Protein AF-A0A5C5TBS7-F1 (afdb_monomer_lite)

Secondary structure (DSSP, 8-state):
-----SSTTSSSSS--PPP-PBPTTSPBP-----EEEEE-PPBTSSSSS-HHHHHHHHHHHHHHTT-SEEEE-BHHHHTTT-TTSS--HHHHHT-HHHHHHHHHHHHHHTTTGGGEEE--SSSSEEE----GGG---EEEETTSSEEEEEESSS-EEEEEGGGSSS-BEEEEE-TTT--EEEPTTPSBPSSSEEEEE--SS-TTS---EEEEEESSPPPPPPPPP-SSPEE-TTSSSEE-TTS-EE-EEEE--TTHHHH--HHHHHHHHHHHHHTT--EEEEESS----TT-TTGGG---TTS--SSTTS-TT-GGG--HHHHHHHHHHHHHHHHTT-EEEEESS---GGG-SHHHH--HHHHHHHHHHHHHHHTT-SSEEEEEE-SS--TTTHHHHHHHHHHHHHH-TTS-EEEE-SSEETHHHHTT-TT--SEEEE---SSS--HHHHHHHHHHTS----

pLDDT: mean 88.56, std 17.42, range [27.58, 98.88]

Foldseek 3Di:
DDDDDDDPPPPPPPPDDPPQDADPVRHRPQQFAAEEAEAAAACPDDFDDPPLLRLVLLQQLLLLLLHLGYEYEYPCQQQVQDPPDDDHVVCRLPDQSLLLLLLVCQVCQLDPSNQWDWPPPCQFFVDDQDDWPQGWTWTAGPQQFKIKIKGSAWDKIKGQLLSHPFFKFKWKAQSRPNDIDGDPPPSHGSHDMDIDTQPAAGPVRGGIIMIMIGPDDGHPGDPAAAFDWAQAPSNRAIHGPVRHGDRAYEYESAACLANNDPVNLVVSLVSSVVSVHAAYEYELFFADAPPVQVRRFPGGPVRDTQQPPPLRLDPVRGDPVSVVSSVVSVVVNVVSRHQYEYEHWEQHAPRRHCLVVFALVSLLVSLLVVLVVCLVDRRYAYEFYHQALSVVHVNSSLNSLVSNCVRRVSHAYEYDHHQAKCLVRDSPPPSHNHMHHYHDDHPTDDSNVRSNCSSVSNPDDD

Structure (mmCIF, N/CA/C/O backbone):
data_AF-A0A5C5TBS7-F1
#
_entry.id   AF-A0A5C5TBS7-F1
#
loop_
_atom_site.group_PDB
_atom_site.id
_atom_site.type_symbol
_atom_site.label_atom_id
_atom_site.label_alt_id
_atom_site.label_comp_id
_atom_site.label_asym_id
_atom_site.label_entity_id
_atom_site.label_seq_id
_atom_site.pdbx_PDB_ins_code
_atom_site.Cartn_x
_atom_site.Cartn_y
_atom_site.Cartn_z
_atom_site.occupancy
_atom_site.B_iso_or_equiv
_atom_site.auth_seq_id
_atom_site.auth_comp_id
_atom_site.auth_asym_id
_atom_site.auth_atom_id
_atom_site.pdbx_PDB_model_num
ATOM 1 N N . MET A 1 1 ? -30.636 6.911 -60.355 1.00 38.41 1 MET A N 1
ATOM 2 C CA . MET A 1 1 ? -30.792 5.991 -59.203 1.00 38.41 1 MET A CA 1
ATOM 3 C C . MET A 1 1 ? -29.421 5.536 -58.706 1.00 38.41 1 MET A C 1
ATOM 5 O O . MET A 1 1 ? -28.942 4.497 -59.127 1.00 38.41 1 MET A O 1
ATOM 9 N N . LYS A 1 2 ? -28.748 6.350 -57.887 1.00 37.75 2 LYS A N 1
ATOM 10 C CA . LYS A 1 2 ? -27.525 6.015 -57.129 1.00 37.75 2 LYS A CA 1
ATOM 11 C C . LYS A 1 2 ? -27.284 7.178 -56.164 1.00 37.75 2 LYS A C 1
ATOM 13 O O . LYS A 1 2 ? -26.998 8.271 -56.639 1.00 37.75 2 LYS A O 1
ATOM 18 N N . ARG A 1 3 ? -27.446 6.915 -54.862 1.00 39.00 3 ARG A N 1
ATOM 19 C CA . ARG A 1 3 ? -27.137 7.719 -53.652 1.00 39.00 3 ARG A CA 1
ATOM 20 C C . ARG A 1 3 ? -28.342 7.713 -52.715 1.00 39.00 3 ARG A C 1
ATOM 22 O O . ARG A 1 3 ? -29.348 8.310 -53.064 1.00 39.00 3 ARG A O 1
ATOM 29 N N . LEU A 1 4 ? -28.186 7.034 -51.571 1.00 32.00 4 LEU A N 1
ATOM 30 C CA . LEU A 1 4 ? -28.875 7.195 -50.271 1.00 32.00 4 LEU A CA 1
ATOM 31 C C . LEU A 1 4 ? -28.994 5.827 -49.581 1.00 32.00 4 LEU A C 1
ATOM 33 O O . LEU A 1 4 ? -30.071 5.254 -49.527 1.00 32.00 4 LEU A O 1
ATOM 37 N N . LEU A 1 5 ? -27.880 5.268 -49.095 1.00 33.38 5 LEU A N 1
ATOM 38 C CA . LEU A 1 5 ? -27.908 4.094 -48.205 1.00 33.38 5 LEU A CA 1
ATOM 39 C C . LEU A 1 5 ? -26.556 3.902 -47.502 1.00 33.38 5 LEU A C 1
ATOM 41 O O . LEU A 1 5 ? -25.874 2.909 -47.716 1.00 33.38 5 LEU A O 1
ATOM 45 N N . SER A 1 6 ? -26.107 4.876 -46.697 1.00 35.78 6 SER A N 1
ATOM 46 C CA . SER A 1 6 ? -24.920 4.679 -45.830 1.00 35.78 6 SER A CA 1
ATOM 47 C C . SER A 1 6 ? -24.862 5.567 -44.573 1.00 35.78 6 SER A C 1
ATOM 49 O O . SER A 1 6 ? -23.773 5.826 -44.080 1.00 35.78 6 SER A O 1
ATOM 51 N N . ILE A 1 7 ? -25.990 6.056 -44.033 1.00 31.91 7 ILE A N 1
ATOM 52 C CA . ILE A 1 7 ? -25.968 6.894 -42.806 1.00 31.91 7 ILE A CA 1
ATOM 53 C C . ILE A 1 7 ? -26.797 6.306 -41.645 1.00 31.91 7 ILE A C 1
ATOM 55 O O . ILE A 1 7 ? -26.560 6.639 -40.490 1.00 31.91 7 ILE A O 1
ATOM 59 N N . ALA A 1 8 ? -27.686 5.337 -41.885 1.00 28.89 8 ALA A N 1
ATOM 60 C CA . ALA A 1 8 ? -28.575 4.828 -40.834 1.00 28.89 8 ALA A CA 1
ATOM 61 C C . ALA A 1 8 ? -27.977 3.739 -39.911 1.00 28.89 8 ALA A C 1
ATOM 63 O O . ALA A 1 8 ? -28.620 3.376 -38.934 1.00 28.89 8 ALA A O 1
ATOM 64 N N . LEU A 1 9 ? -26.762 3.228 -40.167 1.00 27.58 9 LEU A N 1
ATOM 65 C CA . LEU A 1 9 ? -26.178 2.128 -39.371 1.00 27.58 9 LEU A CA 1
ATOM 66 C C . LEU A 1 9 ? -25.062 2.557 -38.398 1.00 27.58 9 LEU A C 1
ATOM 68 O O . LEU A 1 9 ? -24.559 1.731 -37.647 1.00 27.58 9 LEU A O 1
ATOM 72 N N . ILE A 1 10 ? -24.692 3.844 -38.363 1.00 30.05 10 ILE A N 1
ATOM 73 C CA . ILE A 1 10 ? -23.662 4.368 -37.438 1.00 30.05 10 ILE A CA 1
ATOM 74 C C . ILE A 1 10 ? -24.290 5.019 -36.186 1.00 30.05 10 ILE A C 1
ATOM 76 O O . ILE A 1 10 ? -23.614 5.231 -35.186 1.00 30.05 10 ILE A O 1
ATOM 80 N N . ALA A 1 11 ? -25.608 5.246 -36.170 1.00 27.81 11 ALA A N 1
ATOM 81 C CA . ALA A 1 11 ? -26.304 5.879 -35.044 1.00 27.81 11 ALA A CA 1
ATOM 82 C C . ALA A 1 11 ? -26.829 4.902 -33.965 1.00 27.81 11 ALA A C 1
ATOM 84 O O . ALA A 1 11 ? -27.348 5.353 -32.949 1.00 27.81 11 ALA A O 1
ATOM 85 N N . ALA A 1 12 ? -26.690 3.582 -34.143 1.00 27.80 12 ALA A N 1
ATOM 86 C CA . ALA A 1 12 ? -27.296 2.577 -33.253 1.00 27.80 12 ALA A CA 1
ATOM 87 C C . ALA A 1 12 ? -26.318 1.867 -32.288 1.00 27.80 12 ALA A C 1
ATOM 89 O O . ALA A 1 12 ? -26.716 0.930 -31.605 1.00 27.80 12 ALA A O 1
ATOM 90 N N . LEU A 1 13 ? -25.053 2.300 -32.199 1.00 28.81 13 LEU A N 1
ATOM 91 C CA . LEU A 1 13 ? -24.040 1.702 -31.303 1.00 28.81 13 LEU A CA 1
ATOM 92 C C . LEU A 1 13 ? -23.462 2.675 -30.256 1.00 28.81 13 LEU A C 1
ATOM 94 O O . LEU A 1 13 ? -22.503 2.337 -29.568 1.00 28.81 13 LEU A O 1
ATOM 98 N N . ALA A 1 14 ? -24.053 3.864 -30.092 1.00 30.45 14 ALA A N 1
ATOM 99 C CA . ALA A 1 14 ? -23.586 4.880 -29.139 1.00 30.45 14 ALA A CA 1
ATOM 100 C C . ALA A 1 14 ? -24.437 5.007 -27.857 1.00 30.45 14 ALA A C 1
ATOM 102 O O . ALA A 1 14 ? -24.147 5.846 -27.010 1.00 30.45 14 ALA A O 1
ATOM 103 N N . SER A 1 15 ? -25.471 4.187 -27.670 1.00 34.41 15 SER A N 1
ATOM 104 C CA . SER A 1 15 ? -26.437 4.353 -26.576 1.00 34.41 15 SER A CA 1
ATOM 105 C C . SER A 1 15 ? -26.577 3.098 -25.716 1.00 34.41 15 SER A C 1
ATOM 107 O O . SER A 1 15 ? -27.594 2.417 -25.743 1.00 34.41 15 SER A O 1
ATOM 109 N N . ALA A 1 16 ? -25.550 2.826 -24.908 1.00 29.42 16 ALA A N 1
ATOM 110 C CA . ALA A 1 16 ? -25.688 2.093 -23.645 1.00 29.42 16 ALA A CA 1
ATOM 111 C C . ALA A 1 16 ? -24.467 2.326 -22.734 1.00 29.42 16 ALA A C 1
ATOM 113 O O . ALA A 1 16 ? -23.845 1.381 -22.254 1.00 29.42 16 ALA A O 1
ATOM 114 N N . MET A 1 17 ? -24.093 3.587 -22.489 1.00 32.22 17 MET A N 1
ATOM 115 C CA . MET A 1 17 ? -23.374 3.882 -21.245 1.00 32.22 17 MET A CA 1
ATOM 116 C C . MET A 1 17 ? -24.414 3.906 -20.121 1.00 32.22 17 MET A C 1
ATOM 118 O O . MET A 1 17 ? -25.432 4.585 -20.279 1.00 32.22 17 MET A O 1
ATOM 122 N N . PRO A 1 18 ? -24.225 3.167 -19.013 1.00 31.48 18 PRO A N 1
ATOM 123 C CA . PRO A 1 18 ? -25.135 3.272 -17.886 1.00 31.48 18 PRO A CA 1
ATOM 124 C C . PRO A 1 18 ? -25.104 4.720 -17.395 1.00 31.48 18 PRO A C 1
ATOM 126 O O . PRO A 1 18 ? -24.029 5.295 -17.221 1.00 31.48 18 PRO A O 1
ATOM 129 N N . ALA A 1 19 ? -26.284 5.315 -17.217 1.00 34.41 19 ALA A N 1
ATOM 130 C CA . ALA A 1 19 ? -26.418 6.629 -16.610 1.00 34.41 19 ALA A CA 1
ATOM 131 C C . ALA A 1 19 ? -25.613 6.655 -15.302 1.00 34.41 19 ALA A C 1
ATOM 133 O O . ALA A 1 19 ? -25.816 5.815 -14.422 1.00 34.41 19 ALA A O 1
ATOM 134 N N . VAL A 1 20 ? -24.668 7.590 -15.197 1.00 42.19 20 VAL A N 1
ATOM 135 C CA . VAL A 1 20 ? -23.940 7.823 -13.951 1.00 42.19 20 VAL A CA 1
ATOM 136 C C . VAL A 1 20 ? -24.979 8.278 -12.935 1.00 42.19 20 VAL A C 1
ATOM 138 O O . VAL A 1 20 ? -25.609 9.316 -13.128 1.00 42.19 20 VAL A O 1
ATOM 141 N N . ALA A 1 21 ? -25.205 7.479 -11.890 1.00 39.06 21 ALA A N 1
ATOM 142 C CA . ALA A 1 21 ? -26.069 7.877 -10.788 1.00 39.06 21 ALA A CA 1
ATOM 143 C C . ALA A 1 21 ? -25.580 9.236 -10.271 1.00 39.06 21 ALA A C 1
ATOM 145 O O . ALA A 1 21 ? -24.386 9.404 -10.035 1.00 39.06 21 ALA A O 1
ATOM 146 N N . GLN A 1 22 ? -26.464 10.221 -10.166 1.00 32.69 22 GLN A N 1
ATOM 147 C CA . GLN A 1 22 ? -26.131 11.512 -9.573 1.00 32.69 22 GLN A CA 1
ATOM 148 C C . GLN A 1 22 ? -26.432 11.462 -8.074 1.00 32.69 22 GLN A C 1
ATOM 150 O O . GLN A 1 22 ? -27.366 10.777 -7.651 1.00 32.69 22 GLN A O 1
ATOM 155 N N . ASP A 1 23 ? -25.633 12.151 -7.258 1.00 46.03 23 ASP A N 1
ATOM 156 C CA . ASP A 1 23 ? -25.995 12.367 -5.857 1.00 46.03 23 ASP A CA 1
ATOM 157 C C . ASP A 1 23 ? -27.220 13.299 -5.754 1.00 46.03 23 ASP A C 1
ATOM 159 O O . ASP A 1 23 ? -27.669 13.889 -6.741 1.00 46.03 23 ASP A O 1
ATOM 163 N N . THR A 1 24 ? -27.783 13.458 -4.553 1.00 40.62 24 THR A N 1
ATOM 164 C CA . THR A 1 24 ? -28.960 14.316 -4.305 1.00 40.62 24 THR A CA 1
ATOM 165 C C . THR A 1 24 ? -28.722 15.806 -4.603 1.00 40.62 24 THR A C 1
ATOM 167 O O . THR A 1 24 ? -29.619 16.620 -4.396 1.00 40.62 24 THR A O 1
ATOM 170 N N . GLN A 1 25 ? -27.525 16.174 -5.072 1.00 42.28 25 GLN A N 1
ATOM 171 C CA . GLN A 1 25 ? -27.099 17.520 -5.447 1.00 42.28 25 GLN A CA 1
ATOM 172 C C . GLN A 1 25 ? -26.758 17.625 -6.948 1.00 42.28 25 GLN A C 1
ATOM 174 O O . GLN A 1 25 ? -26.228 18.646 -7.382 1.00 42.28 25 GLN A O 1
ATOM 179 N N . GLY A 1 26 ? -27.058 16.597 -7.755 1.00 34.38 26 GLY A N 1
ATOM 180 C CA . GLY A 1 26 ? -26.849 16.610 -9.207 1.00 34.38 26 GLY A CA 1
ATOM 181 C C . GLY A 1 26 ? -25.390 16.439 -9.642 1.00 34.38 26 GLY A C 1
ATOM 182 O O . GLY A 1 26 ? -25.085 16.588 -10.828 1.00 34.38 26 GLY A O 1
ATOM 183 N N . ARG A 1 27 ? -24.470 16.114 -8.723 1.00 48.06 27 ARG A N 1
ATOM 184 C CA . ARG A 1 27 ? -23.078 15.806 -9.077 1.00 48.06 27 ARG A CA 1
ATOM 185 C C . ARG A 1 27 ? -22.988 14.355 -9.547 1.00 48.06 27 ARG A C 1
ATOM 187 O O . ARG A 1 27 ? -23.701 13.509 -9.005 1.00 48.06 27 ARG A O 1
ATOM 194 N N . PRO A 1 28 ? -22.118 14.026 -10.520 1.00 48.12 28 PRO A N 1
ATOM 195 C CA . PRO A 1 28 ? -21.841 12.631 -10.847 1.00 48.12 28 PRO A CA 1
ATOM 196 C C . PRO A 1 28 ? -21.429 11.904 -9.562 1.00 48.12 28 PRO A C 1
ATOM 198 O O . PRO A 1 28 ? -20.539 12.390 -8.860 1.00 48.12 28 PRO A O 1
ATOM 201 N N . ALA A 1 29 ? -22.064 10.778 -9.224 1.00 55.59 29 ALA A N 1
ATOM 202 C CA . ALA A 1 29 ? -21.625 9.986 -8.084 1.00 55.59 29 ALA A CA 1
ATOM 203 C C . ALA A 1 29 ? -20.161 9.605 -8.308 1.00 55.59 29 ALA A C 1
ATOM 205 O O . ALA A 1 29 ? -19.811 8.961 -9.300 1.00 55.59 29 ALA A O 1
ATOM 206 N N . VAL A 1 30 ? -19.300 10.039 -7.390 1.00 65.25 30 VAL A N 1
ATOM 207 C CA . VAL A 1 30 ? -17.883 9.697 -7.415 1.00 65.25 30 VAL A CA 1
ATOM 208 C C . VAL A 1 30 ? -17.782 8.180 -7.272 1.00 65.25 30 VAL A C 1
ATOM 210 O O . VAL A 1 30 ? -18.183 7.618 -6.250 1.00 65.25 30 VAL A O 1
ATOM 213 N N . ILE A 1 31 ? -17.306 7.504 -8.322 1.00 80.44 31 ILE A N 1
ATOM 214 C CA . ILE A 1 31 ? -17.138 6.050 -8.313 1.00 80.44 31 ILE A CA 1
ATOM 215 C C . ILE A 1 31 ? -16.108 5.718 -7.238 1.00 80.44 31 ILE A C 1
ATOM 217 O O . ILE A 1 31 ? -14.929 6.030 -7.376 1.00 80.44 31 ILE A O 1
ATOM 221 N N . ALA A 1 32 ? -16.558 5.069 -6.166 1.00 91.19 32 ALA A N 1
ATOM 222 C CA . ALA A 1 32 ? -15.675 4.620 -5.105 1.00 91.19 32 ALA A CA 1
ATOM 223 C C . ALA A 1 32 ? -14.573 3.718 -5.678 1.00 91.19 32 ALA A C 1
ATOM 225 O O . ALA A 1 32 ? -14.855 2.736 -6.369 1.00 91.19 32 ALA A O 1
ATOM 226 N N . LYS A 1 33 ? -13.320 4.042 -5.357 1.00 95.00 33 LYS A N 1
ATOM 227 C CA . LYS A 1 33 ? -12.156 3.204 -5.651 1.00 95.00 33 LYS A CA 1
ATOM 228 C C . LYS A 1 33 ? -11.402 2.911 -4.359 1.00 95.00 33 LYS A C 1
ATOM 230 O O . LYS A 1 33 ? -11.353 3.792 -3.493 1.00 95.00 33 LYS A O 1
ATOM 235 N N . PRO A 1 34 ? -10.812 1.709 -4.212 1.00 97.06 34 PRO A N 1
ATOM 236 C CA . PRO A 1 34 ? -10.001 1.398 -3.048 1.00 97.06 34 PRO A CA 1
ATOM 237 C C . PRO A 1 34 ? -8.857 2.401 -2.926 1.00 97.06 34 PRO A C 1
ATOM 239 O O . PRO A 1 34 ? -8.373 2.916 -3.933 1.00 97.06 34 PRO A O 1
ATOM 242 N N . VAL A 1 35 ? -8.419 2.660 -1.701 1.00 96.19 35 VAL A N 1
ATOM 243 C CA . VAL A 1 35 ? -7.253 3.501 -1.415 1.00 96.19 35 VAL A CA 1
ATOM 244 C C . VAL A 1 35 ? -6.226 2.628 -0.721 1.00 96.19 35 VAL A C 1
ATOM 246 O O . VAL A 1 35 ? -6.568 1.900 0.208 1.00 96.19 35 VAL A O 1
ATOM 249 N N . ILE A 1 36 ? -4.983 2.668 -1.174 1.00 97.06 36 ILE A N 1
ATOM 250 C CA . ILE A 1 36 ? -3.869 1.925 -0.582 1.00 97.06 36 ILE A CA 1
ATOM 251 C C . ILE A 1 36 ? -2.762 2.928 -0.292 1.00 97.06 36 ILE A C 1
ATOM 253 O O . ILE A 1 36 ? -2.440 3.730 -1.163 1.00 97.06 36 ILE A O 1
ATOM 257 N N . LEU A 1 37 ? -2.174 2.892 0.905 1.00 95.56 37 LEU A N 1
ATOM 258 C CA . LEU A 1 37 ? -0.930 3.623 1.156 1.00 95.56 37 LEU A CA 1
ATOM 259 C C . LEU A 1 37 ? 0.197 2.855 0.459 1.00 95.56 37 LEU A C 1
ATOM 261 O O . LEU A 1 37 ? 0.635 1.827 0.966 1.00 95.56 37 LEU A O 1
ATOM 265 N N . GLY A 1 38 ? 0.572 3.292 -0.742 1.00 94.06 38 GLY A N 1
ATOM 266 C CA . GLY A 1 38 ? 1.547 2.616 -1.597 1.00 94.06 38 GLY A CA 1
ATOM 267 C C . GLY A 1 38 ? 2.990 2.921 -1.242 1.00 94.06 38 GLY A C 1
ATOM 268 O O . GLY A 1 38 ? 3.854 2.107 -1.543 1.00 94.06 38 GLY A O 1
ATOM 269 N N . GLU A 1 39 ? 3.237 4.027 -0.550 1.00 91.00 39 GLU A N 1
ATOM 270 C CA . GLU A 1 39 ? 4.561 4.360 -0.049 1.00 91.00 39 GLU A CA 1
ATOM 271 C C . GLU A 1 39 ? 4.436 5.156 1.255 1.00 91.00 39 GLU A C 1
ATOM 273 O O . GLU A 1 39 ? 3.890 6.264 1.301 1.00 91.00 39 GLU A O 1
ATOM 278 N N . SER A 1 40 ? 4.872 4.517 2.339 1.00 87.56 40 SER A N 1
ATOM 279 C CA . SER A 1 40 ? 4.964 5.093 3.675 1.00 87.56 40 SER A CA 1
ATOM 280 C C . SER A 1 40 ? 6.341 5.674 3.928 1.00 87.56 40 SER A C 1
ATOM 282 O O . SER A 1 40 ? 7.259 5.460 3.148 1.00 87.56 40 SER A O 1
ATOM 284 N N . HIS A 1 41 ? 6.528 6.296 5.086 1.00 88.19 41 HIS A N 1
ATOM 285 C CA . HIS A 1 41 ? 7.870 6.627 5.528 1.00 88.19 41 HIS A CA 1
ATOM 286 C C . HIS A 1 41 ? 8.710 5.355 5.694 1.00 88.19 41 HIS A C 1
ATOM 288 O O . HIS A 1 41 ? 8.269 4.421 6.373 1.00 88.19 41 HIS A O 1
ATOM 294 N N . TYR A 1 42 ? 9.893 5.305 5.082 1.00 90.12 42 TYR A N 1
ATOM 295 C CA . TYR A 1 42 ? 10.742 4.121 5.155 1.00 90.12 42 TYR A CA 1
ATOM 296 C C . TYR A 1 42 ? 11.591 4.086 6.418 1.00 90.12 42 TYR A C 1
ATOM 298 O O . TYR A 1 42 ? 12.184 5.072 6.858 1.00 90.12 42 TYR A O 1
ATOM 306 N N . GLU A 1 43 ? 11.690 2.894 6.993 1.00 89.06 43 GLU A N 1
ATOM 307 C CA . GLU A 1 43 ? 12.540 2.644 8.144 1.00 89.06 43 GLU A CA 1
ATOM 308 C C . GLU A 1 43 ? 14.018 2.859 7.794 1.00 89.06 43 GLU A C 1
ATOM 310 O O . GLU A 1 43 ? 14.515 2.385 6.770 1.00 89.06 43 GLU A O 1
ATOM 315 N N . GLY A 1 44 ? 14.733 3.575 8.665 1.00 86.19 44 GLY A N 1
ATOM 316 C CA . GLY A 1 44 ? 16.153 3.882 8.483 1.00 86.19 44 GLY A CA 1
ATOM 317 C C . GLY A 1 44 ? 16.435 5.093 7.590 1.00 86.19 44 GLY A C 1
ATOM 318 O O . GLY A 1 44 ? 17.590 5.515 7.516 1.00 86.19 44 GLY A O 1
ATOM 319 N N . GLU A 1 45 ? 15.426 5.689 6.948 1.00 84.44 45 GLU A N 1
ATOM 320 C CA . GLU A 1 45 ? 15.589 6.940 6.198 1.00 84.44 45 GLU A CA 1
ATOM 321 C C . GLU A 1 45 ? 15.605 8.183 7.101 1.00 84.44 45 GLU A C 1
ATOM 323 O O . GLU A 1 45 ? 15.483 8.113 8.326 1.00 84.44 45 GLU A O 1
ATOM 328 N N . TRP A 1 46 ? 15.845 9.352 6.506 1.00 80.12 46 TRP A N 1
ATOM 329 C CA . TRP A 1 46 ? 15.679 10.631 7.196 1.00 80.12 46 TRP A CA 1
ATOM 330 C C . TRP A 1 46 ? 14.217 10.784 7.620 1.00 80.12 46 TRP A C 1
ATOM 332 O O . TRP A 1 46 ? 13.362 10.379 6.858 1.00 80.12 46 TRP A O 1
ATOM 342 N N . GLY A 1 47 ? 13.915 11.394 8.772 1.00 79.25 47 GLY A N 1
ATOM 343 C CA . GLY A 1 47 ? 12.532 11.665 9.184 1.00 79.25 47 GLY A CA 1
ATOM 344 C C . GLY A 1 47 ? 12.221 11.324 10.645 1.00 79.25 47 GLY A C 1
ATOM 345 O O . GLY A 1 47 ? 13.143 11.224 11.465 1.00 79.25 47 GLY A O 1
ATOM 346 N N . PRO A 1 48 ? 10.925 11.227 11.008 1.00 79.88 48 PRO A N 1
ATOM 347 C CA . PRO A 1 48 ? 10.507 11.075 12.393 1.00 79.88 48 PRO A CA 1
ATOM 348 C C . PRO A 1 48 ? 10.894 9.708 12.966 1.00 79.88 48 PRO A C 1
ATOM 350 O O . PRO A 1 48 ? 10.767 8.667 12.326 1.00 79.88 48 PRO A O 1
ATOM 353 N N . LYS A 1 49 ? 11.332 9.730 14.225 1.00 86.19 49 LYS A N 1
ATOM 354 C CA . LYS A 1 49 ? 11.714 8.556 15.014 1.00 86.19 49 LYS A CA 1
ATOM 355 C C . LYS A 1 49 ? 10.801 8.432 16.239 1.00 86.19 49 LYS A C 1
ATOM 357 O O . LYS A 1 49 ? 10.267 9.449 16.685 1.00 86.19 49 LYS A O 1
ATOM 362 N N . PRO A 1 50 ? 10.660 7.230 16.822 1.00 91.62 50 PRO A N 1
ATOM 363 C CA . PRO A 1 50 ? 11.236 5.951 16.380 1.00 91.62 50 PRO A CA 1
ATOM 364 C C . PRO A 1 50 ? 10.508 5.363 15.153 1.00 91.62 50 PRO A C 1
ATOM 366 O O . PRO A 1 50 ? 9.295 5.508 15.016 1.00 91.62 50 PRO A O 1
ATOM 369 N N . TYR A 1 51 ? 11.253 4.734 14.233 1.00 90.00 51 TYR A N 1
ATOM 370 C CA . TYR A 1 51 ? 10.739 4.316 12.914 1.00 90.00 51 TYR A CA 1
ATOM 371 C C . TYR A 1 51 ? 9.600 3.300 12.986 1.00 90.00 51 TYR A C 1
ATOM 373 O O . TYR A 1 51 ? 8.643 3.363 12.214 1.00 90.00 51 TYR A O 1
ATOM 381 N N . ASP A 1 52 ? 9.681 2.379 13.934 1.00 91.94 52 ASP A N 1
ATOM 382 C CA . ASP A 1 52 ? 8.707 1.315 14.121 1.00 91.94 52 ASP A CA 1
ATOM 383 C C . ASP A 1 52 ? 7.360 1.865 14.604 1.00 91.94 52 ASP A C 1
ATOM 385 O O . ASP A 1 52 ? 6.317 1.504 14.062 1.00 91.94 52 ASP A O 1
ATOM 389 N N . PHE A 1 53 ? 7.367 2.843 15.513 1.00 93.62 53 PHE A N 1
ATOM 390 C CA . PHE A 1 53 ? 6.169 3.599 15.883 1.00 93.62 53 PHE A CA 1
ATOM 391 C C . PHE A 1 53 ? 5.548 4.324 14.686 1.00 93.62 53 PHE A C 1
ATOM 393 O O . PHE A 1 53 ? 4.332 4.263 14.499 1.00 93.62 53 PHE A O 1
ATOM 400 N N . ILE A 1 54 ? 6.358 5.002 13.868 1.00 91.94 54 ILE A N 1
ATOM 401 C CA . ILE A 1 54 ? 5.857 5.729 12.693 1.00 91.94 54 ILE A CA 1
ATOM 402 C C . ILE A 1 54 ? 5.238 4.764 11.680 1.00 91.94 54 ILE A C 1
ATOM 404 O O . ILE A 1 54 ? 4.127 5.016 11.210 1.00 91.94 54 ILE A O 1
ATOM 408 N N . THR A 1 55 ? 5.896 3.632 11.428 1.00 92.69 55 THR A N 1
ATOM 409 C CA . THR A 1 55 ? 5.396 2.575 10.539 1.00 92.69 55 THR A CA 1
ATOM 410 C C . THR A 1 55 ? 4.050 2.044 11.034 1.00 92.69 55 THR A C 1
ATOM 412 O O . THR A 1 55 ? 3.073 2.019 10.281 1.00 92.69 55 THR A O 1
ATOM 415 N N . ARG A 1 56 ? 3.950 1.680 12.323 1.00 95.12 56 ARG A N 1
ATOM 416 C CA . ARG A 1 56 ? 2.685 1.231 12.928 1.00 95.12 56 ARG A CA 1
ATOM 417 C C . ARG A 1 56 ? 1.609 2.302 12.794 1.00 95.12 56 ARG A C 1
ATOM 419 O O . ARG A 1 56 ? 0.524 2.005 12.295 1.00 95.12 56 ARG A O 1
ATOM 426 N N . LYS A 1 57 ? 1.912 3.546 13.174 1.00 94.62 57 LYS A N 1
ATOM 427 C CA . LYS A 1 57 ? 0.970 4.668 13.102 1.00 94.62 57 LYS A CA 1
ATOM 428 C C . LYS A 1 57 ? 0.417 4.849 11.692 1.00 94.62 57 LYS A C 1
ATOM 430 O O . LYS A 1 57 ? -0.799 4.889 11.538 1.00 94.62 57 LYS A O 1
ATOM 435 N N . GLN A 1 58 ? 1.269 4.915 10.669 1.00 93.81 58 GLN A N 1
ATOM 436 C CA . GLN A 1 58 ? 0.822 5.095 9.285 1.00 93.81 58 GLN A CA 1
ATOM 437 C C . GLN A 1 58 ? -0.001 3.900 8.778 1.00 93.81 58 GLN A C 1
ATOM 439 O O . GLN A 1 58 ? -1.012 4.106 8.100 1.00 93.81 58 GLN A O 1
ATOM 444 N N . ALA A 1 59 ? 0.357 2.667 9.149 1.00 95.50 59 ALA A N 1
ATOM 445 C CA . ALA A 1 59 ? -0.426 1.482 8.804 1.00 95.50 59 ALA A CA 1
ATOM 446 C C . ALA A 1 59 ? -1.829 1.517 9.443 1.00 95.50 59 ALA A C 1
ATOM 448 O O . ALA A 1 59 ? -2.832 1.420 8.732 1.00 95.50 59 ALA A O 1
ATOM 449 N N . TYR A 1 60 ? -1.923 1.724 10.762 1.00 97.50 60 TYR A N 1
ATOM 450 C CA . TYR A 1 60 ? -3.211 1.806 11.464 1.00 97.50 60 TYR A CA 1
ATOM 451 C C . TYR A 1 60 ? -4.060 2.978 10.983 1.00 97.50 60 TYR A C 1
ATOM 453 O O . TYR A 1 60 ? -5.252 2.798 10.731 1.00 97.50 60 TYR A O 1
ATOM 461 N N . TRP A 1 61 ? -3.453 4.151 10.800 1.00 95.81 61 TRP A N 1
ATOM 462 C CA . TRP A 1 61 ? -4.148 5.319 10.275 1.00 95.81 61 TRP A CA 1
ATOM 463 C C . TRP A 1 61 ? -4.710 5.072 8.884 1.00 95.81 61 TRP A C 1
ATOM 465 O O . TRP A 1 61 ? -5.847 5.448 8.624 1.00 95.81 61 TRP A O 1
ATOM 475 N N . THR A 1 62 ? -3.968 4.397 8.009 1.00 95.56 62 THR A N 1
ATOM 476 C CA . THR A 1 62 ? -4.467 4.044 6.676 1.00 95.56 62 THR A CA 1
ATOM 477 C C . THR A 1 62 ? -5.704 3.160 6.776 1.00 95.56 62 THR A C 1
ATOM 479 O O . THR A 1 62 ? -6.756 3.486 6.227 1.00 95.56 62 THR A O 1
ATOM 482 N N . ILE A 1 63 ? -5.605 2.052 7.510 1.00 97.31 63 ILE A N 1
ATOM 483 C CA . ILE A 1 63 ? -6.655 1.028 7.540 1.00 97.31 63 ILE A CA 1
ATOM 484 C C . ILE A 1 63 ? -7.917 1.562 8.227 1.00 97.31 63 ILE A C 1
ATOM 486 O O . ILE A 1 63 ? -9.022 1.417 7.705 1.00 97.31 63 ILE A O 1
ATOM 490 N N . LEU A 1 64 ? -7.765 2.235 9.371 1.00 97.75 64 LEU A N 1
ATOM 491 C CA . LEU A 1 64 ? -8.890 2.779 10.141 1.00 97.75 64 LEU A CA 1
ATOM 492 C C . LEU A 1 64 ? -9.499 4.042 9.511 1.00 97.75 64 LEU A C 1
ATOM 494 O O . LEU A 1 64 ? -10.579 4.456 9.919 1.00 97.75 64 LEU A O 1
ATOM 498 N N . SER A 1 65 ? -8.867 4.603 8.476 1.00 95.25 65 SER A N 1
ATOM 499 C CA . SER A 1 65 ? -9.431 5.682 7.643 1.00 95.25 65 SER A CA 1
ATOM 500 C C . SER A 1 65 ? -10.061 5.186 6.345 1.00 95.25 65 SER A C 1
ATOM 502 O O . SER A 1 65 ? -10.477 5.995 5.519 1.00 95.25 65 SER A O 1
ATOM 504 N N . GLY A 1 66 ? -10.172 3.865 6.171 1.00 94.50 66 GLY A N 1
ATOM 505 C CA . GLY A 1 66 ? -10.862 3.245 5.039 1.00 94.50 66 GLY A CA 1
ATOM 506 C C . GLY A 1 66 ? -9.934 2.768 3.922 1.00 94.50 66 GLY A C 1
ATOM 507 O O . GLY A 1 66 ? -10.419 2.370 2.862 1.00 94.50 66 GLY A O 1
ATOM 508 N N . GLY A 1 67 ? -8.619 2.790 4.145 1.00 95.88 67 GLY A N 1
ATOM 509 C CA . GLY A 1 67 ? -7.644 2.191 3.244 1.00 95.88 67 GLY A CA 1
ATOM 510 C C . GLY A 1 67 ? -7.717 0.660 3.242 1.00 95.88 67 GLY A C 1
ATOM 511 O O . GLY A 1 67 ? -7.970 0.020 4.262 1.00 95.88 67 GLY A O 1
ATOM 512 N N . ALA A 1 68 ? -7.460 0.058 2.083 1.00 96.62 68 ALA A N 1
ATOM 513 C CA . ALA A 1 68 ? -7.496 -1.388 1.858 1.00 96.62 68 ALA A CA 1
ATOM 514 C C . ALA A 1 68 ? -6.165 -2.102 2.165 1.00 96.62 68 ALA A C 1
ATOM 516 O O . ALA A 1 68 ? -6.035 -3.311 1.946 1.00 96.62 68 ALA A O 1
ATOM 517 N N . GLY A 1 69 ? -5.177 -1.351 2.647 1.00 96.31 69 GLY A N 1
ATOM 518 C CA . GLY A 1 69 ? -3.873 -1.856 3.035 1.00 96.31 69 GLY A CA 1
ATOM 519 C C . GLY A 1 69 ? -2.769 -0.815 2.886 1.00 96.31 69 GLY A C 1
ATOM 520 O O . GLY A 1 69 ? -3.033 0.368 2.658 1.00 96.31 69 GLY A O 1
ATOM 521 N N . HIS A 1 70 ? -1.536 -1.274 3.050 1.00 95.06 70 HIS A N 1
ATOM 522 C CA . HIS A 1 70 ? -0.354 -0.450 3.250 1.00 95.06 70 HIS A CA 1
ATOM 523 C C . HIS A 1 70 ? 0.897 -1.124 2.680 1.00 95.06 70 HIS A C 1
ATOM 525 O O . HIS A 1 70 ? 0.997 -2.355 2.637 1.00 95.06 70 HIS A O 1
ATOM 531 N N . ALA A 1 71 ? 1.862 -0.302 2.292 1.00 96.69 71 ALA A N 1
ATOM 532 C CA . ALA A 1 71 ? 3.192 -0.701 1.895 1.00 96.69 71 ALA A CA 1
ATOM 533 C C . ALA A 1 71 ? 4.227 -0.159 2.876 1.00 96.69 71 ALA A C 1
ATOM 535 O O . ALA A 1 71 ? 4.351 1.051 3.048 1.00 96.69 71 ALA A O 1
ATOM 536 N N . TYR A 1 72 ? 4.953 -1.084 3.490 1.00 96.25 72 TYR A N 1
ATOM 537 C CA . TYR A 1 72 ? 6.161 -0.812 4.252 1.00 96.25 72 TYR A CA 1
ATOM 538 C C . TYR A 1 72 ? 7.344 -0.645 3.297 1.00 96.25 72 TYR A C 1
ATOM 540 O O . TYR A 1 72 ? 7.344 -1.220 2.210 1.00 96.25 72 TYR A O 1
ATOM 548 N N . GLY A 1 73 ? 8.372 0.067 3.745 1.00 94.00 73 GLY A N 1
ATOM 549 C CA . GLY A 1 73 ? 9.682 0.029 3.117 1.00 94.00 73 GLY A CA 1
ATOM 550 C C . GLY A 1 73 ? 10.791 0.340 4.110 1.00 94.00 73 GLY A C 1
ATOM 551 O O . GLY A 1 73 ? 10.558 0.827 5.220 1.00 94.00 73 GLY A O 1
ATOM 552 N N . ALA A 1 74 ? 12.018 0.027 3.706 1.00 92.19 74 ALA A N 1
ATOM 553 C CA . ALA A 1 74 ? 13.211 0.232 4.513 1.00 92.19 74 ALA A CA 1
ATOM 554 C C . ALA A 1 74 ? 14.400 0.607 3.640 1.00 92.19 74 ALA A C 1
ATOM 556 O O . ALA A 1 74 ? 14.592 0.034 2.563 1.00 92.19 74 ALA A O 1
ATOM 557 N N . LYS A 1 75 ? 15.238 1.515 4.140 1.00 87.19 75 LYS A N 1
ATOM 558 C CA . LYS A 1 75 ? 16.406 2.073 3.448 1.00 87.19 75 LYS A CA 1
ATOM 559 C C . LYS A 1 75 ? 17.327 1.012 2.837 1.00 87.19 75 LYS A C 1
ATOM 561 O O . LYS A 1 75 ? 17.673 1.099 1.664 1.00 87.19 75 LYS A O 1
ATOM 566 N N . GLY A 1 76 ? 17.682 -0.022 3.604 1.00 88.62 76 GLY A N 1
ATOM 567 C CA . GLY A 1 76 ? 18.544 -1.111 3.124 1.00 88.62 76 GLY A CA 1
ATOM 568 C C . GLY A 1 76 ? 17.852 -2.124 2.199 1.00 88.62 76 GLY A C 1
ATOM 569 O O . GLY A 1 76 ? 18.520 -2.990 1.640 1.00 88.62 76 GLY A O 1
ATOM 570 N N . ILE A 1 77 ? 16.530 -2.030 2.012 1.00 93.38 77 ILE A N 1
ATOM 571 C CA . ILE A 1 77 ? 15.737 -2.951 1.184 1.00 93.38 77 ILE A CA 1
ATOM 572 C C . ILE A 1 77 ? 15.385 -2.335 -0.158 1.00 93.38 77 ILE A C 1
ATOM 574 O O . ILE A 1 77 ? 15.597 -2.971 -1.187 1.00 93.38 77 ILE A O 1
ATOM 578 N N . TRP A 1 78 ? 14.871 -1.107 -0.177 1.00 91.62 78 TRP A N 1
ATOM 579 C CA . TRP A 1 78 ? 14.310 -0.557 -1.408 1.00 91.62 78 TRP A CA 1
ATOM 580 C C . TRP A 1 78 ? 15.371 -0.337 -2.501 1.00 91.62 78 TRP A C 1
ATOM 582 O O . TRP A 1 78 ? 15.078 -0.557 -3.677 1.00 91.62 78 TRP A O 1
ATOM 592 N N . ARG A 1 79 ? 16.622 -0.029 -2.110 1.00 87.94 79 ARG A N 1
ATOM 593 C CA . ARG A 1 79 ? 17.817 0.008 -2.988 1.00 87.94 79 ARG A CA 1
ATOM 594 C C . ARG A 1 79 ? 18.714 -1.228 -2.905 1.00 87.94 79 ARG A C 1
ATOM 596 O O . ARG A 1 79 ? 19.793 -1.222 -3.489 1.00 87.94 79 ARG A O 1
ATOM 603 N N . TRP A 1 80 ? 18.316 -2.268 -2.170 1.00 88.06 80 TRP A N 1
ATOM 604 C CA . TRP A 1 80 ? 19.094 -3.510 -2.041 1.00 88.06 80 TRP A CA 1
ATOM 605 C C . TRP A 1 80 ? 20.523 -3.313 -1.503 1.00 88.06 80 TRP A C 1
ATOM 607 O O . TRP A 1 80 ? 21.476 -3.915 -1.991 1.00 88.06 80 TRP A O 1
ATOM 617 N N . GLY A 1 81 ? 20.671 -2.464 -0.481 1.00 76.38 81 GLY A N 1
ATOM 618 C CA . GLY A 1 81 ? 21.953 -2.234 0.194 1.00 76.38 81 GLY A CA 1
ATOM 619 C C . GLY A 1 81 ? 23.022 -1.543 -0.660 1.00 76.38 81 GLY A C 1
ATOM 620 O O . GLY A 1 81 ? 24.205 -1.665 -0.343 1.00 76.38 81 GLY A O 1
ATOM 621 N N . ASP A 1 82 ? 22.640 -0.849 -1.741 1.00 72.12 82 ASP A N 1
ATOM 622 C CA . ASP A 1 82 ? 23.593 -0.094 -2.557 1.00 72.12 82 ASP A CA 1
ATOM 623 C C . ASP A 1 82 ? 24.376 0.923 -1.696 1.00 72.12 82 ASP A C 1
ATOM 625 O O . ASP A 1 82 ? 23.803 1.684 -0.911 1.00 72.12 82 ASP A O 1
ATOM 629 N N . LEU A 1 83 ? 25.706 0.901 -1.844 1.00 50.81 83 LEU A N 1
ATOM 630 C CA . LEU A 1 83 ? 26.756 1.248 -0.864 1.00 50.81 83 LEU A CA 1
ATOM 631 C C . LEU A 1 83 ? 26.860 2.736 -0.491 1.00 50.81 83 LEU A C 1
ATOM 633 O O . LEU A 1 83 ? 27.838 3.167 0.121 1.00 50.81 83 LEU A O 1
ATOM 637 N N . ARG A 1 84 ? 25.889 3.555 -0.888 1.00 55.56 84 ARG A N 1
ATOM 638 C CA . ARG A 1 84 ? 25.931 5.004 -0.665 1.00 55.56 84 ARG A CA 1
ATOM 639 C C . ARG A 1 84 ? 25.394 5.412 0.698 1.00 55.56 84 ARG A C 1
ATOM 641 O O . ARG A 1 84 ? 25.571 6.569 1.073 1.00 55.56 84 ARG A O 1
ATOM 648 N N . TRP A 1 85 ? 24.790 4.484 1.445 1.00 54.56 85 TRP A N 1
ATOM 649 C CA . TRP A 1 85 ? 24.237 4.749 2.766 1.00 54.56 85 TRP A CA 1
ATOM 650 C C . TRP A 1 85 ? 24.576 3.686 3.827 1.00 54.56 85 TRP A C 1
ATOM 652 O O . TRP A 1 85 ? 24.819 2.523 3.541 1.00 54.56 85 TRP A O 1
ATOM 662 N N . ASP A 1 86 ? 24.550 4.134 5.078 1.00 59.50 86 ASP A N 1
ATOM 663 C CA . ASP A 1 86 ? 24.976 3.508 6.337 1.00 59.50 86 ASP A CA 1
ATOM 664 C C . ASP A 1 86 ? 24.140 2.317 6.863 1.00 59.50 86 ASP A C 1
ATOM 666 O O . ASP A 1 86 ? 24.302 1.938 8.022 1.00 59.50 86 ASP A O 1
ATOM 670 N N . GLN A 1 87 ? 23.268 1.697 6.057 1.00 63.84 87 GLN A N 1
ATOM 671 C CA . GLN A 1 87 ? 22.558 0.468 6.449 1.00 63.84 87 GLN A CA 1
ATOM 672 C C . GLN A 1 87 ? 22.745 -0.649 5.426 1.00 63.84 87 GLN A C 1
ATOM 674 O O . GLN A 1 87 ? 22.362 -0.507 4.264 1.00 63.84 87 GLN A O 1
ATOM 679 N N . ASP A 1 88 ? 23.277 -1.782 5.886 1.00 77.88 88 ASP A N 1
ATOM 680 C CA . ASP A 1 88 ? 23.409 -2.985 5.074 1.00 77.88 88 ASP A CA 1
ATOM 681 C C . ASP A 1 88 ? 22.072 -3.745 4.937 1.00 77.88 88 ASP A C 1
ATOM 683 O O . ASP A 1 88 ? 21.128 -3.601 5.723 1.00 77.88 88 ASP A O 1
ATOM 687 N N . PHE A 1 89 ? 21.971 -4.549 3.877 1.00 87.00 89 PHE A N 1
ATOM 688 C CA . PHE A 1 89 ? 20.785 -5.353 3.582 1.00 87.00 89 PHE A CA 1
ATOM 689 C C . PHE A 1 89 ? 20.413 -6.331 4.720 1.00 87.00 89 PHE A C 1
ATOM 691 O O . PHE A 1 89 ? 19.230 -6.393 5.063 1.00 87.00 89 PHE A O 1
ATOM 698 N N . PRO A 1 90 ? 21.354 -7.058 5.367 1.00 88.75 90 PRO A N 1
ATOM 699 C CA . PRO A 1 90 ? 21.032 -7.946 6.487 1.00 88.75 90 PRO A CA 1
ATOM 700 C C . PRO A 1 90 ? 20.371 -7.257 7.688 1.00 88.75 90 PRO A C 1
ATOM 702 O O . PRO A 1 90 ? 19.433 -7.824 8.264 1.00 88.75 90 PRO A O 1
ATOM 705 N N . ALA A 1 91 ? 20.812 -6.054 8.068 1.00 88.62 91 ALA A N 1
ATOM 706 C CA . ALA A 1 91 ? 20.184 -5.297 9.147 1.00 88.62 91 ALA A CA 1
ATOM 707 C C . ALA A 1 91 ? 18.757 -4.880 8.766 1.00 88.62 91 ALA A C 1
ATOM 709 O O . ALA A 1 91 ? 17.811 -5.144 9.513 1.00 88.62 91 ALA A O 1
ATOM 710 N N . ALA A 1 92 ? 18.573 -4.317 7.569 1.00 90.31 92 ALA A N 1
ATOM 711 C CA . ALA A 1 92 ? 17.258 -3.894 7.084 1.00 90.31 92 ALA A CA 1
ATOM 712 C C . ALA A 1 92 ? 16.291 -5.076 6.858 1.00 90.31 92 ALA A C 1
ATOM 714 O O . ALA A 1 92 ? 15.074 -4.953 7.019 1.00 90.31 92 ALA A O 1
ATOM 715 N N . LEU A 1 93 ? 16.818 -6.261 6.542 1.00 91.81 93 LEU A N 1
ATOM 716 C CA . LEU A 1 93 ? 16.045 -7.497 6.416 1.00 91.81 93 LEU A CA 1
ATOM 717 C C . LEU A 1 93 ? 15.459 -7.971 7.759 1.00 91.81 93 LEU A C 1
ATOM 719 O O . LEU A 1 93 ? 14.429 -8.651 7.788 1.00 91.81 93 LEU A O 1
ATOM 723 N N . ASN A 1 94 ? 16.095 -7.605 8.872 1.00 91.50 94 ASN A N 1
ATOM 724 C CA . ASN A 1 94 ? 15.706 -8.008 10.224 1.00 91.50 94 ASN A CA 1
ATOM 725 C C . ASN A 1 94 ? 15.130 -6.867 11.067 1.00 91.50 94 ASN A C 1
ATOM 727 O O . ASN A 1 94 ? 14.895 -7.056 12.260 1.00 91.50 94 ASN A O 1
ATOM 731 N N . ALA A 1 95 ? 14.867 -5.717 10.452 1.00 91.31 95 ALA A N 1
ATOM 732 C CA . ALA A 1 95 ? 14.366 -4.546 11.145 1.00 91.31 95 ALA A CA 1
ATOM 733 C C . ALA A 1 95 ? 13.035 -4.821 11.874 1.00 91.31 95 ALA A C 1
ATOM 735 O O . ALA A 1 95 ? 12.181 -5.592 11.411 1.00 91.31 95 ALA A O 1
ATOM 736 N N . ALA A 1 96 ? 12.872 -4.209 13.051 1.00 90.50 96 ALA A N 1
ATOM 737 C CA . ALA A 1 96 ? 11.760 -4.497 13.954 1.00 90.50 96 ALA A CA 1
ATOM 738 C C . ALA A 1 96 ? 10.405 -4.138 13.330 1.00 90.50 96 ALA A C 1
ATOM 740 O O . ALA A 1 96 ? 9.441 -4.894 13.481 1.00 90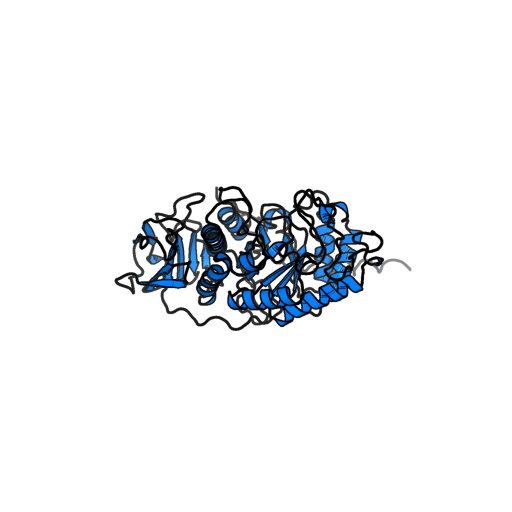.50 96 ALA A O 1
ATOM 741 N N . SER A 1 97 ? 10.336 -3.037 12.576 1.00 92.06 97 SER A N 1
ATOM 742 C CA . SER A 1 97 ? 9.084 -2.570 11.971 1.00 92.06 97 SER A CA 1
ATOM 743 C C . SER A 1 97 ? 8.500 -3.608 11.012 1.00 92.06 97 SER A C 1
ATOM 745 O O . SER A 1 97 ? 7.301 -3.888 11.061 1.00 92.06 97 SER A O 1
ATOM 747 N N . ALA A 1 98 ? 9.346 -4.273 10.216 1.00 93.06 98 ALA A N 1
ATOM 748 C CA . ALA A 1 98 ? 8.921 -5.347 9.323 1.00 93.06 98 ALA A CA 1
ATOM 749 C C . ALA A 1 98 ? 8.269 -6.522 10.070 1.00 93.06 98 ALA A C 1
ATOM 751 O O . ALA A 1 98 ? 7.303 -7.105 9.580 1.00 93.06 98 ALA A O 1
ATOM 752 N N . ALA A 1 99 ? 8.783 -6.888 11.249 1.00 92.75 99 ALA A N 1
ATOM 753 C CA . ALA A 1 99 ? 8.191 -7.947 12.066 1.00 92.75 99 ALA A CA 1
ATOM 754 C C . ALA A 1 99 ? 6.851 -7.507 12.676 1.00 92.75 99 ALA A C 1
ATOM 756 O O . ALA A 1 99 ? 5.883 -8.268 12.664 1.00 92.75 99 ALA A O 1
ATOM 757 N N . GLN A 1 100 ? 6.768 -6.260 13.142 1.00 96.12 100 GLN A N 1
ATOM 758 C CA . GLN A 1 100 ? 5.553 -5.704 13.738 1.00 96.12 100 GLN A CA 1
ATOM 759 C C . GLN A 1 100 ? 4.405 -5.556 12.731 1.00 96.12 100 GLN A C 1
ATOM 761 O O . GLN A 1 100 ? 3.241 -5.705 13.103 1.00 96.12 100 GLN A O 1
ATOM 766 N N . MET A 1 101 ? 4.704 -5.348 11.444 1.00 96.31 101 MET A N 1
ATOM 767 C CA . MET A 1 101 ? 3.685 -5.328 10.387 1.00 96.31 101 MET A CA 1
ATOM 768 C C . MET A 1 101 ? 2.876 -6.625 10.305 1.00 96.31 101 MET A C 1
ATOM 770 O O . MET A 1 101 ? 1.686 -6.589 9.977 1.00 96.31 101 MET A O 1
ATOM 774 N N . LYS A 1 102 ? 3.466 -7.762 10.696 1.00 95.62 102 LYS A N 1
ATOM 775 C CA . LYS A 1 102 ? 2.730 -9.021 10.814 1.00 95.62 102 LYS A CA 1
ATOM 776 C C . LYS A 1 102 ? 1.587 -8.911 11.823 1.00 95.62 102 LYS A C 1
ATOM 778 O O . LYS A 1 102 ? 0.488 -9.375 11.542 1.00 95.62 102 LYS A O 1
ATOM 783 N N . HIS A 1 103 ? 1.821 -8.285 12.976 1.00 97.31 103 HIS A N 1
ATOM 784 C CA . HIS A 1 103 ? 0.810 -8.144 14.027 1.00 97.31 103 HIS A CA 1
ATOM 785 C C . HIS A 1 103 ? -0.366 -7.284 13.567 1.00 97.31 103 HIS A C 1
ATOM 787 O O . HIS A 1 103 ? -1.518 -7.640 13.818 1.00 97.31 103 HIS A O 1
ATOM 793 N N . THR A 1 104 ? -0.088 -6.204 12.833 1.00 95.88 104 THR A N 1
ATOM 794 C CA . THR A 1 104 ? -1.122 -5.383 12.192 1.00 95.88 104 THR A CA 1
ATOM 795 C C . THR A 1 104 ? -1.930 -6.210 11.188 1.00 95.88 104 THR A C 1
ATOM 797 O O . THR A 1 104 ? -3.156 -6.267 11.286 1.00 95.88 104 THR A O 1
ATOM 800 N N . SER A 1 105 ? -1.268 -6.912 10.264 1.00 94.62 105 SER A N 1
ATOM 801 C CA . SER A 1 105 ? -1.943 -7.758 9.268 1.00 94.62 105 SER A CA 1
ATOM 802 C C . SER A 1 105 ? -2.785 -8.863 9.920 1.00 94.62 105 SER A C 1
ATOM 804 O O . SER A 1 105 ? -3.959 -9.030 9.584 1.00 94.62 105 SER A O 1
ATOM 806 N N . ASP A 1 106 ? -2.248 -9.576 10.913 1.00 95.12 106 ASP A N 1
ATOM 807 C CA . ASP A 1 106 ? -2.957 -10.631 11.646 1.00 95.12 106 ASP A CA 1
ATOM 808 C C . ASP A 1 106 ? -4.201 -10.081 12.367 1.00 95.12 106 ASP A C 1
ATOM 810 O O . ASP A 1 106 ? -5.267 -10.707 12.335 1.00 95.12 106 ASP A O 1
ATOM 814 N N . LEU A 1 107 ? -4.105 -8.896 12.987 1.00 96.00 107 LEU A N 1
ATOM 815 C CA . LEU A 1 107 ? -5.233 -8.247 13.659 1.00 96.00 107 LEU A CA 1
ATOM 816 C C . LEU A 1 107 ? -6.404 -8.037 12.690 1.00 96.00 107 LEU A C 1
ATOM 818 O O . LEU A 1 107 ? -7.538 -8.406 13.007 1.00 96.00 107 LEU A O 1
ATOM 822 N N . PHE A 1 108 ? -6.149 -7.478 11.509 1.00 96.06 108 PHE A N 1
ATOM 823 C CA . PHE A 1 108 ? -7.209 -7.175 10.547 1.00 96.06 108 PHE A CA 1
ATOM 824 C C . PHE A 1 108 ? -7.683 -8.411 9.777 1.00 96.06 108 PHE A C 1
ATOM 826 O O . PHE A 1 108 ? -8.886 -8.594 9.596 1.00 96.06 108 PHE A O 1
ATOM 833 N N . THR A 1 109 ? -6.784 -9.300 9.359 1.00 94.31 109 THR A N 1
ATOM 834 C CA . THR A 1 109 ? -7.125 -10.463 8.512 1.00 94.31 109 THR A CA 1
ATOM 835 C C . THR A 1 109 ? -7.843 -11.591 9.257 1.00 94.31 109 THR A C 1
ATOM 837 O O . THR A 1 109 ? -8.534 -12.396 8.629 1.00 94.31 109 THR A O 1
ATOM 840 N N . THR A 1 110 ? -7.766 -11.622 10.591 1.00 93.56 110 THR A N 1
ATOM 841 C CA . THR A 1 110 ? -8.594 -12.495 11.453 1.00 93.56 110 THR A CA 1
ATOM 842 C C . THR A 1 110 ? -9.999 -11.931 11.711 1.00 93.56 110 THR A C 1
ATOM 844 O O . THR A 1 110 ? -10.806 -12.524 12.434 1.00 93.56 110 THR A O 1
ATOM 847 N N . ARG A 1 111 ? -10.328 -10.786 11.101 1.00 93.69 111 ARG A N 1
ATOM 848 C CA . ARG A 1 111 ? -11.601 -10.072 11.244 1.00 93.69 111 ARG A CA 1
ATOM 849 C C . ARG A 1 111 ? -12.190 -9.724 9.883 1.00 93.69 111 ARG A C 1
ATOM 851 O O . ARG A 1 111 ? -11.528 -9.753 8.846 1.00 93.69 111 ARG A O 1
ATOM 858 N N . ALA A 1 112 ? -13.466 -9.354 9.876 1.00 93.06 112 ALA A N 1
ATOM 859 C CA . ALA A 1 112 ? -14.128 -8.823 8.690 1.00 93.06 112 ALA A CA 1
ATOM 860 C C . ALA A 1 112 ? -13.733 -7.351 8.441 1.00 93.06 112 ALA A C 1
ATOM 862 O O . ALA A 1 112 ? -14.599 -6.488 8.343 1.00 93.06 112 ALA A O 1
ATOM 863 N N . TRP A 1 113 ? -12.429 -7.058 8.339 1.00 95.12 113 TRP A N 1
ATOM 864 C CA . TRP A 1 113 ? -11.888 -5.694 8.210 1.00 95.12 113 TRP A CA 1
ATOM 865 C C . TRP A 1 113 ? -12.507 -4.903 7.048 1.00 95.12 113 TRP A C 1
ATOM 867 O O . TRP A 1 113 ? -12.718 -3.706 7.156 1.00 95.12 113 TRP A O 1
ATOM 877 N N . HIS A 1 114 ? -12.882 -5.584 5.965 1.00 95.06 114 HIS A N 1
ATOM 878 C CA . HIS A 1 114 ? -13.549 -5.014 4.792 1.00 95.06 114 HIS A CA 1
ATOM 879 C C . HIS A 1 114 ? -14.938 -4.408 5.075 1.00 95.06 114 HIS A C 1
ATOM 881 O O . HIS A 1 114 ? -15.505 -3.757 4.196 1.00 95.06 114 HIS A O 1
ATOM 887 N N . LYS A 1 11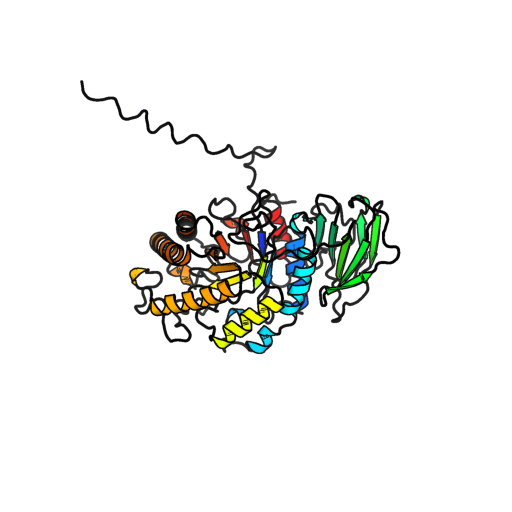5 ? -15.506 -4.646 6.266 1.00 95.56 115 LYS A N 1
ATOM 888 C CA . LYS A 1 115 ? -16.738 -4.011 6.755 1.00 95.56 115 LYS A CA 1
ATOM 889 C C . LYS A 1 115 ? -16.479 -2.746 7.573 1.00 95.56 115 LYS A C 1
ATOM 891 O O . LYS A 1 115 ? -17.449 -2.068 7.906 1.00 95.56 115 LYS A O 1
ATOM 896 N N . LEU A 1 116 ? -15.230 -2.467 7.954 1.00 97.44 116 LEU A N 1
ATOM 897 C CA . LEU A 1 116 ? -14.883 -1.290 8.745 1.00 97.44 116 LEU A CA 1
ATOM 898 C C . LEU A 1 116 ? -15.217 -0.021 7.960 1.00 97.44 116 LEU A C 1
ATOM 900 O O . LEU A 1 116 ? -14.812 0.151 6.812 1.00 97.44 116 LEU A O 1
ATOM 904 N N . VAL A 1 117 ? -15.960 0.858 8.617 1.00 96.81 117 VAL A N 1
ATOM 905 C CA . VAL A 1 117 ? -16.287 2.208 8.184 1.00 96.81 117 VAL A CA 1
ATOM 906 C C . VAL A 1 117 ? -15.595 3.161 9.162 1.00 96.81 117 VAL A C 1
ATOM 908 O O . VAL A 1 117 ? -15.773 2.993 10.374 1.00 96.81 117 VAL A O 1
ATOM 911 N N . PRO A 1 118 ? -14.792 4.123 8.681 1.00 97.38 118 PRO A N 1
ATOM 912 C CA . PRO A 1 118 ? -14.131 5.096 9.548 1.00 97.38 118 PRO A CA 1
ATOM 913 C C . PRO A 1 118 ? -15.141 5.927 10.346 1.00 97.38 118 PRO A C 1
ATOM 915 O O . PRO A 1 118 ? -16.196 6.294 9.826 1.00 97.38 118 PRO A O 1
ATOM 918 N N . ASP A 1 119 ? -14.804 6.252 11.590 1.00 96.94 119 ASP A N 1
ATOM 919 C CA . ASP A 1 119 ? -15.584 7.137 12.461 1.00 96.94 119 ASP A CA 1
ATOM 920 C C . ASP A 1 119 ? -15.339 8.605 12.084 1.00 96.94 119 ASP A C 1
ATOM 922 O O . ASP A 1 119 ? -14.558 9.323 12.706 1.00 96.94 119 ASP A O 1
ATOM 926 N N . LEU A 1 120 ? -15.939 9.034 10.974 1.00 89.75 120 LEU A N 1
ATOM 927 C CA . LEU A 1 120 ? -15.646 10.339 10.376 1.00 89.75 120 LEU A CA 1
ATOM 928 C C . LEU A 1 120 ? -16.306 11.513 11.107 1.00 89.75 120 LEU A C 1
ATOM 930 O O . LEU A 1 120 ? -15.808 12.637 10.995 1.00 89.75 120 LEU A O 1
ATOM 934 N N . ASP A 1 121 ? -17.406 11.252 11.808 1.00 90.69 121 ASP A N 1
ATOM 935 C CA . ASP A 1 121 ? -18.248 12.228 12.504 1.00 90.69 121 ASP A CA 1
ATOM 936 C C . ASP A 1 121 ? -18.071 12.202 14.033 1.00 90.69 121 ASP A C 1
ATOM 938 O O . ASP A 1 121 ? -18.724 12.973 14.734 1.00 90.69 121 ASP A O 1
ATOM 942 N N . GLY A 1 122 ? -17.177 11.349 14.552 1.00 94.25 122 GLY A N 1
ATOM 943 C CA . GLY A 1 122 ? -16.897 11.230 15.986 1.00 94.25 122 GLY A CA 1
ATOM 944 C C . GLY A 1 122 ? -18.066 10.652 16.784 1.00 94.25 122 GLY A C 1
ATOM 945 O O . GLY A 1 122 ? -18.200 10.917 17.981 1.00 94.25 122 GLY A O 1
ATOM 946 N N . THR A 1 123 ? -18.951 9.896 16.133 1.00 96.31 123 THR A N 1
ATOM 947 C CA . THR A 1 123 ? -20.117 9.301 16.794 1.00 96.31 123 THR A CA 1
ATOM 948 C C . THR A 1 123 ? -19.798 7.988 17.499 1.00 96.31 123 THR A C 1
ATOM 950 O O . THR A 1 123 ? -20.576 7.565 18.358 1.00 96.31 123 THR A O 1
ATOM 953 N N . VAL A 1 124 ? -18.673 7.342 17.174 1.00 98.31 124 VAL A N 1
ATOM 954 C CA . VAL A 1 124 ? -18.187 6.144 17.875 1.00 98.31 124 VAL A CA 1
ATOM 955 C C . VAL A 1 124 ? -17.241 6.534 19.009 1.00 98.31 124 VAL A C 1
ATOM 957 O O . VAL A 1 124 ? -17.523 6.216 20.166 1.00 98.31 124 VAL A O 1
ATOM 960 N N . MET A 1 125 ? -16.144 7.232 18.712 1.00 98.56 125 MET A N 1
ATOM 961 C CA . MET A 1 125 ? -15.246 7.817 19.707 1.00 98.56 125 MET A CA 1
ATOM 962 C C . MET A 1 125 ? -15.697 9.242 20.028 1.00 98.56 125 MET A C 1
ATOM 964 O O . MET A 1 125 ? -15.363 10.199 19.338 1.00 98.56 125 MET A O 1
ATOM 968 N N . THR A 1 126 ? -16.429 9.381 21.128 1.00 98.44 126 THR A N 1
ATOM 969 C CA . THR A 1 126 ? -17.076 10.645 21.514 1.00 98.44 126 THR A CA 1
ATOM 970 C C . THR A 1 126 ? -16.166 11.588 22.304 1.00 98.44 126 THR A C 1
ATOM 972 O O . THR A 1 126 ? -16.509 12.755 22.488 1.00 98.44 126 THR A O 1
ATOM 975 N N . ALA A 1 127 ? -15.012 11.112 22.787 1.00 98.44 127 ALA A N 1
ATOM 976 C CA . ALA A 1 127 ? -13.957 11.952 23.359 1.00 98.44 127 ALA A CA 1
ATOM 977 C C . ALA A 1 127 ? -12.592 11.247 23.377 1.00 98.44 127 ALA A C 1
ATOM 979 O O . ALA A 1 127 ? -12.507 10.020 23.319 1.00 98.44 127 ALA A O 1
ATOM 980 N N . GLY A 1 128 ? -11.524 12.037 23.523 1.00 97.62 128 GLY A N 1
ATOM 981 C CA . GLY A 1 128 ? -10.145 11.546 23.648 1.00 97.62 128 GLY A CA 1
ATOM 982 C C . GLY A 1 128 ? -9.429 11.298 22.317 1.00 97.62 128 GLY A C 1
ATOM 983 O O . GLY A 1 128 ? -8.295 10.821 22.317 1.00 97.62 128 GLY A O 1
ATOM 984 N N . ALA A 1 129 ? -10.047 11.651 21.184 1.00 96.06 129 ALA A N 1
ATOM 985 C CA . ALA A 1 129 ? -9.456 11.445 19.863 1.00 96.06 129 ALA A CA 1
ATOM 986 C C . ALA A 1 129 ? -8.136 12.210 19.665 1.00 96.06 129 ALA A C 1
ATOM 988 O O . ALA A 1 129 ? -7.267 11.738 18.944 1.00 96.06 129 ALA A O 1
ATOM 989 N N . GLY A 1 130 ? -7.936 13.342 20.345 1.00 94.06 130 GLY A N 1
ATOM 990 C CA . GLY A 1 130 ? -6.796 14.226 20.083 1.00 94.06 130 GLY A CA 1
ATOM 991 C C . GLY A 1 130 ? -6.895 14.866 18.696 1.00 94.06 130 GLY A C 1
ATOM 992 O O . GLY A 1 130 ? -7.973 14.909 18.105 1.00 94.06 130 GLY A O 1
ATOM 993 N N . GLU A 1 131 ? -5.775 15.361 18.175 1.00 90.69 131 GLU A N 1
ATOM 994 C CA . GLU A 1 131 ? -5.721 16.082 16.899 1.00 90.69 131 GLU A CA 1
ATOM 995 C C . GLU A 1 131 ? -4.364 15.928 16.197 1.00 90.69 131 GLU A C 1
ATOM 997 O O . GLU A 1 131 ? -3.382 15.463 16.780 1.00 90.69 131 GLU A O 1
ATOM 1002 N N . GLY A 1 132 ? -4.308 16.303 14.915 1.00 87.69 132 GLY A N 1
ATOM 1003 C CA . GLY A 1 132 ? -3.074 16.328 14.129 1.00 87.69 132 GLY A CA 1
ATOM 1004 C C . GLY A 1 132 ? -2.289 15.012 14.173 1.00 87.69 132 GLY A C 1
ATOM 1005 O O . GLY A 1 132 ? -2.825 13.935 13.917 1.00 87.69 132 GLY A O 1
ATOM 1006 N N . VAL A 1 133 ? -0.998 15.097 14.515 1.00 85.75 133 VAL A N 1
ATOM 1007 C CA . VAL A 1 133 ? -0.069 13.949 14.598 1.00 85.75 133 VAL A CA 1
ATOM 1008 C C . VAL A 1 133 ? -0.375 12.953 15.721 1.00 85.75 133 VAL A C 1
ATOM 1010 O O . VAL A 1 133 ? 0.216 11.865 15.731 1.00 85.75 133 VAL A O 1
ATOM 1013 N N . ASP A 1 134 ? -1.277 13.333 16.625 1.00 89.94 134 ASP A N 1
ATOM 1014 C CA . ASP A 1 134 ? -1.677 12.635 17.846 1.00 89.94 134 ASP A CA 1
ATOM 1015 C C . ASP A 1 134 ? -3.124 12.092 17.768 1.00 89.94 134 ASP A C 1
ATOM 1017 O O . ASP A 1 134 ? -3.681 11.599 18.751 1.00 89.94 134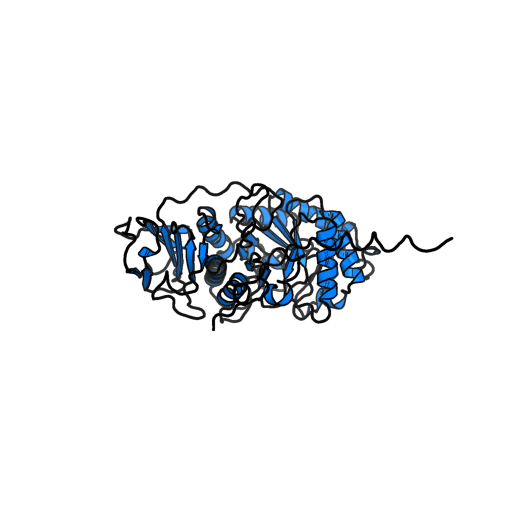 ASP A O 1
ATOM 1021 N N . TYR A 1 135 ? -3.748 12.159 16.587 1.00 93.94 135 TYR A N 1
ATOM 1022 C CA . TYR A 1 135 ? -5.121 11.708 16.377 1.00 93.94 135 TYR A CA 1
ATOM 1023 C C . TYR A 1 135 ? -5.284 10.181 16.521 1.00 93.94 135 TYR A C 1
ATOM 1025 O O . TYR A 1 135 ? -4.558 9.387 15.908 1.00 93.94 135 TYR A O 1
ATOM 1033 N N . ALA A 1 136 ? -6.278 9.766 17.306 1.00 97.12 136 ALA A N 1
ATOM 1034 C CA . ALA A 1 136 ? -6.664 8.380 17.515 1.00 97.12 136 ALA A CA 1
ATOM 1035 C C . ALA A 1 136 ? -7.724 7.956 16.488 1.00 97.12 136 ALA A C 1
ATOM 1037 O O . ALA A 1 136 ? -8.918 8.224 16.627 1.00 97.12 136 ALA A O 1
ATOM 1038 N N . THR A 1 137 ? -7.280 7.285 15.427 1.00 97.00 137 THR A N 1
ATOM 1039 C CA . THR A 1 137 ? -8.168 6.820 14.356 1.00 97.00 137 THR A CA 1
ATOM 1040 C C . THR A 1 137 ? -9.055 5.685 14.835 1.00 97.00 137 THR A C 1
ATOM 1042 O O . THR A 1 137 ? -8.553 4.711 15.399 1.00 97.00 137 THR A O 1
ATOM 1045 N N . THR A 1 138 ? -10.348 5.779 14.538 1.00 98.56 138 THR A N 1
ATOM 1046 C CA . THR A 1 138 ? -11.356 4.794 14.934 1.00 98.56 138 THR A CA 1
ATOM 1047 C C . THR A 1 138 ? -12.164 4.351 13.725 1.00 98.56 138 THR A C 1
ATOM 1049 O O . THR A 1 138 ? -12.507 5.161 12.867 1.00 98.56 138 THR A O 1
ATOM 1052 N N . ALA A 1 139 ? -12.487 3.061 13.661 1.00 98.62 139 ALA A N 1
ATOM 1053 C CA . ALA A 1 139 ? -13.410 2.516 12.679 1.00 98.62 139 ALA A CA 1
ATOM 1054 C C . ALA A 1 139 ? -14.345 1.489 13.314 1.00 98.62 139 ALA A C 1
ATOM 1056 O O . ALA A 1 139 ? -13.986 0.770 14.252 1.00 98.62 139 ALA A O 1
ATOM 1057 N N . ARG A 1 140 ? -15.544 1.391 12.750 1.00 98.25 140 ARG A N 1
ATOM 1058 C CA . ARG A 1 140 ? -16.604 0.486 13.183 1.00 98.25 140 ARG A CA 1
ATOM 1059 C C . ARG A 1 140 ? -17.068 -0.368 12.015 1.00 98.25 140 ARG A C 1
ATOM 1061 O O . ARG A 1 140 ? -17.321 0.150 10.933 1.00 98.25 140 ARG A O 1
ATOM 1068 N N . ALA A 1 141 ? -17.234 -1.670 12.220 1.00 97.31 141 ALA A N 1
ATOM 1069 C CA . ALA A 1 141 ? -17.852 -2.525 11.215 1.00 97.31 141 ALA A CA 1
ATOM 1070 C C . ALA A 1 141 ? -19.310 -2.106 10.980 1.00 97.31 141 ALA A C 1
ATOM 1072 O O . ALA A 1 141 ? -20.044 -1.845 11.933 1.00 97.31 141 ALA A O 1
ATOM 1073 N N . SER A 1 142 ? -19.751 -2.068 9.723 1.00 95.69 142 SER A N 1
ATOM 1074 C CA . SER A 1 142 ? -21.104 -1.622 9.355 1.00 95.69 142 SER A CA 1
ATOM 1075 C C . SER A 1 142 ? -22.241 -2.413 10.021 1.00 95.69 142 SER A C 1
ATOM 1077 O O . SER A 1 142 ? -23.329 -1.875 10.205 1.00 95.69 142 SER A O 1
ATOM 1079 N N . ASP A 1 143 ? -21.982 -3.655 10.435 1.00 95.50 143 ASP A N 1
ATOM 1080 C CA . ASP A 1 143 ? -22.912 -4.512 11.181 1.00 95.50 143 ASP A CA 1
ATOM 1081 C C . ASP A 1 143 ? -22.814 -4.365 12.714 1.00 95.50 143 ASP A C 1
ATOM 1083 O O . ASP A 1 143 ? -23.493 -5.078 13.446 1.00 95.50 143 ASP A O 1
ATOM 1087 N N . GLY A 1 144 ? -21.969 -3.460 13.219 1.00 96.69 144 GLY A N 1
ATOM 1088 C CA . GLY A 1 144 ? -21.772 -3.213 14.649 1.00 96.69 144 GLY A CA 1
ATOM 1089 C C . GLY A 1 144 ? -21.025 -4.318 15.400 1.00 96.69 144 GLY A C 1
ATOM 1090 O O . GLY A 1 144 ? -20.975 -4.271 16.629 1.00 96.69 144 GLY A O 1
ATOM 1091 N N . SER A 1 145 ? -20.443 -5.296 14.700 1.00 96.56 145 SER A N 1
ATOM 1092 C CA . SER A 1 145 ? -19.749 -6.432 15.329 1.00 96.56 145 SER A CA 1
ATOM 1093 C C . SER A 1 145 ? -18.364 -6.104 15.895 1.00 96.56 145 SER A C 1
ATOM 1095 O O . SER A 1 145 ? -17.832 -6.855 16.716 1.00 96.56 145 SER A O 1
ATOM 1097 N N . LEU A 1 146 ? -17.770 -4.998 15.442 1.00 97.81 146 LEU A N 1
ATOM 1098 C CA . LEU A 1 146 ? -16.385 -4.637 15.711 1.00 97.81 146 LEU A CA 1
ATOM 1099 C C . LEU A 1 146 ? -16.227 -3.116 15.778 1.00 97.81 146 LEU A C 1
ATOM 1101 O O . LEU A 1 146 ? -16.690 -2.406 14.885 1.00 97.81 146 LEU A O 1
ATOM 1105 N N . VAL A 1 147 ? -15.502 -2.638 16.784 1.00 98.56 147 VAL A N 1
ATOM 1106 C CA . VAL A 1 147 ? -14.868 -1.315 16.796 1.00 98.56 147 VAL A CA 1
ATOM 1107 C C . VAL A 1 147 ? -13.375 -1.514 17.046 1.00 98.56 147 VAL A C 1
ATOM 1109 O O . VAL A 1 147 ? -12.987 -2.263 17.946 1.00 98.56 147 VAL A O 1
ATOM 1112 N N . ILE A 1 148 ? -12.544 -0.855 16.240 1.00 98.75 148 ILE A N 1
ATOM 1113 C CA . ILE A 1 148 ? -11.095 -0.784 16.441 1.00 98.75 148 ILE A CA 1
ATOM 1114 C C . ILE A 1 148 ? -10.694 0.684 16.486 1.00 98.75 148 ILE A C 1
ATOM 1116 O O . ILE A 1 148 ? -11.052 1.447 15.588 1.00 98.75 148 ILE A O 1
ATOM 1120 N N . ALA A 1 149 ? -9.923 1.056 17.502 1.00 98.81 149 ALA A N 1
ATOM 1121 C CA . ALA A 1 149 ? -9.287 2.363 17.590 1.00 98.81 149 ALA A CA 1
ATOM 1122 C C . ALA A 1 149 ? -7.781 2.198 17.807 1.00 98.81 149 ALA A C 1
ATOM 1124 O O . ALA A 1 149 ? -7.371 1.394 18.642 1.00 98.81 149 ALA A O 1
ATOM 1125 N N . TYR A 1 150 ? -6.962 2.957 17.083 1.00 98.62 150 TYR A N 1
ATOM 1126 C CA . TYR A 1 150 ? -5.523 3.065 17.333 1.00 98.62 150 TYR A CA 1
ATOM 1127 C C . TYR A 1 150 ? -5.246 4.353 18.099 1.00 98.62 150 TYR A C 1
ATOM 1129 O O . TYR A 1 150 ? -5.609 5.433 17.642 1.00 98.62 150 TYR A O 1
ATOM 1137 N N . ILE A 1 151 ? -4.619 4.229 19.265 1.00 98.56 151 ILE A N 1
ATOM 1138 C CA . ILE A 1 151 ? -4.352 5.318 20.197 1.00 98.56 151 ILE A CA 1
ATOM 1139 C C . ILE A 1 151 ? -2.833 5.544 20.180 1.00 98.56 151 ILE A C 1
ATOM 1141 O O . ILE A 1 151 ? -2.108 4.697 20.704 1.00 98.56 151 ILE A O 1
ATOM 1145 N N . PRO A 1 152 ? -2.328 6.633 19.569 1.00 96.06 152 PRO A N 1
ATOM 1146 C CA . PRO A 1 152 ? -0.891 6.817 19.360 1.00 96.06 152 PRO A CA 1
ATOM 1147 C C . PRO A 1 152 ? -0.128 7.217 20.629 1.00 96.06 152 PRO A C 1
ATOM 1149 O O . PRO A 1 152 ? 1.074 6.972 20.702 1.00 96.06 152 PRO A O 1
ATOM 1152 N N . THR A 1 153 ? -0.790 7.829 21.617 1.00 96.06 153 THR A N 1
ATOM 1153 C CA . THR A 1 153 ? -0.165 8.235 22.886 1.00 96.06 153 THR A CA 1
ATOM 1154 C C . THR A 1 153 ? -1.072 7.952 24.088 1.00 96.06 153 THR A C 1
ATOM 1156 O O . THR A 1 153 ? -2.300 7.960 23.931 1.00 96.06 153 THR A O 1
ATOM 1159 N N . PRO A 1 154 ? -0.502 7.708 25.289 1.00 97.56 154 PRO A N 1
ATOM 1160 C CA . PRO A 1 154 ? -1.266 7.290 26.459 1.00 97.56 154 PRO A CA 1
ATOM 1161 C C . PRO A 1 154 ? -2.348 8.300 26.840 1.00 97.56 154 PRO A C 1
ATOM 1163 O O . PRO A 1 154 ? -2.064 9.478 27.046 1.00 97.56 154 PRO A O 1
ATOM 1166 N N . ARG A 1 155 ? -3.595 7.834 26.940 1.00 97.94 155 ARG A N 1
ATOM 1167 C CA . ARG A 1 155 ? -4.761 8.663 27.274 1.00 97.94 155 ARG A CA 1
ATOM 1168 C C . ARG A 1 155 ? -5.966 7.811 27.660 1.00 97.94 155 ARG A C 1
ATOM 1170 O O . ARG A 1 155 ? -5.942 6.582 27.569 1.00 97.94 155 ARG A O 1
ATOM 1177 N N . THR A 1 156 ? -7.050 8.493 28.007 1.00 98.62 156 THR A N 1
ATOM 1178 C CA . THR A 1 156 ? -8.389 7.908 28.085 1.00 98.62 156 THR A CA 1
ATOM 1179 C C . THR A 1 156 ? -9.201 8.312 26.860 1.00 98.62 156 THR A C 1
ATOM 1181 O O . THR A 1 156 ? -9.231 9.487 26.499 1.00 98.62 156 THR A O 1
ATOM 1184 N N . VAL A 1 157 ? -9.870 7.343 26.235 1.00 98.69 157 VAL A N 1
ATOM 1185 C CA . VAL A 1 157 ? -10.839 7.576 25.154 1.00 98.69 157 VAL A CA 1
ATOM 1186 C C . VAL A 1 157 ? -12.235 7.155 25.592 1.00 98.69 157 VAL A C 1
ATOM 1188 O O . VAL A 1 157 ? -12.381 6.182 26.334 1.00 98.69 157 VAL A O 1
ATOM 1191 N N . SER A 1 158 ? -13.259 7.860 25.121 1.00 98.81 158 SER A N 1
ATOM 1192 C CA . SER A 1 158 ? -14.657 7.529 25.397 1.00 98.81 158 SER A CA 1
ATOM 1193 C C . SER A 1 158 ? -15.334 6.958 24.160 1.00 98.81 158 SER A C 1
ATOM 1195 O O . SER A 1 158 ? -15.351 7.607 23.114 1.00 98.81 158 SER A O 1
ATOM 1197 N N . ILE A 1 159 ? -15.946 5.783 24.288 1.00 98.81 159 ILE A N 1
ATOM 1198 C CA . ILE A 1 159 ? -16.675 5.114 23.204 1.00 98.81 159 ILE A CA 1
ATOM 1199 C C . ILE A 1 159 ? -18.173 5.090 23.517 1.00 98.81 159 ILE A C 1
ATOM 1201 O O . ILE A 1 159 ? -18.573 4.767 24.639 1.00 98.81 159 ILE A O 1
ATOM 1205 N N . ASP A 1 160 ? -19.000 5.415 22.523 1.00 98.56 160 ASP A N 1
ATOM 1206 C CA . ASP A 1 160 ? -20.438 5.136 22.546 1.00 98.56 160 ASP A CA 1
ATOM 1207 C C . ASP A 1 160 ? -20.666 3.636 22.300 1.00 98.56 160 ASP A C 1
ATOM 1209 O O . ASP A 1 160 ? -20.616 3.136 21.171 1.00 98.56 160 ASP A O 1
ATOM 1213 N N . MET A 1 161 ? -20.901 2.893 23.382 1.00 98.44 161 MET A N 1
ATOM 1214 C CA . MET A 1 161 ? -21.093 1.443 23.342 1.00 98.44 161 MET A CA 1
ATOM 1215 C C . MET A 1 161 ? -22.397 1.057 22.636 1.00 98.44 161 MET A C 1
ATOM 1217 O O . MET A 1 161 ? -22.484 -0.061 22.127 1.00 98.44 161 MET A O 1
ATOM 1221 N N . GLY A 1 162 ? -23.358 1.989 22.531 1.00 97.88 162 GLY A N 1
ATOM 1222 C CA . GLY A 1 162 ? -24.601 1.839 21.765 1.00 97.88 162 GLY A CA 1
ATOM 1223 C C . GLY A 1 162 ? -24.373 1.629 20.269 1.00 97.88 162 GLY A C 1
ATOM 1224 O O . GLY A 1 162 ? -25.266 1.182 19.550 1.00 97.88 162 GLY A O 1
ATOM 1225 N N . ARG A 1 163 ? -23.155 1.896 19.786 1.00 97.19 163 ARG A N 1
ATOM 1226 C CA . ARG A 1 163 ? -22.756 1.600 18.411 1.00 97.19 163 ARG A CA 1
ATOM 1227 C C . ARG A 1 163 ? -22.474 0.111 18.191 1.00 97.19 163 ARG A C 1
ATOM 1229 O O . ARG A 1 163 ? -22.492 -0.323 17.040 1.00 97.19 163 ARG A O 1
ATOM 1236 N N . LEU A 1 164 ? -22.234 -0.701 19.219 1.00 97.94 164 LEU A N 1
ATOM 1237 C CA . LEU A 1 164 ? -22.028 -2.145 19.045 1.00 97.94 164 LEU A CA 1
ATOM 1238 C C . LEU A 1 164 ? -23.352 -2.922 19.089 1.00 97.94 164 LEU A C 1
ATOM 1240 O O . LEU A 1 164 ? -24.276 -2.577 19.822 1.00 97.94 164 LEU A O 1
ATOM 1244 N N . ALA A 1 165 ? -23.441 -3.995 18.302 1.00 97.00 165 ALA A N 1
ATOM 1245 C CA . ALA A 1 165 ? -24.685 -4.749 18.101 1.00 97.00 165 ALA A CA 1
ATOM 1246 C C . ALA A 1 165 ? -25.056 -5.701 19.259 1.00 97.00 165 ALA A C 1
ATOM 1248 O O . ALA A 1 165 ? -26.137 -6.284 19.255 1.00 97.00 165 ALA A O 1
ATOM 1249 N N . GLY A 1 166 ? -24.171 -5.889 20.238 1.00 96.31 166 GLY A N 1
ATOM 1250 C CA . GLY A 1 166 ? -24.390 -6.783 21.373 1.00 96.31 166 GLY A CA 1
ATOM 1251 C C . GLY A 1 166 ? -23.240 -6.730 22.380 1.00 96.31 166 GLY A C 1
ATOM 1252 O O . GLY A 1 166 ? -22.313 -5.942 22.183 1.00 96.31 166 GLY A O 1
ATOM 1253 N N . PRO A 1 167 ? -23.276 -7.554 23.446 1.00 96.81 167 PRO A N 1
ATOM 1254 C CA . PRO A 1 167 ? -22.275 -7.545 24.511 1.00 96.81 167 PRO A CA 1
ATOM 1255 C C . PRO A 1 167 ? -20.839 -7.633 23.992 1.00 96.81 167 PRO A C 1
ATOM 1257 O O . PRO A 1 167 ? -20.542 -8.395 23.073 1.00 96.81 167 PRO A O 1
ATOM 1260 N N . VAL A 1 168 ? -19.941 -6.860 24.599 1.00 97.62 168 VAL A N 1
ATOM 1261 C CA . VAL A 1 168 ? -18.640 -6.528 24.014 1.00 97.62 168 VAL A CA 1
ATOM 1262 C C . VAL A 1 168 ? -17.495 -7.164 24.788 1.00 97.62 168 VAL A C 1
ATOM 1264 O O . VAL A 1 168 ? -17.238 -6.827 25.942 1.00 97.62 168 VAL A O 1
ATOM 1267 N N . MET A 1 169 ? -16.732 -8.028 24.130 1.00 97.19 169 MET A N 1
ATOM 1268 C CA . MET A 1 169 ? -15.400 -8.413 24.579 1.00 97.19 169 MET A CA 1
ATOM 1269 C C . MET A 1 169 ? -14.433 -7.258 24.306 1.00 97.19 169 MET A C 1
ATOM 1271 O O . MET A 1 169 ? -14.127 -6.969 23.148 1.00 97.19 169 MET A O 1
ATOM 1275 N N . ALA A 1 170 ? -13.950 -6.606 25.364 1.00 97.56 170 ALA A N 1
ATOM 1276 C CA . ALA A 1 170 ? -13.067 -5.451 25.259 1.00 97.56 170 ALA A CA 1
ATOM 1277 C C . ALA A 1 170 ? -11.629 -5.818 25.642 1.00 97.56 170 ALA A C 1
ATOM 1279 O O . ALA A 1 170 ? -11.372 -6.431 26.685 1.00 97.56 170 ALA A O 1
ATOM 1280 N N . ARG A 1 171 ? -10.673 -5.470 24.778 1.00 98.00 171 ARG A N 1
ATOM 1281 C CA . ARG A 1 171 ? -9.253 -5.790 24.964 1.00 98.00 171 ARG A CA 1
ATOM 1282 C C . ARG A 1 171 ? -8.371 -4.670 24.434 1.00 98.00 171 ARG A C 1
ATOM 1284 O O . ARG A 1 171 ? -8.673 -4.068 23.408 1.00 98.00 171 ARG A O 1
ATOM 1291 N N . TRP A 1 172 ? -7.246 -4.466 25.099 1.00 98.69 172 TRP A N 1
ATOM 1292 C CA . TRP A 1 172 ? -6.120 -3.726 24.547 1.00 98.69 172 TRP A CA 1
ATOM 1293 C C . TRP A 1 172 ? -5.222 -4.685 23.776 1.00 98.69 172 TRP A C 1
ATOM 1295 O O . TRP A 1 172 ? -4.939 -5.778 24.260 1.00 98.69 172 TRP A O 1
ATOM 1305 N N . PHE A 1 173 ? -4.783 -4.297 22.590 1.00 98.75 173 PHE A N 1
ATOM 1306 C CA . PHE A 1 173 ? -3.833 -5.034 21.770 1.00 98.75 173 PHE A CA 1
ATOM 1307 C C . PHE A 1 173 ? -2.536 -4.238 21.680 1.00 98.75 173 PHE A C 1
ATOM 1309 O O . PHE A 1 173 ? -2.553 -3.055 21.336 1.00 98.75 173 PHE A O 1
ATOM 1316 N N . ASP A 1 174 ? -1.435 -4.895 22.026 1.00 98.62 174 ASP A N 1
ATOM 1317 C CA . ASP A 1 174 ? -0.086 -4.361 21.919 1.00 98.62 174 ASP A CA 1
ATOM 1318 C C . ASP A 1 174 ? 0.397 -4.548 20.469 1.00 98.62 174 ASP A C 1
ATOM 1320 O O . ASP A 1 174 ? 0.665 -5.681 20.045 1.00 98.62 174 ASP A O 1
ATOM 1324 N N . PRO A 1 175 ? 0.515 -3.463 19.682 1.00 98.12 175 PRO A N 1
ATOM 1325 C CA . PRO A 1 175 ? 0.838 -3.568 18.266 1.00 98.12 175 PRO A CA 1
ATOM 1326 C C . PRO A 1 175 ? 2.312 -3.935 18.019 1.00 98.12 175 PRO A C 1
ATOM 1328 O O . PRO A 1 175 ? 2.702 -4.164 16.876 1.00 98.12 175 PRO A O 1
ATOM 1331 N N . THR A 1 176 ? 3.131 -4.021 19.071 1.00 97.94 176 THR A N 1
ATOM 1332 C CA . THR A 1 176 ? 4.573 -4.298 18.988 1.00 97.94 176 THR A CA 1
ATOM 1333 C C . THR A 1 176 ? 4.904 -5.784 19.107 1.00 97.94 176 THR A C 1
ATOM 1335 O O . THR A 1 176 ? 5.965 -6.211 18.661 1.00 97.94 176 THR A O 1
ATOM 1338 N N . ASN A 1 177 ? 3.991 -6.584 19.670 1.00 97.38 177 ASN A N 1
ATOM 1339 C CA . ASN A 1 177 ? 4.180 -8.027 19.871 1.00 97.38 177 ASN A CA 1
ATOM 1340 C C . ASN A 1 177 ? 2.930 -8.882 19.582 1.00 97.38 177 ASN A C 1
ATOM 1342 O O . ASN A 1 177 ? 2.979 -10.109 19.703 1.00 97.38 177 ASN A O 1
ATOM 1346 N N . GLY A 1 178 ? 1.793 -8.259 19.262 1.00 96.94 178 GLY A N 1
ATOM 1347 C CA . GLY A 1 178 ? 0.553 -8.953 18.929 1.00 96.94 178 GLY A CA 1
ATOM 1348 C C . GLY A 1 178 ? -0.224 -9.540 20.115 1.00 96.94 178 GLY A C 1
ATOM 1349 O O . GLY A 1 178 ? -1.156 -10.321 19.904 1.00 96.94 178 GLY A O 1
ATOM 1350 N N . LYS A 1 179 ? 0.139 -9.217 21.361 1.00 97.88 179 LYS A N 1
ATOM 1351 C CA . LYS A 1 179 ? -0.524 -9.736 22.569 1.00 97.88 179 LYS A CA 1
ATOM 1352 C C . LYS A 1 179 ? -1.707 -8.866 22.979 1.00 97.88 179 LYS A C 1
ATOM 1354 O O . LYS A 1 179 ? -1.728 -7.657 22.773 1.00 97.88 179 LYS A O 1
ATOM 1359 N N . TYR A 1 180 ? -2.685 -9.498 23.625 1.00 97.75 180 TYR A N 1
ATOM 1360 C CA . TYR A 1 180 ? -3.844 -8.811 24.188 1.00 97.75 180 TYR A CA 1
ATOM 1361 C C . TYR A 1 180 ? -3.735 -8.683 25.708 1.00 97.75 180 TYR A C 1
ATOM 1363 O O . TYR A 1 180 ? -3.356 -9.633 26.393 1.00 97.75 180 TYR A O 1
ATOM 1371 N N . ARG A 1 181 ? -4.184 -7.547 26.238 1.00 97.50 181 ARG A N 1
ATOM 1372 C CA . ARG A 1 181 ? -4.506 -7.338 27.649 1.00 97.50 181 ARG A CA 1
ATOM 1373 C C . ARG A 1 181 ? -6.023 -7.225 27.795 1.00 97.50 181 ARG A C 1
ATOM 1375 O O . ARG A 1 181 ? -6.657 -6.360 27.193 1.00 97.50 181 ARG A O 1
ATOM 1382 N N . ALA A 1 182 ? -6.608 -8.132 28.574 1.00 96.12 182 ALA A N 1
ATOM 1383 C CA . ALA A 1 182 ? -8.046 -8.148 28.815 1.00 96.12 182 ALA A CA 1
ATOM 1384 C C . ALA A 1 182 ? -8.496 -6.909 29.602 1.00 96.12 182 ALA A C 1
ATOM 1386 O O . ALA A 1 182 ? -7.793 -6.456 30.508 1.00 96.12 182 ALA A O 1
ATOM 1387 N N . ILE A 1 183 ? -9.680 -6.389 29.274 1.00 97.12 183 ILE A N 1
ATOM 1388 C CA . ILE A 1 183 ? -10.338 -5.340 30.055 1.00 97.12 183 ILE A CA 1
ATOM 1389 C C . ILE A 1 183 ? -11.341 -6.010 30.991 1.00 97.12 183 ILE A C 1
ATOM 1391 O O . ILE A 1 183 ? -12.226 -6.755 30.551 1.00 97.12 183 ILE A O 1
ATOM 1395 N N . ALA A 1 184 ? -11.164 -5.765 32.290 1.00 94.25 184 ALA A N 1
ATOM 1396 C CA . ALA A 1 184 ? -11.958 -6.378 33.346 1.00 94.25 184 ALA A CA 1
ATOM 1397 C C . ALA A 1 184 ? -13.458 -6.088 33.176 1.00 94.25 184 ALA A C 1
ATOM 1399 O O . ALA A 1 184 ? -13.861 -5.009 32.736 1.00 94.25 184 ALA A O 1
ATOM 1400 N N . GLY A 1 185 ? -14.278 -7.076 33.536 1.00 91.75 185 GLY A N 1
ATOM 1401 C CA . GLY A 1 185 ? -15.733 -7.011 33.404 1.00 91.75 185 GLY A CA 1
ATOM 1402 C C . GLY A 1 185 ? -16.272 -7.368 32.017 1.00 91.75 185 GLY A C 1
ATOM 1403 O O . GLY A 1 185 ? -17.481 -7.309 31.832 1.00 91.75 185 GLY A O 1
ATOM 1404 N N . SER A 1 186 ? -15.423 -7.742 31.049 1.00 90.25 186 SER A N 1
ATOM 1405 C CA . SER A 1 186 ? -15.893 -8.270 29.758 1.00 90.25 186 SER A CA 1
ATOM 1406 C C . SER A 1 186 ? -16.687 -9.582 29.945 1.00 90.25 186 SER A C 1
ATOM 1408 O O . SER A 1 186 ? -16.277 -10.431 30.731 1.00 90.25 186 SER A O 1
ATOM 1410 N N . ALA A 1 187 ? -17.782 -9.830 29.219 1.00 94.56 187 ALA A N 1
ATOM 1411 C CA . ALA A 1 187 ? -18.361 -8.978 28.179 1.00 94.56 187 ALA A CA 1
ATOM 1412 C C . ALA A 1 187 ? -19.109 -7.758 28.756 1.00 94.56 187 ALA A C 1
ATOM 1414 O O . ALA A 1 187 ? -19.952 -7.887 29.637 1.00 94.56 187 ALA A O 1
ATOM 1415 N N . LEU A 1 188 ? -18.799 -6.573 28.232 1.00 96.94 188 LEU A N 1
ATOM 1416 C CA . LEU A 1 188 ? -19.386 -5.297 28.633 1.00 96.94 188 LEU A CA 1
ATOM 1417 C C . LEU A 1 188 ? -20.767 -5.109 27.993 1.00 96.94 188 LEU A C 1
ATOM 1419 O O . LEU A 1 188 ? -20.992 -5.559 26.870 1.00 96.94 188 LEU A O 1
ATOM 1423 N N . ALA A 1 189 ? -21.666 -4.383 28.659 1.00 97.06 189 ALA A N 1
ATOM 1424 C CA . ALA A 1 189 ? -22.916 -3.941 28.040 1.00 97.06 189 ALA A CA 1
ATOM 1425 C C . ALA A 1 189 ? -22.640 -3.030 26.828 1.00 97.06 189 ALA A C 1
ATOM 1427 O O . ALA A 1 189 ? -21.719 -2.209 26.851 1.00 97.06 189 ALA A O 1
ATOM 1428 N N . ASN A 1 190 ? -23.454 -3.150 25.781 1.00 96.88 190 ASN A N 1
ATOM 1429 C CA . ASN A 1 190 ? -23.380 -2.341 24.560 1.00 96.88 190 ASN A CA 1
ATOM 1430 C C . ASN A 1 190 ? -24.275 -1.099 24.632 1.00 96.88 190 ASN A C 1
ATOM 1432 O O . ASN A 1 190 ? -24.999 -0.778 23.698 1.00 96.88 190 ASN A O 1
ATOM 1436 N N . SER A 1 191 ? -24.279 -0.420 25.773 1.00 97.25 191 SER A N 1
ATOM 1437 C CA . SER A 1 191 ? -25.142 0.733 26.010 1.00 97.25 191 SER A CA 1
ATOM 1438 C C . SER A 1 191 ? -24.395 1.821 26.758 1.00 97.25 191 SER A C 1
ATOM 1440 O O . SER A 1 191 ? -23.600 1.528 27.654 1.00 97.25 191 SER A O 1
ATOM 1442 N N . GLY A 1 192 ? -24.717 3.071 26.434 1.00 96.81 192 GLY A N 1
ATOM 1443 C CA . GLY A 1 192 ? -24.134 4.240 27.074 1.00 96.81 192 GLY A CA 1
ATOM 1444 C C . GLY A 1 192 ? -22.688 4.498 26.660 1.00 96.81 192 GLY A C 1
ATOM 1445 O O . GLY A 1 192 ? -22.111 3.828 25.804 1.00 96.81 192 GLY A O 1
ATOM 1446 N N . ARG A 1 193 ? -22.104 5.511 27.291 1.00 97.94 193 ARG A N 1
ATOM 1447 C CA . ARG A 1 193 ? -20.716 5.910 27.079 1.00 97.94 193 ARG A CA 1
ATOM 1448 C C . ARG A 1 193 ? -19.806 5.166 28.048 1.00 97.94 193 ARG A C 1
ATOM 1450 O O . ARG A 1 193 ? -20.139 5.034 29.226 1.00 97.94 193 ARG A O 1
ATOM 1457 N N . ARG A 1 194 ? -18.644 4.722 27.569 1.00 98.38 194 ARG A N 1
ATOM 1458 C CA . ARG A 1 194 ? -17.623 4.095 28.412 1.00 98.38 194 ARG A CA 1
ATOM 1459 C C . ARG A 1 194 ? -16.230 4.619 28.115 1.00 98.38 194 ARG A C 1
ATOM 1461 O O . ARG A 1 194 ? -15.845 4.746 26.957 1.00 98.38 194 ARG A O 1
ATOM 1468 N N . ASP A 1 195 ? -15.478 4.838 29.185 1.00 98.56 195 ASP A N 1
ATOM 1469 C CA . ASP A 1 195 ? -14.096 5.287 29.129 1.00 98.56 195 ASP A CA 1
ATOM 1470 C C . ASP A 1 195 ? -13.121 4.108 29.157 1.00 98.56 195 ASP A C 1
ATOM 1472 O O . ASP A 1 195 ? -13.286 3.140 29.908 1.00 98.56 195 ASP A O 1
ATOM 1476 N N . PHE A 1 196 ? -12.081 4.211 28.336 1.00 98.62 196 PHE A N 1
ATOM 1477 C CA . PHE A 1 196 ? -11.013 3.233 28.202 1.00 98.62 196 PHE A CA 1
ATOM 1478 C C . PHE A 1 196 ? -9.665 3.946 28.326 1.00 98.62 196 PHE A C 1
ATOM 1480 O O . PHE A 1 196 ? -9.247 4.663 27.418 1.00 98.62 196 PHE A O 1
ATOM 1487 N N . ALA A 1 197 ? -8.982 3.740 29.452 1.00 98.44 197 ALA A N 1
ATOM 1488 C CA . ALA A 1 197 ? -7.626 4.234 29.677 1.00 98.44 197 ALA A CA 1
ATOM 1489 C C . ALA A 1 197 ? -6.587 3.251 29.118 1.00 98.44 197 ALA A C 1
ATOM 1491 O O . ALA A 1 197 ? -6.678 2.041 29.364 1.00 98.44 197 ALA A O 1
ATOM 1492 N N . THR A 1 198 ? -5.600 3.761 28.378 1.00 98.19 198 THR A N 1
ATOM 1493 C CA . THR A 1 198 ? -4.482 2.953 27.872 1.00 98.19 198 THR A CA 1
ATOM 1494 C C . THR A 1 198 ? -3.697 2.314 29.026 1.00 98.19 198 THR A C 1
ATOM 1496 O O . THR A 1 198 ? -3.469 2.970 30.044 1.00 98.19 198 THR A O 1
ATOM 1499 N N . PRO A 1 199 ? -3.225 1.066 28.887 1.00 97.06 199 PRO A N 1
ATOM 1500 C CA . PRO A 1 199 ? -2.697 0.271 29.998 1.00 97.06 199 PRO A CA 1
ATOM 1501 C C . PRO A 1 199 ? -1.237 0.575 30.415 1.00 97.06 199 PRO A C 1
ATOM 1503 O O . PRO A 1 199 ? -0.603 -0.283 31.036 1.00 97.06 199 PRO A O 1
ATOM 1506 N N . GLY A 1 200 ? -0.712 1.767 30.109 1.00 96.00 200 GLY A N 1
ATOM 1507 C CA . GLY A 1 200 ? 0.691 2.160 30.302 1.00 96.00 200 GLY A CA 1
ATOM 1508 C C . GLY A 1 200 ? 1.525 1.992 29.029 1.00 96.00 200 GLY A C 1
ATOM 1509 O O . GLY A 1 200 ? 0.981 2.051 27.929 1.00 96.00 200 GLY A O 1
ATOM 1510 N N . ASN A 1 201 ? 2.832 1.769 29.166 1.00 97.69 201 ASN A N 1
ATOM 1511 C CA . ASN A 1 201 ? 3.701 1.508 28.017 1.00 97.69 201 ASN A CA 1
ATOM 1512 C C . ASN A 1 201 ? 3.523 0.068 27.503 1.00 97.69 201 ASN A C 1
ATOM 1514 O O . ASN A 1 201 ? 3.271 -0.857 28.279 1.00 97.69 201 ASN A O 1
ATOM 1518 N N . ASN A 1 202 ? 3.654 -0.117 26.193 1.00 97.38 202 ASN A N 1
ATOM 1519 C CA . ASN A 1 202 ? 3.675 -1.420 25.534 1.00 97.38 202 ASN A CA 1
ATOM 1520 C C . ASN A 1 202 ? 5.028 -2.133 25.709 1.00 97.38 202 ASN A C 1
ATOM 1522 O O . ASN A 1 202 ? 5.929 -1.628 26.383 1.00 97.38 202 ASN A O 1
ATOM 1526 N N . ALA A 1 203 ? 5.175 -3.337 25.149 1.00 97.56 203 ALA A N 1
ATOM 1527 C CA . ALA A 1 203 ? 6.297 -4.226 25.469 1.00 97.56 203 ALA A CA 1
ATOM 1528 C C . ALA A 1 203 ? 7.693 -3.719 25.082 1.00 97.56 203 ALA A C 1
ATOM 1530 O O . ALA A 1 203 ? 8.678 -4.252 25.590 1.00 97.56 203 ALA A O 1
ATOM 1531 N N . ILE A 1 204 ? 7.786 -2.711 24.217 1.00 96.44 204 ILE A N 1
ATOM 1532 C CA . ILE A 1 204 ? 9.055 -2.062 23.853 1.00 96.44 204 ILE A CA 1
ATOM 1533 C C . ILE A 1 204 ? 9.191 -0.658 24.459 1.00 96.44 204 ILE A C 1
ATOM 1535 O O . ILE A 1 204 ? 10.102 0.083 24.108 1.00 96.44 204 ILE A O 1
ATOM 1539 N N . GLY A 1 205 ? 8.287 -0.276 25.366 1.00 96.31 205 GLY A N 1
ATOM 1540 C CA . GLY A 1 205 ? 8.331 1.001 26.075 1.00 96.31 205 GLY A CA 1
ATOM 1541 C C . GLY A 1 205 ? 7.610 2.158 25.379 1.00 96.31 205 GLY A C 1
ATOM 1542 O O . GLY A 1 205 ? 7.658 3.274 25.890 1.00 96.31 205 GLY A O 1
ATOM 1543 N N . HIS A 1 206 ? 6.931 1.928 24.251 1.00 95.62 206 HIS A N 1
ATOM 1544 C CA . HIS A 1 206 ? 6.164 2.970 23.560 1.00 95.62 206 HIS A CA 1
ATOM 1545 C C . HIS A 1 206 ? 4.760 3.124 24.162 1.00 95.62 206 HIS A C 1
ATOM 1547 O O . HIS A 1 206 ? 4.279 2.262 24.894 1.00 95.62 206 HIS A O 1
ATOM 1553 N N . GLY A 1 207 ? 4.092 4.236 23.855 1.00 96.44 207 GLY A N 1
ATOM 1554 C CA . GLY A 1 207 ? 2.774 4.563 24.405 1.00 96.44 207 GLY A CA 1
ATOM 1555 C C . GLY A 1 207 ? 1.575 4.142 23.550 1.00 96.44 207 GLY A C 1
ATOM 1556 O O . GLY A 1 207 ? 0.442 4.392 23.960 1.00 96.44 207 GLY A O 1
ATOM 1557 N N . ASP A 1 208 ? 1.794 3.549 22.372 1.00 97.75 208 ASP A N 1
ATOM 1558 C CA . ASP A 1 208 ? 0.720 3.216 21.437 1.00 97.75 208 ASP A CA 1
ATOM 1559 C C . ASP A 1 208 ? 0.024 1.892 21.743 1.00 97.75 208 ASP A C 1
ATOM 1561 O O . ASP A 1 208 ? 0.661 0.877 22.043 1.00 97.75 208 ASP A O 1
ATOM 1565 N N . TRP A 1 209 ? -1.302 1.912 21.605 1.00 98.75 209 TRP A N 1
ATOM 1566 C CA . TRP A 1 209 ? -2.186 0.776 21.847 1.00 98.75 209 TRP A CA 1
ATOM 1567 C C . TRP A 1 209 ? -3.328 0.735 20.843 1.00 98.75 209 TRP A C 1
ATOM 1569 O O . TRP A 1 209 ? -3.777 1.763 20.340 1.00 98.75 209 TRP A O 1
ATOM 1579 N N . VAL A 1 210 ? -3.860 -0.460 20.607 1.00 98.88 210 VAL A N 1
ATOM 1580 C CA . VAL A 1 210 ? -5.088 -0.640 19.831 1.00 98.88 210 VAL A CA 1
ATOM 1581 C C . VAL A 1 210 ? -6.205 -1.101 20.762 1.00 98.88 210 VAL A C 1
ATOM 1583 O O . VAL A 1 210 ? -6.090 -2.143 21.407 1.00 98.88 210 VAL A O 1
ATOM 1586 N N . LEU A 1 211 ? -7.297 -0.344 20.839 1.00 98.88 211 LEU A N 1
ATOM 1587 C CA . LEU A 1 211 ? -8.524 -0.787 21.496 1.00 98.88 211 LEU A CA 1
ATOM 1588 C C . LEU A 1 211 ? -9.309 -1.673 20.530 1.00 98.88 211 LEU A C 1
ATOM 1590 O O . LEU A 1 211 ? -9.613 -1.255 19.413 1.00 98.88 211 LEU A O 1
ATOM 1594 N N . VAL A 1 212 ? -9.661 -2.879 20.970 1.00 98.56 212 VAL A N 1
ATOM 1595 C CA . VAL A 1 212 ? -10.448 -3.842 20.193 1.00 98.56 212 VAL A CA 1
ATOM 1596 C C . VAL A 1 212 ? -11.709 -4.195 20.971 1.00 98.56 212 VAL A C 1
ATOM 1598 O O . VAL A 1 212 ? -11.638 -4.761 22.067 1.00 98.56 212 VAL A O 1
ATOM 1601 N N . LEU A 1 213 ? -12.860 -3.862 20.392 1.00 98.38 213 LEU A N 1
ATOM 1602 C CA . LEU A 1 213 ? -14.189 -4.103 20.948 1.00 98.38 213 LEU A CA 1
ATOM 1603 C C . LEU A 1 213 ? -14.965 -5.014 19.997 1.00 98.38 213 LEU A C 1
ATOM 1605 O O . LEU A 1 213 ? -15.229 -4.634 18.858 1.00 98.38 213 LEU A O 1
ATOM 1609 N N . GLU A 1 214 ? -15.318 -6.215 20.448 1.00 96.44 214 GLU A N 1
ATOM 1610 C CA . GLU A 1 214 ? -15.914 -7.246 19.590 1.00 96.44 214 GLU A CA 1
ATOM 1611 C C . GLU A 1 214 ? -17.153 -7.873 20.219 1.00 96.44 214 GLU A C 1
ATOM 1613 O O . GLU A 1 214 ? -17.138 -8.231 21.394 1.00 96.44 214 GLU A O 1
ATOM 1618 N N . THR A 1 215 ? -18.202 -8.089 19.425 1.00 93.81 215 THR A N 1
ATOM 1619 C CA . THR A 1 215 ? -19.424 -8.783 19.876 1.00 93.81 215 THR A CA 1
ATOM 1620 C C . THR A 1 215 ? -19.355 -10.307 19.698 1.00 93.81 215 THR A C 1
ATOM 1622 O O . THR A 1 215 ? -20.321 -11.018 19.961 1.00 93.81 215 THR A O 1
ATOM 1625 N N . GLY A 1 216 ? -18.221 -10.831 19.219 1.00 81.81 216 GLY A N 1
ATOM 1626 C CA . GLY A 1 216 ? -18.000 -12.245 18.915 1.00 81.81 216 GLY A CA 1
ATOM 1627 C C . GLY A 1 216 ? -16.516 -12.621 18.936 1.00 81.81 216 GLY A C 1
ATOM 1628 O O . GLY A 1 216 ? -15.654 -11.802 19.249 1.00 81.81 216 GLY A O 1
ATOM 1629 N N . ARG A 1 217 ? -16.197 -13.884 18.628 1.00 73.56 217 ARG A N 1
ATOM 1630 C CA . ARG A 1 217 ? -14.799 -14.344 18.551 1.00 73.56 217 ARG A CA 1
ATOM 1631 C C . ARG A 1 217 ? -14.193 -14.038 17.171 1.00 73.56 217 ARG A C 1
ATOM 1633 O O . ARG A 1 217 ? -14.897 -14.203 16.173 1.00 73.56 217 ARG A O 1
ATOM 1640 N N . PRO A 1 218 ? -12.898 -13.667 17.093 1.00 72.38 218 PRO A N 1
ATOM 1641 C CA . PRO A 1 218 ? -12.182 -13.554 15.824 1.00 72.38 218 PRO A CA 1
ATOM 1642 C C . PRO A 1 218 ? -12.239 -14.860 15.027 1.00 72.38 218 PRO A C 1
ATOM 1644 O O . PRO A 1 218 ? -12.274 -15.951 15.604 1.00 72.38 218 PRO A O 1
ATOM 1647 N N . ARG A 1 219 ? -12.224 -14.754 13.697 1.00 74.94 219 ARG A N 1
ATOM 1648 C CA . ARG A 1 219 ? -12.193 -15.919 12.809 1.00 74.94 219 ARG A CA 1
ATOM 1649 C C . ARG A 1 219 ? -10.746 -16.339 12.552 1.00 74.94 219 ARG A C 1
ATOM 1651 O O . ARG A 1 219 ? -9.826 -15.530 12.640 1.00 74.94 219 ARG A O 1
ATOM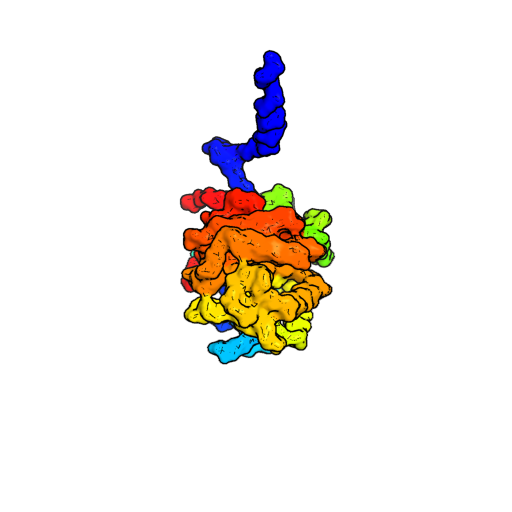 1658 N N . ALA A 1 220 ? -10.552 -17.600 12.172 1.00 74.00 220 ALA A N 1
ATOM 1659 C CA . ALA A 1 220 ? -9.294 -18.036 11.581 1.00 74.00 220 ALA A CA 1
ATOM 1660 C C . ALA A 1 220 ? -8.917 -17.159 10.370 1.00 74.00 220 ALA A C 1
ATOM 1662 O O . ALA A 1 220 ? -9.795 -16.670 9.643 1.00 74.00 220 ALA A O 1
ATOM 1663 N N . ALA A 1 221 ? -7.609 -16.984 10.167 1.00 70.56 221 ALA A N 1
ATOM 1664 C CA . ALA A 1 221 ? -7.061 -16.262 9.026 1.00 70.56 221 ALA A CA 1
ATOM 1665 C C . ALA A 1 221 ? -7.563 -16.866 7.704 1.00 70.56 221 ALA A C 1
ATOM 1667 O O . ALA A 1 221 ? -7.791 -18.074 7.591 1.00 70.56 221 ALA A O 1
ATOM 1668 N N . ALA A 1 222 ? -7.765 -16.012 6.700 1.00 72.81 222 ALA A N 1
ATOM 1669 C CA . ALA A 1 222 ? -8.193 -16.465 5.385 1.00 72.81 222 ALA A CA 1
ATOM 1670 C C . ALA A 1 222 ? -7.112 -17.350 4.725 1.00 72.81 222 ALA A C 1
ATOM 1672 O O . ALA A 1 222 ? -5.922 -17.138 4.964 1.00 72.81 222 ALA A O 1
ATOM 1673 N N . PRO A 1 223 ? -7.497 -18.317 3.868 1.00 82.06 223 PRO A N 1
ATOM 1674 C CA . PRO A 1 223 ? -6.527 -19.063 3.072 1.00 82.06 223 PRO A CA 1
ATOM 1675 C C . PRO A 1 223 ? -5.776 -18.127 2.120 1.00 82.06 223 PRO A C 1
ATOM 1677 O O . PRO A 1 223 ? -6.220 -17.005 1.868 1.00 82.06 223 PRO A O 1
ATOM 1680 N N . ALA A 1 224 ? -4.699 -18.630 1.512 1.00 86.94 224 ALA A N 1
ATOM 1681 C CA . ALA A 1 224 ? -3.967 -17.900 0.484 1.00 86.94 224 ALA A CA 1
ATOM 1682 C C . ALA A 1 224 ? -4.909 -17.339 -0.613 1.00 86.94 224 ALA A C 1
ATOM 1684 O O . ALA A 1 224 ? -5.898 -17.995 -0.988 1.00 86.94 224 ALA A O 1
ATOM 1685 N N . PRO A 1 225 ? -4.630 -16.123 -1.113 1.00 92.50 225 PRO A N 1
ATOM 1686 C CA . PRO A 1 225 ? -5.458 -15.465 -2.116 1.00 92.50 225 PRO A CA 1
ATOM 1687 C C . PRO A 1 225 ? -5.433 -16.232 -3.438 1.00 92.50 225 PRO A C 1
ATOM 1689 O O . PRO A 1 225 ? -4.412 -16.792 -3.833 1.00 92.50 225 PRO A O 1
ATOM 1692 N N . ALA A 1 226 ? -6.567 -16.239 -4.135 1.00 95.88 226 ALA A N 1
ATOM 1693 C CA . ALA A 1 226 ? -6.691 -16.871 -5.439 1.00 95.88 226 ALA A CA 1
ATOM 1694 C C . ALA A 1 226 ? -6.800 -15.805 -6.536 1.00 95.88 226 ALA A C 1
ATOM 1696 O O . ALA A 1 226 ? -7.810 -15.120 -6.667 1.00 95.88 226 ALA A O 1
ATOM 1697 N N . PHE A 1 227 ? -5.751 -15.665 -7.333 1.00 97.62 227 PHE A N 1
ATOM 1698 C CA . PHE A 1 227 ? -5.652 -14.638 -8.368 1.00 97.62 227 PHE A CA 1
ATOM 1699 C C . PHE A 1 227 ? -6.479 -14.964 -9.631 1.00 97.62 227 PHE A C 1
ATOM 1701 O O . PHE A 1 227 ? -6.720 -16.150 -9.898 1.00 97.62 227 PHE A O 1
ATOM 1708 N N . PRO A 1 228 ? -6.902 -13.951 -10.420 1.00 98.31 228 PRO A N 1
ATOM 1709 C CA . PRO A 1 228 ? -6.558 -12.524 -10.309 1.00 98.31 228 PRO A CA 1
ATOM 1710 C C . PRO A 1 228 ? -7.355 -11.768 -9.241 1.00 98.31 228 PRO A C 1
ATOM 1712 O O . PRO A 1 228 ? -8.426 -12.211 -8.821 1.00 98.31 228 PRO A O 1
ATOM 1715 N N . LEU A 1 229 ? -6.816 -10.625 -8.802 1.00 98.62 229 LEU A N 1
ATOM 1716 C CA . LEU A 1 229 ? -7.540 -9.688 -7.940 1.00 98.62 229 LEU A CA 1
ATOM 1717 C C . LEU A 1 229 ? -8.485 -8.806 -8.762 1.00 98.62 229 LEU A C 1
ATOM 1719 O O . LEU A 1 229 ? -8.264 -8.562 -9.946 1.00 98.62 229 LEU A O 1
ATOM 1723 N N . LYS A 1 230 ? -9.535 -8.305 -8.114 1.00 98.12 230 LYS A N 1
ATOM 1724 C CA . LYS A 1 230 ? -10.509 -7.362 -8.673 1.00 98.12 230 LYS A CA 1
ATOM 1725 C C . LYS A 1 230 ? -10.890 -6.322 -7.629 1.00 98.12 230 LYS A C 1
ATOM 1727 O O . LYS A 1 230 ? -10.793 -6.573 -6.429 1.00 98.12 230 LYS A O 1
ATOM 1732 N N . VAL A 1 231 ? -11.376 -5.172 -8.080 1.00 98.19 231 VAL A N 1
ATOM 1733 C CA . VAL A 1 231 ? -12.028 -4.200 -7.195 1.00 98.19 231 VAL A CA 1
ATOM 1734 C C . VAL A 1 231 ? -13.324 -4.812 -6.656 1.00 98.19 231 VAL A C 1
ATOM 1736 O O . VAL A 1 231 ? -14.082 -5.440 -7.398 1.00 98.19 231 VAL A O 1
ATOM 1739 N N . SER A 1 232 ? -13.569 -4.675 -5.353 1.00 97.25 232 SER A N 1
ATOM 1740 C CA . SER A 1 232 ? -14.794 -5.171 -4.728 1.00 97.25 232 SER A CA 1
ATOM 1741 C C . SER A 1 232 ? -16.023 -4.420 -5.239 1.00 97.25 232 SER A C 1
ATOM 1743 O O . SER A 1 232 ? -15.937 -3.282 -5.695 1.00 97.25 232 SER A O 1
ATOM 1745 N N . ARG A 1 233 ? -17.211 -5.019 -5.100 1.00 94.44 233 ARG A N 1
ATOM 1746 C CA . ARG A 1 233 ? -18.474 -4.388 -5.525 1.00 94.44 233 ARG A CA 1
ATOM 1747 C C . ARG A 1 233 ? -18.728 -3.027 -4.863 1.00 94.44 233 ARG A C 1
ATOM 1749 O O . ARG A 1 233 ? -19.411 -2.192 -5.439 1.00 94.44 233 ARG A O 1
ATOM 1756 N N . THR A 1 234 ? -18.212 -2.811 -3.652 1.00 92.06 234 THR A N 1
ATOM 1757 C CA . THR A 1 234 ? -18.354 -1.533 -2.938 1.00 92.06 234 THR A CA 1
ATOM 1758 C C . THR A 1 234 ? -17.316 -0.496 -3.359 1.00 92.06 234 THR A C 1
ATOM 1760 O O . THR A 1 234 ? -17.408 0.648 -2.923 1.00 92.06 234 THR A O 1
ATOM 1763 N N . GLY A 1 235 ? -16.305 -0.884 -4.142 1.00 94.81 235 GLY A N 1
ATOM 1764 C CA . GLY A 1 235 ? -15.206 -0.001 -4.516 1.00 94.81 235 GLY A CA 1
ATOM 1765 C C . GLY A 1 235 ? -14.304 0.384 -3.342 1.00 94.81 235 GLY A C 1
ATOM 1766 O O . GLY A 1 235 ? -13.639 1.406 -3.409 1.00 94.81 235 GLY A O 1
ATOM 1767 N N . ARG A 1 236 ? -14.298 -0.374 -2.234 1.00 94.44 236 ARG A N 1
ATOM 1768 C CA . ARG A 1 236 ? -13.537 -0.015 -1.012 1.00 94.44 236 ARG A CA 1
ATOM 1769 C C . ARG A 1 236 ? -12.309 -0.874 -0.746 1.00 94.44 236 ARG A C 1
ATOM 1771 O O . ARG A 1 236 ? -11.463 -0.492 0.047 1.00 94.44 236 ARG A O 1
ATOM 1778 N N . HIS A 1 237 ? -12.209 -2.032 -1.381 1.00 97.19 237 HIS A N 1
ATOM 1779 C CA . HIS A 1 237 ? -11.100 -2.962 -1.188 1.00 97.19 237 HIS A CA 1
ATOM 1780 C C . HIS A 1 237 ? -10.905 -3.833 -2.426 1.00 97.19 237 HIS A C 1
ATOM 1782 O O . HIS A 1 237 ? -11.711 -3.798 -3.358 1.00 97.19 237 HIS A O 1
ATOM 1788 N N . LEU A 1 238 ? -9.838 -4.627 -2.422 1.00 98.31 238 LEU A N 1
ATOM 1789 C CA . LEU A 1 238 ? -9.610 -5.659 -3.423 1.00 98.31 238 LEU A CA 1
ATOM 1790 C C . LEU A 1 238 ? -10.196 -6.988 -2.950 1.00 98.31 238 LEU A C 1
ATOM 1792 O O . LEU A 1 238 ? -10.227 -7.282 -1.755 1.00 98.31 238 LEU A O 1
ATOM 1796 N N . VAL A 1 239 ? -10.652 -7.799 -3.894 1.00 98.31 239 VAL A N 1
ATOM 1797 C CA . VAL A 1 239 ? -11.080 -9.179 -3.670 1.00 98.31 239 VAL A CA 1
ATOM 1798 C C . VAL A 1 239 ? -10.348 -10.111 -4.616 1.00 98.31 239 VAL A C 1
ATOM 1800 O O . VAL A 1 239 ? -9.944 -9.720 -5.708 1.00 98.31 239 VAL A O 1
ATOM 1803 N N . ASP A 1 240 ? -10.186 -11.354 -4.199 1.00 97.81 240 ASP A N 1
ATOM 1804 C CA . ASP A 1 240 ? -9.660 -12.413 -5.047 1.00 97.81 240 ASP A CA 1
ATOM 1805 C C . ASP A 1 240 ? -10.732 -12.949 -6.023 1.00 97.81 240 ASP A C 1
ATOM 1807 O O . ASP A 1 240 ? -11.889 -12.512 -6.010 1.00 97.81 240 ASP A O 1
ATOM 1811 N N . ARG A 1 241 ? -10.385 -13.926 -6.872 1.00 96.88 241 ARG A N 1
ATOM 1812 C CA . ARG A 1 241 ? -11.317 -14.489 -7.870 1.00 96.88 241 ARG A CA 1
ATOM 1813 C C . ARG A 1 241 ? -12.557 -15.162 -7.269 1.00 96.88 241 ARG A C 1
ATOM 1815 O O . ARG A 1 241 ? -13.521 -15.390 -7.993 1.00 96.88 241 ARG A O 1
ATOM 1822 N N . HIS A 1 242 ? -12.523 -15.505 -5.982 1.00 96.31 242 HIS A N 1
ATOM 1823 C CA . HIS A 1 242 ? -13.635 -16.097 -5.237 1.00 96.31 242 HIS A CA 1
ATOM 1824 C C . HIS A 1 242 ? -14.417 -15.047 -4.430 1.00 96.31 242 HIS A C 1
ATOM 1826 O O . HIS A 1 242 ? -15.296 -15.405 -3.649 1.00 96.31 242 HIS A O 1
ATOM 1832 N N . GLY A 1 243 ? -14.110 -13.757 -4.597 1.00 95.69 243 GLY A N 1
ATOM 1833 C CA . GLY A 1 243 ? -14.765 -12.666 -3.878 1.00 95.69 243 GLY A CA 1
ATOM 1834 C C . GLY A 1 243 ? -14.283 -12.499 -2.436 1.00 95.69 243 GLY A C 1
ATOM 1835 O O . GLY A 1 243 ? -14.919 -11.779 -1.665 1.00 95.69 243 GLY A O 1
ATOM 1836 N N . ARG A 1 244 ? -13.178 -13.146 -2.041 1.00 95.88 244 ARG A N 1
ATOM 1837 C CA . ARG A 1 244 ? -12.629 -13.023 -0.684 1.00 95.88 244 ARG A CA 1
ATOM 1838 C C . ARG A 1 244 ? -11.824 -11.725 -0.570 1.00 95.88 244 ARG A C 1
ATOM 1840 O O . ARG A 1 244 ? -10.990 -11.482 -1.441 1.00 95.88 244 ARG A O 1
ATOM 1847 N N . PRO A 1 245 ? -12.019 -10.912 0.484 1.00 96.69 245 PRO A N 1
ATOM 1848 C CA . PRO A 1 245 ? -11.256 -9.683 0.684 1.00 96.69 245 PRO A CA 1
ATOM 1849 C C . PRO A 1 245 ? -9.749 -9.934 0.726 1.00 96.69 245 PRO A C 1
ATOM 1851 O O . PRO A 1 245 ? -9.279 -10.813 1.450 1.00 96.69 245 PRO A O 1
ATOM 1854 N N . PHE A 1 246 ? -9.003 -9.128 -0.020 1.00 97.75 246 PHE A N 1
ATOM 1855 C CA . PHE A 1 246 ? -7.549 -9.130 -0.063 1.00 97.75 246 PHE A CA 1
ATOM 1856 C C . PHE A 1 246 ? -7.020 -7.918 0.701 1.00 97.75 246 PHE A C 1
ATOM 1858 O O . PHE A 1 246 ? -7.251 -6.777 0.303 1.00 97.75 246 PHE A O 1
ATOM 1865 N N . PHE A 1 247 ? -6.345 -8.174 1.820 1.00 97.38 247 PHE A N 1
ATOM 1866 C CA . PHE A 1 247 ? -5.690 -7.141 2.616 1.00 97.38 247 PHE A CA 1
ATOM 1867 C C . PHE A 1 247 ? -4.300 -6.883 2.034 1.00 97.38 247 PHE A C 1
ATOM 1869 O O . PHE A 1 247 ? -3.467 -7.790 2.031 1.00 97.38 247 PHE A O 1
ATOM 1876 N N . TYR A 1 248 ? -4.057 -5.685 1.508 1.00 98.25 248 TYR A N 1
ATOM 1877 C CA . TYR A 1 248 ? -2.803 -5.361 0.829 1.00 98.25 248 TYR A CA 1
ATOM 1878 C C . TYR A 1 248 ? -1.698 -5.092 1.865 1.00 98.25 248 TYR A C 1
ATOM 1880 O O . TYR A 1 248 ? -1.687 -4.042 2.498 1.00 98.25 248 TYR A O 1
ATOM 1888 N N . GLN A 1 249 ? -0.786 -6.047 2.063 1.00 97.75 249 GLN A N 1
ATOM 1889 C CA . GLN A 1 249 ? 0.363 -5.920 2.969 1.00 97.75 249 GLN A CA 1
ATOM 1890 C C . GLN A 1 249 ? 1.638 -6.021 2.134 1.00 97.75 249 GLN A C 1
ATOM 1892 O O . GLN A 1 249 ? 2.137 -7.125 1.874 1.00 97.75 249 GLN A O 1
ATOM 1897 N N . ALA A 1 250 ? 2.121 -4.869 1.673 1.00 98.44 250 ALA A N 1
ATOM 1898 C CA . ALA A 1 250 ? 3.260 -4.792 0.772 1.00 98.44 250 ALA A CA 1
ATOM 1899 C C . ALA A 1 250 ? 4.568 -4.428 1.467 1.00 98.44 250 ALA A C 1
ATOM 1901 O O . ALA A 1 250 ? 4.573 -3.766 2.503 1.00 98.44 250 ALA A O 1
ATOM 1902 N N . ASP A 1 251 ? 5.658 -4.862 0.847 1.00 98.31 251 ASP A N 1
ATOM 1903 C CA . ASP A 1 251 ? 6.999 -4.308 1.017 1.00 98.31 251 ASP A CA 1
ATOM 1904 C C . ASP A 1 251 ? 7.451 -3.691 -0.325 1.00 98.31 251 ASP A C 1
ATOM 1906 O O . ASP A 1 251 ? 6.904 -4.048 -1.382 1.00 98.31 251 ASP A O 1
ATOM 1910 N N . THR A 1 252 ? 8.423 -2.781 -0.306 1.00 97.06 252 THR A N 1
ATOM 1911 C CA . THR A 1 252 ? 8.858 -1.995 -1.479 1.00 97.06 252 THR A CA 1
ATOM 1912 C C . THR A 1 252 ? 10.325 -2.243 -1.865 1.00 97.06 252 THR A C 1
ATOM 1914 O O . THR A 1 252 ? 11.170 -1.350 -1.788 1.00 97.06 252 THR A O 1
ATOM 1917 N N . PRO A 1 253 ? 10.689 -3.455 -2.325 1.00 96.88 253 PRO A N 1
ATOM 1918 C CA . PRO A 1 253 ? 12.038 -3.754 -2.802 1.00 96.88 253 PRO A CA 1
ATOM 1919 C C . PRO A 1 253 ? 12.256 -3.203 -4.224 1.00 96.88 253 PRO A C 1
ATOM 1921 O O . PRO A 1 253 ? 12.560 -3.968 -5.141 1.00 96.88 253 PRO A O 1
ATOM 1924 N N . TRP A 1 254 ? 12.081 -1.892 -4.421 1.00 95.88 254 TRP A N 1
ATOM 1925 C CA . TRP A 1 254 ? 11.996 -1.244 -5.734 1.00 95.88 254 TRP A CA 1
ATOM 1926 C C . TRP A 1 254 ? 13.068 -1.708 -6.726 1.00 95.88 254 TRP A C 1
ATOM 1928 O O . TRP A 1 254 ? 12.732 -2.031 -7.864 1.00 95.88 254 TRP A O 1
ATOM 1938 N N . TRP A 1 255 ? 14.328 -1.801 -6.290 1.00 94.31 255 TRP A N 1
ATOM 1939 C CA . TRP A 1 255 ? 15.483 -2.103 -7.147 1.00 94.31 255 TRP A CA 1
ATOM 1940 C C . TRP A 1 255 ? 15.783 -3.599 -7.340 1.00 94.31 255 TRP A C 1
ATOM 1942 O O . TRP A 1 255 ? 16.843 -3.969 -7.852 1.00 94.31 255 TRP A O 1
ATOM 1952 N N . MET A 1 256 ? 14.857 -4.483 -6.950 1.00 96.56 256 MET A N 1
ATOM 1953 C CA . MET A 1 256 ? 15.093 -5.934 -6.907 1.00 96.56 256 MET A CA 1
ATOM 1954 C C . MET A 1 256 ? 15.557 -6.521 -8.235 1.00 96.56 256 MET A C 1
ATOM 1956 O O . MET A 1 256 ? 16.392 -7.420 -8.229 1.00 96.56 256 MET A O 1
ATOM 1960 N N . ILE A 1 257 ? 15.044 -6.017 -9.360 1.00 97.62 257 ILE A N 1
ATOM 1961 C CA . ILE A 1 257 ? 15.325 -6.589 -10.681 1.00 97.62 257 ILE A CA 1
ATOM 1962 C C . ILE A 1 257 ? 16.779 -6.394 -11.119 1.00 97.62 257 ILE A C 1
ATOM 1964 O O . ILE A 1 257 ? 17.302 -7.273 -11.787 1.00 97.62 257 ILE A O 1
ATOM 1968 N N . TRP A 1 258 ? 17.445 -5.287 -10.775 1.00 95.25 258 TRP A N 1
ATOM 1969 C CA . TRP A 1 258 ? 18.812 -5.031 -11.261 1.00 95.25 258 TRP A CA 1
ATOM 1970 C C . TRP A 1 258 ? 19.878 -5.050 -10.167 1.00 95.25 258 TRP A C 1
ATOM 1972 O O . TRP A 1 258 ? 21.050 -5.235 -10.483 1.00 95.25 258 TRP A O 1
ATOM 1982 N N . LYS A 1 259 ? 19.501 -4.905 -8.891 1.00 93.75 259 LYS A N 1
ATOM 1983 C CA . LYS A 1 259 ? 20.444 -4.948 -7.758 1.00 93.75 259 LYS A CA 1
ATOM 1984 C C . LYS A 1 259 ? 20.377 -6.239 -6.954 1.00 93.75 259 LYS A C 1
ATOM 1986 O O . LYS A 1 259 ? 21.335 -6.572 -6.258 1.00 93.75 259 LYS A O 1
ATOM 1991 N N . GLY A 1 260 ? 19.261 -6.963 -7.025 1.00 93.62 260 GLY A N 1
ATOM 1992 C CA . GLY A 1 260 ? 19.068 -8.174 -6.243 1.00 93.62 260 GLY A CA 1
ATOM 1993 C C . GLY A 1 260 ? 19.983 -9.304 -6.703 1.00 93.62 260 GLY A C 1
ATOM 1994 O O . GLY A 1 260 ? 19.863 -9.811 -7.815 1.00 93.62 260 GLY A O 1
ATOM 1995 N N . LYS A 1 261 ? 20.884 -9.751 -5.824 1.00 91.25 261 LYS A N 1
ATOM 1996 C CA . LYS A 1 261 ? 21.655 -10.978 -6.060 1.00 91.25 261 LYS A CA 1
ATOM 1997 C C . LYS A 1 261 ? 20.742 -12.194 -5.859 1.00 91.25 261 LYS A C 1
ATOM 1999 O O . LYS A 1 261 ? 19.926 -12.175 -4.937 1.00 91.25 261 LYS A O 1
ATOM 2004 N N . PRO A 1 262 ? 20.899 -13.289 -6.626 1.00 88.88 262 PRO A N 1
ATOM 2005 C CA . PRO A 1 262 ? 19.995 -14.442 -6.537 1.00 88.88 262 PRO A CA 1
ATOM 2006 C C . PRO A 1 262 ? 19.804 -15.013 -5.119 1.00 88.88 262 PRO A C 1
ATOM 2008 O O . PRO A 1 262 ? 18.677 -15.301 -4.716 1.00 88.88 262 PRO A O 1
ATOM 2011 N N . ALA A 1 263 ? 20.882 -15.134 -4.334 1.00 88.25 263 ALA A N 1
ATOM 2012 C CA . ALA A 1 263 ? 20.808 -15.628 -2.956 1.00 88.25 263 ALA A CA 1
ATOM 2013 C C . ALA A 1 263 ? 20.052 -14.662 -2.022 1.00 88.25 263 ALA A C 1
ATOM 2015 O O . ALA A 1 263 ? 19.223 -15.097 -1.219 1.00 88.25 263 ALA A O 1
ATOM 2016 N N . ASP A 1 264 ? 20.288 -13.357 -2.175 1.00 93.06 264 ASP A N 1
ATOM 2017 C CA . ASP A 1 264 ? 19.638 -12.315 -1.379 1.00 93.06 264 ASP A CA 1
ATOM 2018 C C . ASP A 1 264 ? 18.145 -12.219 -1.712 1.00 93.06 264 ASP A C 1
ATOM 2020 O O . ASP A 1 264 ? 17.326 -12.068 -0.807 1.00 93.06 264 ASP A O 1
ATOM 2024 N N . ILE A 1 265 ? 17.768 -12.392 -2.986 1.00 96.06 265 ILE A N 1
ATOM 2025 C CA . ILE A 1 265 ? 16.362 -12.446 -3.414 1.00 96.06 265 ILE A CA 1
ATOM 2026 C C . ILE A 1 265 ? 15.640 -13.606 -2.736 1.00 96.06 265 ILE A C 1
ATOM 2028 O O . ILE A 1 265 ? 14.563 -13.414 -2.169 1.00 96.06 265 ILE A O 1
ATOM 2032 N N . HIS A 1 266 ? 16.225 -14.804 -2.735 1.00 95.50 266 HIS A N 1
ATOM 2033 C CA . HIS A 1 266 ? 15.601 -15.943 -2.068 1.00 95.50 266 HIS A CA 1
ATOM 2034 C C . HIS A 1 266 ? 15.422 -15.693 -0.561 1.00 95.50 266 HIS A C 1
ATOM 2036 O O . HIS A 1 266 ? 14.315 -15.855 -0.036 1.00 95.50 266 HIS A O 1
ATOM 2042 N N . ALA A 1 267 ? 16.479 -15.239 0.122 1.00 95.44 267 ALA A N 1
ATOM 2043 C CA . ALA A 1 267 ? 16.432 -14.918 1.549 1.00 95.44 267 ALA A CA 1
ATOM 2044 C C . ALA A 1 267 ? 15.388 -13.832 1.863 1.00 95.44 267 ALA A C 1
ATOM 2046 O O . ALA A 1 267 ? 14.629 -13.954 2.830 1.00 95.44 267 ALA A O 1
ATOM 2047 N N . TYR A 1 268 ? 15.298 -12.808 1.012 1.00 97.94 268 TYR A N 1
ATOM 2048 C CA . TYR A 1 268 ? 14.293 -11.756 1.088 1.00 97.94 268 TYR A CA 1
ATOM 2049 C C . TYR A 1 268 ? 12.869 -12.313 0.995 1.00 97.94 268 TYR A C 1
ATOM 2051 O O . TYR A 1 268 ? 12.060 -12.088 1.897 1.00 97.94 268 TYR A O 1
ATOM 2059 N N . LEU A 1 269 ? 12.558 -13.086 -0.049 1.00 98.44 269 LEU A N 1
ATOM 2060 C CA . LEU A 1 269 ? 11.211 -13.620 -0.273 1.00 98.44 269 LEU A CA 1
ATOM 2061 C C . LEU A 1 269 ? 10.749 -14.508 0.894 1.00 98.44 269 LEU A C 1
ATOM 2063 O O . LEU A 1 269 ? 9.615 -14.369 1.363 1.00 98.44 269 LEU A O 1
ATOM 2067 N N . VAL A 1 270 ? 11.634 -15.372 1.406 1.00 97.56 270 VAL A N 1
ATOM 2068 C CA . VAL A 1 270 ? 11.368 -16.212 2.588 1.00 97.56 270 VAL A CA 1
ATOM 2069 C C . VAL A 1 270 ? 11.095 -15.349 3.823 1.00 97.56 270 VAL A C 1
ATOM 2071 O O . VAL A 1 270 ? 10.100 -15.556 4.524 1.00 97.56 270 VAL A O 1
ATOM 2074 N N . ASN A 1 271 ? 11.937 -14.343 4.070 1.00 97.69 271 ASN A N 1
ATOM 2075 C CA . ASN A 1 271 ? 11.801 -13.439 5.208 1.00 97.69 271 ASN A CA 1
ATOM 2076 C C . ASN A 1 271 ? 10.465 -12.677 5.187 1.00 97.69 271 ASN A C 1
ATOM 2078 O O . ASN A 1 271 ? 9.763 -12.634 6.205 1.00 97.69 271 ASN A O 1
ATOM 2082 N N . ARG A 1 272 ? 10.087 -12.116 4.032 1.00 98.00 272 ARG A N 1
ATOM 2083 C CA . ARG A 1 272 ? 8.851 -11.337 3.887 1.00 98.00 272 ARG A CA 1
ATOM 2084 C C . ARG A 1 272 ? 7.606 -12.205 4.019 1.00 98.00 272 ARG A C 1
ATOM 2086 O O . ARG A 1 272 ? 6.657 -11.794 4.689 1.00 98.00 272 ARG A O 1
ATOM 2093 N N . LYS A 1 273 ? 7.631 -13.443 3.518 1.00 96.31 273 LYS A N 1
ATOM 2094 C CA . LYS A 1 273 ? 6.546 -14.409 3.763 1.00 96.31 273 LYS A CA 1
ATOM 2095 C C . LYS A 1 273 ? 6.365 -14.712 5.247 1.00 96.31 273 LYS A C 1
ATOM 2097 O O . LYS A 1 273 ? 5.237 -14.665 5.736 1.00 96.31 273 LYS A O 1
ATOM 2102 N N . ALA A 1 274 ? 7.454 -14.953 5.978 1.00 95.94 274 ALA A N 1
ATOM 2103 C CA . ALA A 1 274 ? 7.398 -15.217 7.419 1.00 95.94 274 ALA A CA 1
ATOM 2104 C C . ALA A 1 274 ? 6.821 -14.034 8.225 1.00 95.94 274 ALA A C 1
ATOM 2106 O O . ALA A 1 274 ? 6.185 -14.234 9.260 1.00 95.94 274 ALA A O 1
ATOM 2107 N N . ARG A 1 275 ? 6.989 -12.804 7.724 1.00 95.94 275 ARG A N 1
ATOM 2108 C CA . ARG A 1 275 ? 6.471 -11.560 8.323 1.00 95.94 275 ARG A CA 1
ATOM 2109 C C . ARG A 1 275 ? 5.092 -11.141 7.799 1.00 95.94 275 ARG A C 1
ATOM 2111 O O . ARG A 1 275 ? 4.623 -10.050 8.096 1.00 95.94 275 ARG A O 1
ATOM 2118 N N . GLY A 1 276 ? 4.407 -12.016 7.062 1.00 94.81 276 GLY A N 1
ATOM 2119 C CA . GLY A 1 276 ? 3.021 -11.798 6.639 1.00 94.81 276 GLY A CA 1
ATOM 2120 C C . GLY A 1 276 ? 2.848 -10.846 5.455 1.00 94.81 276 GLY A C 1
ATOM 2121 O O . GLY A 1 276 ? 1.712 -10.497 5.130 1.00 94.81 276 GLY A O 1
ATOM 2122 N N . PHE A 1 277 ? 3.934 -10.453 4.783 1.00 98.06 277 PHE A N 1
ATOM 2123 C CA . PHE A 1 277 ? 3.843 -9.717 3.527 1.00 98.06 277 PHE A CA 1
ATOM 2124 C C . PHE A 1 277 ? 3.286 -10.623 2.430 1.00 98.06 277 PHE A C 1
ATOM 2126 O O . PHE A 1 277 ? 3.676 -11.787 2.277 1.00 98.06 277 PHE A O 1
ATOM 2133 N N . ASN A 1 278 ? 2.364 -10.075 1.648 1.00 98.00 278 ASN A N 1
ATOM 2134 C CA . ASN A 1 278 ? 1.703 -10.788 0.559 1.00 98.00 278 ASN A CA 1
ATOM 2135 C C . ASN A 1 278 ? 1.843 -10.083 -0.790 1.00 98.00 278 ASN A C 1
ATOM 2137 O O . ASN A 1 278 ? 1.497 -10.678 -1.810 1.00 98.00 278 ASN A O 1
ATOM 2141 N N . THR A 1 279 ? 2.380 -8.864 -0.796 1.00 98.81 279 THR A N 1
ATOM 2142 C CA . THR A 1 279 ? 2.536 -8.035 -1.985 1.00 98.81 279 THR A CA 1
ATOM 2143 C C . THR A 1 279 ? 3.945 -7.450 -2.053 1.00 98.81 279 THR A C 1
ATOM 2145 O O . THR A 1 279 ? 4.532 -7.172 -1.012 1.00 98.81 279 THR A O 1
ATOM 2148 N N . LEU A 1 280 ? 4.489 -7.266 -3.255 1.00 98.88 280 LEU A N 1
ATOM 2149 C CA . LEU A 1 280 ? 5.765 -6.581 -3.485 1.00 98.88 280 LEU A CA 1
ATOM 2150 C C . LEU A 1 280 ? 5.586 -5.509 -4.555 1.00 98.88 280 LEU A C 1
ATOM 2152 O O . LEU A 1 280 ? 4.988 -5.787 -5.599 1.00 98.88 280 LEU A O 1
ATOM 2156 N N . GLN A 1 281 ? 6.126 -4.318 -4.309 1.00 98.75 281 GLN A N 1
ATOM 2157 C CA . GLN A 1 281 ? 6.200 -3.257 -5.313 1.00 98.75 281 GLN A CA 1
ATOM 2158 C C . GLN A 1 281 ? 7.620 -3.164 -5.876 1.00 98.75 281 GLN A C 1
ATOM 2160 O O . GLN A 1 281 ? 8.585 -3.081 -5.118 1.00 98.75 281 GLN A O 1
ATOM 2165 N N . ILE A 1 282 ? 7.754 -3.277 -7.199 1.00 98.38 282 ILE A N 1
ATOM 2166 C CA . ILE A 1 282 ? 9.046 -3.503 -7.866 1.00 98.38 282 ILE A CA 1
ATOM 2167 C C . ILE A 1 282 ? 9.122 -2.641 -9.123 1.00 98.38 282 ILE A C 1
ATOM 2169 O O . ILE A 1 282 ? 8.162 -2.586 -9.891 1.00 98.38 282 ILE A O 1
ATOM 2173 N N . MET A 1 283 ? 10.262 -2.004 -9.372 1.00 97.94 283 MET A N 1
ATOM 2174 C CA . MET A 1 283 ? 10.519 -1.303 -10.628 1.00 97.94 283 MET A CA 1
ATOM 2175 C C . MET A 1 283 ? 11.078 -2.277 -11.670 1.00 97.94 283 MET A C 1
ATOM 2177 O O . MET A 1 283 ? 11.991 -3.048 -11.385 1.00 97.94 283 MET A O 1
ATOM 2181 N N . VAL A 1 284 ? 10.517 -2.246 -12.880 1.00 98.44 284 VAL A N 1
ATOM 2182 C CA . VAL A 1 284 ? 10.958 -3.070 -14.020 1.00 98.44 284 VAL A CA 1
ATOM 2183 C C . VAL A 1 284 ? 12.245 -2.530 -14.623 1.00 98.44 284 VAL A C 1
ATOM 2185 O O . VAL A 1 284 ? 13.098 -3.314 -15.023 1.00 98.44 284 VAL A O 1
ATOM 2188 N N . LEU A 1 285 ? 12.358 -1.205 -14.715 1.00 96.94 285 LEU A N 1
ATOM 2189 C CA . LEU A 1 285 ? 13.533 -0.522 -15.236 1.00 96.94 285 LEU A CA 1
ATOM 2190 C C . LEU A 1 285 ? 14.300 0.169 -14.102 1.00 96.94 285 LEU A C 1
ATOM 2192 O O . LEU A 1 285 ? 13.665 0.621 -13.144 1.00 96.94 285 LEU A O 1
ATOM 2196 N N . PRO A 1 286 ? 15.631 0.307 -14.227 1.00 93.81 286 PRO A N 1
ATOM 2197 C CA . PRO A 1 286 ? 16.442 1.041 -13.269 1.00 93.81 286 PRO A CA 1
ATOM 2198 C C . PRO A 1 286 ? 16.011 2.504 -13.203 1.00 93.81 286 PRO A C 1
ATOM 2200 O O . PRO A 1 286 ? 15.728 3.091 -14.238 1.00 93.81 286 PRO A O 1
ATOM 2203 N N . ALA A 1 287 ? 15.962 3.095 -12.016 1.00 88.38 287 ALA A N 1
ATOM 2204 C CA . ALA A 1 287 ? 15.665 4.513 -11.794 1.00 88.38 287 ALA A CA 1
ATOM 2205 C C . ALA A 1 287 ? 16.239 4.935 -10.437 1.00 88.38 287 ALA A C 1
ATOM 2207 O O . ALA A 1 287 ? 16.473 4.067 -9.591 1.00 88.38 287 ALA A O 1
ATOM 2208 N N . GLY A 1 288 ? 16.447 6.230 -10.191 1.00 73.94 288 GLY A N 1
ATOM 2209 C CA . GLY A 1 288 ? 16.962 6.669 -8.897 1.00 73.94 288 GLY A CA 1
ATOM 2210 C C . GLY A 1 288 ? 16.722 8.136 -8.582 1.00 73.94 288 GLY A C 1
ATOM 2211 O O . GLY A 1 288 ? 16.890 9.018 -9.414 1.00 73.94 288 GLY A O 1
ATOM 2212 N N . ALA A 1 289 ? 16.346 8.390 -7.326 1.00 59.84 289 ALA A N 1
ATOM 2213 C CA . ALA A 1 289 ? 16.000 9.722 -6.853 1.00 59.84 289 ALA A CA 1
ATOM 2214 C C . ALA A 1 289 ? 17.134 10.736 -7.102 1.00 59.84 289 ALA A C 1
ATOM 2216 O O . ALA A 1 289 ? 18.313 10.457 -6.865 1.00 59.84 289 ALA A O 1
ATOM 2217 N N . ALA A 1 290 ? 16.756 11.929 -7.570 1.00 49.91 290 ALA A N 1
ATOM 2218 C CA . ALA A 1 290 ? 17.659 13.031 -7.885 1.00 49.91 290 ALA A CA 1
ATOM 2219 C C . ALA A 1 290 ? 18.716 13.286 -6.778 1.00 49.91 290 ALA A C 1
ATOM 2221 O O . ALA A 1 290 ? 18.391 13.213 -5.591 1.00 49.91 290 ALA A O 1
ATOM 2222 N N . PRO A 1 291 ? 19.968 13.636 -7.147 1.00 50.50 291 PRO A N 1
ATOM 2223 C CA . PRO A 1 291 ? 20.402 14.054 -8.484 1.00 50.50 291 PRO A CA 1
ATOM 2224 C C . PRO A 1 291 ? 20.796 12.893 -9.418 1.00 50.50 291 PRO A C 1
ATOM 2226 O O . PRO A 1 291 ? 21.371 13.126 -10.479 1.00 50.50 291 PRO A O 1
ATOM 2229 N N . GLU A 1 292 ? 20.484 11.643 -9.071 1.00 55.22 292 GLU A N 1
ATOM 2230 C CA . GLU A 1 292 ? 20.930 10.451 -9.804 1.00 55.22 292 GLU A CA 1
ATOM 2231 C C . GLU A 1 292 ? 20.084 10.102 -11.051 1.00 55.22 292 GLU A C 1
ATOM 2233 O O . GLU A 1 292 ? 20.091 8.959 -11.494 1.00 55.22 292 GLU A O 1
ATOM 2238 N N . ALA A 1 293 ? 19.439 11.083 -11.699 1.00 53.50 293 ALA A N 1
ATOM 2239 C CA . ALA A 1 293 ? 18.577 10.908 -12.887 1.00 53.50 293 ALA A CA 1
ATOM 2240 C C . ALA A 1 293 ? 19.270 10.271 -14.127 1.00 53.50 293 ALA A C 1
ATOM 2242 O O . ALA A 1 293 ? 18.658 10.053 -15.170 1.00 53.50 293 ALA A O 1
ATOM 2243 N N . HIS A 1 294 ? 20.566 9.952 -14.032 1.00 62.38 294 HIS A N 1
ATOM 2244 C CA . HIS A 1 294 ? 21.335 9.200 -15.027 1.00 62.38 294 HIS A CA 1
ATOM 2245 C C . HIS A 1 294 ? 21.271 7.671 -14.827 1.00 62.38 294 HIS A C 1
ATOM 2247 O O . HIS A 1 294 ? 21.846 6.928 -15.627 1.00 62.38 294 HIS A O 1
ATOM 2253 N N . LEU A 1 295 ? 20.584 7.181 -13.788 1.00 79.38 295 LEU A N 1
ATOM 2254 C CA . LEU A 1 295 ? 20.500 5.753 -13.458 1.00 79.38 295 LEU A CA 1
ATOM 2255 C C . LEU A 1 295 ? 19.514 4.959 -14.325 1.00 79.38 295 LEU A C 1
ATOM 2257 O O . LEU A 1 295 ? 19.531 3.735 -14.260 1.00 79.38 295 LEU A O 1
ATOM 2261 N N . VAL A 1 296 ? 18.737 5.608 -15.201 1.00 88.25 296 VAL A N 1
ATOM 2262 C CA . VAL A 1 296 ? 17.663 4.989 -16.014 1.00 88.25 296 VAL A CA 1
ATOM 2263 C C . VAL A 1 296 ? 18.087 3.840 -16.949 1.00 88.25 296 VAL A C 1
ATOM 2265 O O . VAL A 1 296 ? 17.260 3.206 -17.602 1.00 88.25 296 VAL A O 1
ATOM 2268 N N . ASN A 1 297 ? 19.389 3.574 -17.056 1.00 92.56 297 ASN A N 1
ATOM 2269 C CA . ASN A 1 297 ? 19.955 2.531 -17.908 1.00 92.56 297 ASN A CA 1
ATOM 2270 C C . ASN A 1 297 ? 21.081 1.741 -17.222 1.00 92.56 297 ASN A C 1
ATOM 2272 O O . ASN A 1 297 ? 21.951 1.190 -17.904 1.00 92.56 297 ASN A O 1
ATOM 2276 N N . GLU A 1 298 ? 21.134 1.747 -15.889 1.00 92.31 298 GLU A N 1
ATOM 2277 C CA . GLU A 1 298 ? 22.102 0.967 -15.113 1.00 92.31 298 GLU A CA 1
ATOM 2278 C C . GLU A 1 298 ? 22.023 -0.536 -15.462 1.00 92.31 298 GLU A C 1
ATOM 2280 O O . GLU A 1 298 ? 20.929 -1.042 -15.719 1.00 92.31 298 GLU A O 1
ATOM 2285 N N . PRO A 1 299 ? 23.153 -1.265 -15.542 1.00 94.50 299 PRO A N 1
ATOM 2286 C CA . PRO A 1 299 ? 23.094 -2.700 -15.778 1.00 94.50 299 PRO A CA 1
ATOM 2287 C C . PRO A 1 299 ? 22.519 -3.470 -14.581 1.00 94.50 299 PRO A C 1
ATOM 2289 O O . PRO A 1 299 ? 22.635 -3.040 -13.434 1.00 94.50 299 PRO A O 1
ATOM 2292 N N . ASP A 1 300 ? 21.953 -4.645 -14.861 1.00 95.94 300 ASP A N 1
ATOM 2293 C CA . ASP A 1 300 ? 21.681 -5.654 -13.836 1.00 95.94 300 ASP A CA 1
ATOM 2294 C C . ASP A 1 300 ? 22.972 -6.242 -13.235 1.00 95.94 300 ASP A C 1
ATOM 2296 O O . ASP A 1 300 ? 24.088 -5.975 -13.692 1.00 95.94 300 ASP A O 1
ATOM 2300 N N . VAL A 1 301 ? 22.820 -7.100 -12.222 1.00 94.88 301 VAL A N 1
ATOM 2301 C CA . VAL A 1 301 ? 23.932 -7.819 -11.574 1.00 94.88 301 VAL A CA 1
ATOM 2302 C C . VAL A 1 301 ? 24.760 -8.691 -12.531 1.00 94.88 301 VAL A C 1
ATOM 2304 O O . VAL A 1 301 ? 25.855 -9.115 -12.166 1.00 94.88 301 VAL A O 1
ATOM 2307 N N . ASN A 1 302 ? 24.271 -8.948 -13.748 1.00 96.44 302 ASN A N 1
ATOM 2308 C CA . ASN A 1 302 ? 24.955 -9.712 -14.791 1.00 96.44 302 ASN A CA 1
ATOM 2309 C C . ASN A 1 302 ? 25.611 -8.809 -15.856 1.00 96.44 302 ASN A C 1
ATOM 2311 O O . ASN A 1 302 ? 26.167 -9.316 -16.830 1.00 96.44 302 ASN A O 1
ATOM 2315 N N . GLY A 1 303 ? 25.552 -7.483 -15.700 1.00 96.44 303 GLY A N 1
ATOM 2316 C CA . GLY A 1 303 ? 26.126 -6.517 -16.636 1.00 96.44 303 GLY A CA 1
ATOM 2317 C C . GLY A 1 303 ? 25.216 -6.139 -17.811 1.00 96.44 303 GLY A C 1
ATOM 2318 O O . GLY A 1 303 ? 25.646 -5.383 -18.687 1.00 96.44 303 GLY A O 1
ATOM 2319 N N . ASN A 1 304 ? 23.966 -6.611 -17.860 1.00 97.75 304 ASN A N 1
ATOM 2320 C CA . ASN A 1 304 ? 23.053 -6.301 -18.961 1.00 97.75 304 ASN A CA 1
ATOM 2321 C C . ASN A 1 304 ? 22.383 -4.947 -18.736 1.00 97.75 304 ASN A C 1
ATOM 2323 O O . ASN A 1 304 ? 21.653 -4.771 -17.766 1.00 97.75 304 ASN A O 1
ATOM 2327 N N . ARG A 1 305 ? 22.554 -4.004 -19.665 1.00 97.19 305 ARG A N 1
ATOM 2328 C CA . ARG A 1 305 ? 21.775 -2.755 -19.670 1.00 97.19 305 ARG A CA 1
ATOM 2329 C C . ARG A 1 305 ? 20.400 -2.966 -20.312 1.00 97.19 305 ARG A C 1
ATOM 2331 O O . ARG A 1 305 ? 20.342 -3.677 -21.319 1.00 97.19 305 ARG A O 1
ATOM 2338 N N . PRO A 1 306 ? 19.331 -2.309 -19.823 1.00 97.56 306 PRO A N 1
ATOM 2339 C CA . PRO A 1 306 ? 18.019 -2.348 -20.470 1.00 97.56 306 PRO A CA 1
ATOM 2340 C C . PRO A 1 306 ? 18.045 -1.838 -21.917 1.00 97.56 306 PRO A C 1
ATOM 2342 O O . PRO A 1 306 ? 17.413 -2.437 -22.783 1.00 97.56 306 PRO A O 1
ATOM 2345 N N . PHE A 1 307 ? 18.814 -0.779 -22.196 1.00 96.94 307 PHE A N 1
ATOM 2346 C CA . PHE A 1 307 ? 18.951 -0.153 -23.518 1.00 96.94 307 PHE A CA 1
ATOM 2347 C C . PHE A 1 307 ? 20.443 -0.020 -23.892 1.00 96.94 307 PHE A C 1
ATOM 2349 O O . PHE A 1 307 ? 21.049 1.039 -23.693 1.00 96.94 307 PHE A O 1
ATOM 2356 N N . PRO A 1 308 ? 21.089 -1.077 -24.417 1.00 95.50 308 PRO A N 1
ATOM 2357 C CA . PRO A 1 308 ? 22.541 -1.121 -24.634 1.00 95.50 308 PRO A CA 1
ATOM 2358 C C . PRO A 1 308 ? 23.053 -0.108 -25.668 1.00 95.50 308 PRO A C 1
ATOM 2360 O O . PRO A 1 308 ? 24.218 0.273 -25.622 1.00 95.50 308 PRO A O 1
ATOM 2363 N N . ASN A 1 309 ? 22.191 0.364 -26.571 1.00 93.00 309 ASN A N 1
ATOM 2364 C CA . ASN A 1 309 ? 22.514 1.394 -27.563 1.00 93.00 309 ASN A CA 1
ATOM 2365 C C . ASN A 1 309 ? 22.131 2.823 -27.115 1.00 93.00 309 ASN A C 1
ATOM 2367 O O . ASN A 1 309 ? 22.201 3.751 -27.917 1.00 93.00 309 ASN A O 1
ATOM 2371 N N . GLY A 1 310 ? 21.678 2.998 -25.867 1.00 89.75 310 GLY A N 1
ATOM 2372 C CA . GLY A 1 310 ? 21.291 4.294 -25.302 1.00 89.75 310 GLY A CA 1
ATOM 2373 C C . GLY A 1 310 ? 19.939 4.846 -25.770 1.00 89.75 310 GLY A C 1
ATOM 2374 O O . GLY A 1 310 ? 19.556 5.931 -25.338 1.00 89.75 310 GLY A O 1
ATOM 2375 N N . ARG A 1 311 ? 19.182 4.129 -26.614 1.00 92.19 311 ARG A N 1
ATOM 2376 C CA . ARG A 1 311 ? 17.836 4.540 -27.055 1.00 92.19 311 ARG A CA 1
ATOM 2377 C C . ARG A 1 311 ? 16.799 4.192 -25.983 1.00 92.19 311 ARG A C 1
ATOM 2379 O O . ARG A 1 311 ? 16.115 3.175 -26.060 1.00 92.19 311 ARG A O 1
ATOM 2386 N N . ILE A 1 312 ? 16.731 5.033 -24.954 1.00 93.12 312 ILE A N 1
ATOM 2387 C CA . ILE A 1 312 ? 15.866 4.854 -23.778 1.00 93.12 312 ILE A CA 1
ATOM 2388 C C . ILE A 1 312 ? 14.379 4.792 -24.174 1.00 93.12 312 ILE A C 1
ATOM 2390 O O . ILE A 1 312 ? 13.911 5.602 -24.972 1.00 93.12 312 ILE A O 1
ATOM 2394 N N . LEU A 1 313 ? 13.640 3.830 -23.601 1.00 93.44 313 LEU A N 1
ATOM 2395 C CA . LEU A 1 313 ? 12.219 3.531 -23.872 1.00 93.44 313 LEU A CA 1
ATOM 2396 C C . LEU A 1 313 ? 11.876 3.177 -25.331 1.00 93.44 313 LEU A C 1
ATOM 2398 O O . LEU A 1 313 ? 10.700 3.109 -25.697 1.00 93.44 313 LEU A O 1
ATOM 2402 N N . ASP A 1 314 ? 12.874 2.894 -26.165 1.00 95.75 314 ASP A N 1
ATOM 2403 C CA . ASP A 1 314 ? 12.649 2.326 -27.488 1.00 95.75 314 ASP A CA 1
ATOM 2404 C C . ASP A 1 314 ? 12.574 0.796 -27.398 1.00 95.75 314 ASP A C 1
ATOM 2406 O O . ASP A 1 314 ? 13.578 0.119 -27.173 1.00 95.75 314 ASP A O 1
ATOM 2410 N N . VAL A 1 315 ? 11.376 0.242 -27.608 1.00 97.00 315 VAL A N 1
ATOM 2411 C CA . VAL A 1 315 ? 11.124 -1.210 -27.578 1.00 97.00 315 VAL A CA 1
ATOM 2412 C C . VAL A 1 315 ? 12.012 -1.965 -28.569 1.00 97.00 315 VAL A C 1
ATOM 2414 O O . VAL A 1 315 ? 12.448 -3.068 -28.260 1.00 97.00 315 VAL A O 1
ATOM 2417 N N . ALA A 1 316 ? 12.331 -1.389 -29.732 1.00 96.56 316 ALA A N 1
ATOM 2418 C CA . ALA A 1 316 ? 13.199 -2.050 -30.711 1.00 96.56 316 ALA A CA 1
ATOM 2419 C C . ALA A 1 316 ? 14.658 -2.165 -30.233 1.00 96.56 316 ALA A C 1
ATOM 2421 O O . ALA A 1 316 ? 15.443 -2.916 -30.807 1.00 96.56 316 ALA A O 1
ATOM 2422 N N . SER A 1 317 ? 15.018 -1.415 -29.190 1.00 95.81 317 SER A N 1
ATOM 2423 C CA . SER A 1 317 ? 16.359 -1.353 -28.615 1.00 95.81 317 SER A CA 1
ATOM 2424 C C . SER A 1 317 ? 16.476 -2.056 -27.260 1.00 95.81 317 SER A C 1
ATOM 2426 O O . SER A 1 317 ? 17.553 -2.028 -26.664 1.00 95.81 317 SER A O 1
ATOM 2428 N N . VAL A 1 318 ? 15.396 -2.664 -26.753 1.00 97.4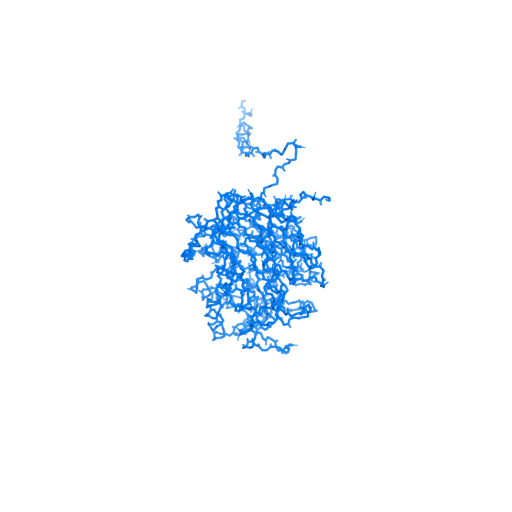4 318 VAL A N 1
ATOM 2429 C CA . VAL A 1 318 ? 15.398 -3.316 -25.438 1.00 97.44 318 VAL A CA 1
ATOM 2430 C C . VAL A 1 318 ? 16.287 -4.564 -25.440 1.00 97.44 318 VAL A C 1
ATOM 2432 O O . VAL A 1 318 ? 16.254 -5.387 -26.356 1.00 97.44 318 VAL A O 1
ATOM 2435 N N . SER A 1 319 ? 17.094 -4.724 -24.395 1.00 98.44 319 SER A N 1
ATOM 2436 C CA . SER A 1 319 ? 17.931 -5.904 -24.198 1.00 98.44 319 SER A CA 1
ATOM 2437 C C . SER A 1 319 ? 17.100 -7.090 -23.726 1.00 98.44 319 SER A C 1
ATOM 2439 O O . SER A 1 319 ? 16.652 -7.141 -22.581 1.00 98.44 319 SER A O 1
ATOM 2441 N N . GLU A 1 320 ? 16.966 -8.112 -24.571 1.00 98.38 320 GLU A N 1
ATOM 2442 C CA . GLU A 1 320 ? 16.350 -9.373 -24.147 1.00 98.38 320 GLU A CA 1
ATOM 2443 C C . GLU A 1 320 ? 17.168 -10.113 -23.080 1.00 98.38 320 GLU A C 1
ATOM 2445 O O . GLU A 1 320 ? 16.613 -10.926 -22.348 1.00 98.38 320 GLU A O 1
ATOM 2450 N N . ALA A 1 321 ? 18.471 -9.845 -22.944 1.00 98.62 321 ALA A N 1
ATOM 2451 C CA . ALA A 1 321 ? 19.257 -10.411 -21.847 1.00 98.62 321 ALA A CA 1
ATOM 2452 C C . ALA A 1 321 ? 18.826 -9.827 -20.492 1.00 98.62 321 ALA A C 1
ATOM 2454 O O . ALA A 1 321 ? 18.545 -10.591 -19.570 1.00 98.62 321 ALA A O 1
ATOM 2455 N N . TYR A 1 322 ? 18.670 -8.501 -20.415 1.00 98.69 322 TYR A N 1
ATOM 2456 C CA . TYR A 1 322 ? 18.130 -7.825 -19.232 1.00 98.69 322 TYR A CA 1
ATOM 2457 C C . TYR A 1 322 ? 16.696 -8.284 -18.936 1.00 98.69 322 TYR A C 1
ATOM 2459 O O . TYR A 1 322 ? 16.365 -8.653 -17.812 1.00 98.69 322 TYR A O 1
ATOM 2467 N N . MET A 1 323 ? 15.841 -8.337 -19.963 1.00 98.75 323 MET A N 1
ATOM 2468 C CA . MET A 1 323 ? 14.439 -8.716 -19.774 1.00 98.75 323 MET A CA 1
ATOM 2469 C C . MET A 1 323 ? 14.265 -10.185 -19.366 1.00 98.75 323 MET A C 1
ATOM 2471 O O . MET A 1 323 ? 13.368 -10.480 -18.583 1.00 98.75 323 MET A O 1
ATOM 2475 N N . ARG A 1 324 ? 15.140 -11.105 -19.801 1.00 98.62 324 ARG A N 1
ATOM 2476 C CA . ARG A 1 324 ? 15.159 -12.484 -19.275 1.00 98.62 324 ARG A CA 1
ATOM 2477 C C . ARG A 1 324 ? 15.539 -12.543 -17.796 1.00 98.62 324 ARG A C 1
ATOM 2479 O O . ARG A 1 324 ? 14.986 -13.366 -17.071 1.00 98.62 324 ARG A O 1
ATOM 2486 N N . HIS A 1 325 ? 16.451 -11.686 -17.342 1.00 98.56 325 HIS A N 1
ATOM 2487 C CA . HIS A 1 325 ? 16.761 -11.586 -15.918 1.00 98.56 325 HIS A CA 1
ATOM 2488 C C . HIS A 1 325 ? 15.562 -11.040 -15.124 1.00 98.56 325 HIS A C 1
ATOM 2490 O O . HIS A 1 325 ? 15.175 -11.630 -14.114 1.00 98.56 325 HIS A O 1
ATOM 2496 N N . ALA A 1 326 ? 14.893 -9.998 -15.630 1.00 98.69 326 ALA A N 1
ATOM 2497 C CA . ALA A 1 326 ? 13.650 -9.493 -15.044 1.00 98.69 326 ALA A CA 1
ATOM 2498 C C . ALA A 1 326 ? 12.554 -10.575 -14.969 1.00 98.69 326 ALA A C 1
ATOM 2500 O O . ALA A 1 326 ? 11.917 -10.728 -13.923 1.00 98.69 326 ALA A O 1
ATOM 2501 N N . ASP A 1 327 ? 12.373 -11.376 -16.029 1.00 98.75 327 ASP A N 1
ATOM 2502 C CA . ASP A 1 327 ? 11.433 -12.506 -16.036 1.00 98.75 327 ASP A CA 1
ATOM 2503 C C . ASP A 1 327 ? 11.741 -13.508 -14.925 1.00 98.75 327 ASP A C 1
ATOM 2505 O O . ASP A 1 327 ? 10.827 -14.019 -14.277 1.00 98.75 327 ASP A O 1
ATOM 2509 N N . GLU A 1 328 ? 13.020 -13.813 -14.710 1.00 98.44 328 GLU A N 1
ATOM 2510 C CA . GLU A 1 328 ? 13.447 -14.750 -13.682 1.00 98.44 328 GLU A CA 1
ATOM 2511 C C . GLU A 1 328 ? 13.095 -14.240 -12.282 1.00 98.44 328 GLU A C 1
ATOM 2513 O O . GLU A 1 328 ? 12.481 -14.978 -11.506 1.00 98.44 328 GLU A O 1
ATOM 2518 N N . VAL A 1 329 ? 13.415 -12.982 -11.980 1.00 98.50 329 VAL A N 1
ATOM 2519 C CA . VAL A 1 329 ? 13.104 -12.348 -10.691 1.00 98.50 329 VAL A CA 1
ATOM 2520 C C . VAL A 1 329 ? 11.588 -12.302 -10.453 1.00 98.50 329 VAL A C 1
ATOM 2522 O O . VAL A 1 329 ? 11.108 -12.719 -9.394 1.00 98.50 329 VAL A O 1
ATOM 2525 N N . ILE A 1 330 ? 10.811 -11.876 -11.455 1.00 98.75 330 ILE A N 1
ATOM 2526 C CA . ILE A 1 330 ? 9.339 -11.835 -11.400 1.00 98.75 330 ILE A CA 1
ATOM 2527 C C . ILE A 1 330 ? 8.766 -13.240 -11.196 1.00 98.75 330 ILE A C 1
ATOM 2529 O O . ILE A 1 330 ? 7.878 -13.434 -10.361 1.00 98.75 330 ILE A O 1
ATOM 2533 N N . ARG A 1 331 ? 9.288 -14.245 -11.905 1.00 98.56 331 ARG A N 1
ATOM 2534 C CA . ARG A 1 331 ? 8.864 -15.642 -11.762 1.00 98.56 331 ARG A CA 1
ATOM 2535 C C . ARG A 1 331 ? 9.151 -16.173 -10.361 1.00 98.56 331 ARG A C 1
ATOM 2537 O O . ARG A 1 331 ? 8.285 -16.839 -9.800 1.00 98.56 331 ARG A O 1
ATOM 2544 N N . GLN A 1 332 ? 10.318 -15.884 -9.783 1.00 98.25 332 GLN A N 1
ATOM 2545 C CA . GLN A 1 332 ? 10.661 -16.300 -8.417 1.00 98.25 332 GLN A CA 1
ATOM 2546 C C . GLN A 1 332 ? 9.712 -15.678 -7.382 1.00 98.25 332 GLN A C 1
ATOM 2548 O O . GLN A 1 332 ? 9.136 -16.396 -6.562 1.00 98.25 332 GLN A O 1
ATOM 2553 N N . ALA A 1 333 ? 9.480 -14.365 -7.456 1.00 98.50 333 ALA A N 1
ATOM 2554 C CA . ALA A 1 333 ? 8.580 -13.667 -6.540 1.00 98.50 333 ALA A CA 1
ATOM 2555 C C . ALA A 1 333 ? 7.116 -14.126 -6.702 1.00 98.50 333 ALA A C 1
ATOM 2557 O O . ALA A 1 333 ? 6.401 -14.334 -5.717 1.00 98.50 333 ALA A O 1
ATOM 2558 N N . SER A 1 334 ? 6.683 -14.366 -7.941 1.00 98.31 334 SER A N 1
ATOM 2559 C CA . SER A 1 334 ? 5.362 -14.917 -8.250 1.00 98.31 334 SER A CA 1
ATOM 2560 C C . SER A 1 334 ? 5.194 -16.346 -7.717 1.00 98.31 334 SER A C 1
ATOM 2562 O O . SER A 1 334 ? 4.193 -16.639 -7.063 1.00 98.31 334 SER A O 1
ATOM 2564 N N . ALA A 1 335 ? 6.192 -17.217 -7.904 1.00 97.62 335 ALA A N 1
ATOM 2565 C CA . ALA A 1 335 ? 6.188 -18.594 -7.402 1.00 97.62 335 ALA A CA 1
ATOM 2566 C C . ALA A 1 335 ? 6.220 -18.670 -5.866 1.00 97.62 335 ALA A C 1
ATOM 2568 O O . ALA A 1 335 ? 5.619 -19.570 -5.284 1.00 97.62 335 ALA A O 1
ATOM 2569 N N . ALA A 1 336 ? 6.832 -17.687 -5.197 1.00 97.62 336 ALA A N 1
ATOM 2570 C CA . ALA A 1 336 ? 6.727 -17.508 -3.747 1.00 97.62 336 ALA A CA 1
ATOM 2571 C C . ALA A 1 336 ? 5.319 -17.048 -3.293 1.00 97.62 336 ALA A C 1
ATOM 2573 O O . ALA A 1 336 ? 5.049 -16.902 -2.097 1.00 97.62 336 ALA A O 1
ATOM 2574 N N . GLY A 1 337 ? 4.390 -16.829 -4.229 1.00 97.19 337 GLY A N 1
ATOM 2575 C CA . GLY A 1 337 ? 2.987 -16.514 -3.978 1.00 97.19 337 GLY A CA 1
ATOM 2576 C C . GLY A 1 337 ? 2.740 -15.054 -3.612 1.00 97.19 337 GLY A C 1
ATOM 2577 O O . GLY A 1 337 ? 1.800 -14.773 -2.865 1.00 97.19 337 GLY A O 1
ATOM 2578 N N . PHE A 1 338 ? 3.612 -14.128 -4.013 1.00 98.69 338 PHE A N 1
ATOM 2579 C CA . PHE A 1 338 ? 3.358 -12.694 -3.854 1.00 98.69 338 PHE A CA 1
ATOM 2580 C C . PHE A 1 338 ? 2.428 -12.176 -4.954 1.00 98.69 338 PHE A C 1
ATOM 2582 O O . PHE A 1 338 ? 2.471 -12.641 -6.092 1.00 98.69 338 PHE A O 1
ATOM 2589 N N . TYR A 1 339 ? 1.598 -11.194 -4.617 1.00 98.81 339 TYR A N 1
ATOM 2590 C CA . TYR A 1 339 ? 1.040 -10.279 -5.603 1.00 98.81 339 TYR A CA 1
ATOM 2591 C C . TYR A 1 339 ? 2.125 -9.270 -5.982 1.00 98.81 339 TYR A C 1
ATOM 2593 O O . TYR A 1 339 ? 2.762 -8.695 -5.102 1.00 98.81 339 TYR A O 1
ATOM 2601 N N . LEU A 1 340 ? 2.387 -9.080 -7.266 1.00 98.88 340 LEU A N 1
ATOM 2602 C CA . LEU A 1 340 ? 3.441 -8.186 -7.733 1.00 98.88 340 LEU A CA 1
ATOM 2603 C C . LEU A 1 340 ? 2.804 -6.938 -8.320 1.00 98.88 340 LEU A C 1
ATOM 2605 O O . LEU A 1 340 ? 1.907 -7.031 -9.155 1.00 98.88 340 LEU A O 1
ATOM 2609 N N . VAL A 1 341 ? 3.268 -5.772 -7.896 1.00 98.88 341 VAL A N 1
ATOM 2610 C CA . VAL A 1 341 ? 2.816 -4.494 -8.435 1.00 98.88 341 VAL A CA 1
ATOM 2611 C C . VAL A 1 341 ? 4.019 -3.813 -9.068 1.00 98.88 341 VAL A C 1
ATOM 2613 O O . VAL A 1 341 ? 4.937 -3.369 -8.383 1.00 98.88 341 VAL A O 1
ATOM 2616 N N . LEU A 1 342 ? 4.051 -3.828 -10.396 1.00 98.88 342 LEU A N 1
ATOM 2617 C CA . LEU A 1 342 ? 5.229 -3.495 -11.179 1.00 98.88 342 LEU A CA 1
ATOM 2618 C C . LEU A 1 342 ? 5.147 -2.056 -11.686 1.00 98.88 342 LEU A C 1
ATOM 2620 O O . LEU A 1 342 ? 4.185 -1.683 -12.360 1.00 98.88 342 LEU A O 1
ATOM 2624 N N . ALA A 1 343 ? 6.173 -1.263 -11.401 1.00 98.44 343 ALA A N 1
ATOM 2625 C CA . ALA A 1 343 ? 6.368 0.042 -12.010 1.00 98.44 343 ALA A CA 1
ATOM 2626 C C . ALA A 1 343 ? 7.179 -0.116 -13.311 1.00 98.44 343 ALA A C 1
ATOM 2628 O O . ALA A 1 343 ? 8.348 -0.501 -13.260 1.00 98.44 343 ALA A O 1
ATOM 2629 N N . PRO A 1 344 ? 6.594 0.143 -14.492 1.00 97.62 344 PRO A N 1
ATOM 2630 C CA . PRO A 1 344 ? 7.201 -0.180 -15.778 1.00 97.62 344 PRO A CA 1
ATOM 2631 C C . PRO A 1 344 ? 8.334 0.777 -16.168 1.00 97.62 344 PRO A C 1
ATOM 2633 O O . PRO A 1 344 ? 9.214 0.381 -16.925 1.00 97.62 344 PRO A O 1
ATOM 2636 N N . ALA A 1 345 ? 8.277 2.027 -15.706 1.00 95.44 345 ALA A N 1
ATOM 2637 C CA . ALA A 1 345 ? 9.257 3.087 -15.923 1.00 95.44 345 ALA A CA 1
ATOM 2638 C C . ALA A 1 345 ? 8.967 4.204 -14.904 1.00 95.44 345 ALA A C 1
ATOM 2640 O O . ALA A 1 345 ? 7.948 4.879 -15.033 1.00 95.44 345 ALA A O 1
ATOM 2641 N N . TRP A 1 346 ? 9.803 4.354 -13.873 1.00 94.12 346 TRP A N 1
ATOM 2642 C CA . TRP A 1 346 ? 9.568 5.308 -12.780 1.00 94.12 346 TRP A CA 1
ATOM 2643 C C . TRP A 1 346 ? 9.892 6.746 -13.204 1.00 94.12 346 TRP A C 1
ATOM 2645 O O . TRP A 1 346 ? 10.935 6.994 -13.804 1.00 94.12 346 TRP A O 1
ATOM 2655 N N . PHE A 1 347 ? 9.006 7.701 -12.926 1.00 92.19 347 PHE A N 1
ATOM 2656 C CA . PHE A 1 347 ? 9.180 9.088 -13.389 1.00 92.19 347 PHE A CA 1
ATOM 2657 C C . PHE A 1 347 ? 10.157 9.884 -12.512 1.00 92.19 347 PHE A C 1
ATOM 2659 O O . PHE A 1 347 ? 10.858 10.762 -13.019 1.00 92.19 347 PHE A O 1
ATOM 2666 N N . GLY A 1 348 ? 10.254 9.507 -11.236 1.00 87.69 348 GLY A N 1
ATOM 2667 C CA . GLY A 1 348 ? 11.165 10.081 -10.255 1.00 87.69 348 GLY A CA 1
ATOM 2668 C C . GLY A 1 348 ? 10.666 11.412 -9.696 1.00 87.69 348 GLY A C 1
ATOM 2669 O O . GLY A 1 348 ? 9.971 12.170 -10.377 1.00 87.69 348 GLY A O 1
ATOM 2670 N N . ALA A 1 349 ? 11.066 11.722 -8.458 1.00 79.81 349 ALA A N 1
ATOM 2671 C CA . ALA A 1 349 ? 10.794 13.011 -7.828 1.00 79.81 349 ALA A CA 1
ATOM 2672 C C . ALA A 1 349 ? 11.113 14.169 -8.783 1.00 79.81 349 ALA A C 1
ATOM 2674 O O . ALA A 1 349 ? 12.230 14.270 -9.301 1.00 79.81 349 ALA A O 1
ATOM 2675 N N . LYS A 1 350 ? 10.154 15.086 -8.956 1.00 75.25 350 LYS A N 1
ATOM 2676 C CA . LYS A 1 350 ? 10.280 16.284 -9.812 1.00 75.25 350 LYS A CA 1
ATOM 2677 C C . LYS A 1 350 ? 10.476 15.981 -11.310 1.00 75.25 350 LYS A C 1
ATOM 2679 O O . LYS A 1 350 ? 10.920 16.863 -12.040 1.00 75.25 350 LYS A O 1
ATOM 2684 N N . GLY A 1 351 ? 10.162 14.765 -11.759 1.00 75.56 351 GLY A N 1
ATOM 2685 C CA . GLY A 1 351 ? 10.166 14.381 -13.171 1.00 75.56 351 GLY A CA 1
ATOM 2686 C C . GLY A 1 351 ? 11.545 14.242 -13.807 1.00 75.56 351 GLY A C 1
ATOM 2687 O O . GLY A 1 351 ? 11.737 14.611 -14.965 1.00 75.56 351 GLY A O 1
ATOM 2688 N N . GLY A 1 352 ? 12.518 13.737 -13.045 1.00 81.38 352 GLY A N 1
ATOM 2689 C CA . GLY A 1 352 ? 13.902 13.584 -13.501 1.00 81.38 352 GLY A CA 1
ATOM 2690 C C . GLY A 1 352 ? 14.205 12.303 -14.287 1.00 81.38 352 GLY A C 1
ATOM 2691 O O . GLY A 1 352 ? 14.983 12.365 -15.232 1.00 81.38 352 GLY A O 1
ATOM 2692 N N . ASP A 1 353 ? 13.629 11.157 -13.908 1.00 88.88 353 ASP A N 1
ATOM 2693 C CA . ASP A 1 353 ? 13.986 9.839 -14.457 1.00 88.88 353 ASP A CA 1
ATOM 2694 C C . ASP A 1 353 ? 13.319 9.610 -15.830 1.00 88.88 353 ASP A C 1
ATOM 2696 O O . ASP A 1 353 ? 13.605 10.292 -16.818 1.00 88.88 353 ASP A O 1
ATOM 2700 N N . PHE A 1 354 ? 12.397 8.647 -15.941 1.00 92.56 354 PHE A N 1
ATOM 2701 C CA . PHE A 1 354 ? 11.775 8.322 -17.223 1.00 92.56 354 PHE A CA 1
ATOM 2702 C C . PHE A 1 354 ? 10.830 9.408 -17.741 1.00 92.56 354 PHE A C 1
ATOM 2704 O O . PHE A 1 354 ? 10.509 9.401 -18.931 1.00 92.56 354 PHE A O 1
ATOM 2711 N N . GLU A 1 355 ? 10.427 10.370 -16.908 1.00 91.94 355 GLU A N 1
ATOM 2712 C CA . GLU A 1 355 ? 9.562 11.476 -17.330 1.00 91.94 355 GLU A CA 1
ATOM 2713 C C . GLU A 1 355 ? 10.208 12.350 -18.422 1.00 91.94 355 GLU A C 1
ATOM 2715 O O . GLU A 1 355 ? 9.520 12.823 -19.332 1.00 91.94 355 GLU A O 1
ATOM 2720 N N . VAL A 1 356 ? 11.540 12.477 -18.410 1.00 90.75 356 VAL A N 1
ATOM 2721 C CA . VAL A 1 356 ? 12.302 13.214 -19.434 1.00 90.75 356 VAL A CA 1
ATOM 2722 C C . VAL A 1 356 ? 12.232 12.520 -20.800 1.00 90.75 356 VAL A C 1
ATOM 2724 O O . VAL A 1 356 ? 12.193 13.181 -21.839 1.00 90.75 356 VAL A O 1
ATOM 2727 N N . TYR A 1 357 ? 12.171 11.188 -20.813 1.00 92.06 357 TYR A N 1
ATOM 2728 C CA . TYR A 1 357 ? 12.203 10.379 -22.035 1.00 92.06 357 TYR A CA 1
ATOM 2729 C C . TYR A 1 357 ? 10.808 10.045 -22.568 1.00 92.06 357 TYR A C 1
ATOM 2731 O O . TYR A 1 357 ? 10.664 9.669 -23.735 1.00 92.06 357 TYR A O 1
ATOM 2739 N N . ILE A 1 358 ? 9.770 10.147 -21.738 1.00 94.81 358 ILE A N 1
ATOM 2740 C CA . ILE A 1 358 ? 8.450 9.622 -22.073 1.00 94.81 358 ILE A CA 1
ATOM 2741 C C . ILE A 1 358 ? 7.602 10.583 -22.921 1.00 94.81 358 ILE A C 1
ATOM 2743 O O . ILE A 1 358 ? 7.616 11.810 -22.765 1.00 94.81 358 ILE A O 1
ATOM 2747 N N . ASN A 1 359 ? 6.838 9.999 -23.841 1.00 95.94 359 ASN A N 1
ATOM 2748 C CA . ASN A 1 359 ? 5.790 10.624 -24.642 1.00 95.94 359 ASN A CA 1
ATOM 2749 C C . ASN A 1 359 ? 4.704 9.585 -24.978 1.00 95.94 359 ASN A C 1
ATOM 2751 O O . ASN A 1 359 ? 4.875 8.393 -24.740 1.00 95.94 359 ASN A O 1
ATOM 2755 N N . ASP A 1 360 ? 3.586 10.012 -25.560 1.00 95.50 360 ASP A N 1
ATOM 2756 C CA . ASP A 1 360 ? 2.440 9.135 -25.840 1.00 95.50 360 ASP A CA 1
ATOM 2757 C C . ASP A 1 360 ? 2.798 7.917 -26.708 1.00 95.50 360 ASP A C 1
ATOM 2759 O O . ASP A 1 360 ? 2.307 6.805 -26.476 1.00 95.50 360 ASP A O 1
ATOM 2763 N N . HIS A 1 361 ? 3.672 8.112 -27.701 1.00 96.94 361 HIS A N 1
ATOM 2764 C CA . HIS A 1 361 ? 4.065 7.065 -28.637 1.00 96.94 361 HIS A CA 1
ATOM 2765 C C . HIS A 1 361 ? 4.893 5.981 -27.941 1.00 96.94 361 HIS A C 1
ATOM 2767 O O . HIS A 1 361 ? 4.523 4.802 -27.985 1.00 96.94 361 HIS A O 1
ATOM 2773 N N . ASN A 1 362 ? 5.984 6.359 -27.264 1.00 97.50 362 ASN A N 1
ATOM 2774 C CA . ASN A 1 362 ? 6.821 5.373 -26.579 1.00 97.50 362 ASN A CA 1
ATOM 2775 C C . ASN A 1 362 ? 6.133 4.789 -25.334 1.00 97.50 362 ASN A C 1
ATOM 2777 O O . ASN A 1 362 ? 6.291 3.599 -25.082 1.00 97.50 362 ASN A O 1
ATOM 2781 N N . ALA A 1 363 ? 5.273 5.541 -24.641 1.00 98.31 363 ALA A N 1
ATOM 2782 C CA . ALA A 1 363 ? 4.468 5.034 -23.532 1.00 98.31 363 ALA A CA 1
ATOM 2783 C C . ALA A 1 363 ? 3.489 3.940 -23.982 1.00 98.31 363 ALA A C 1
ATOM 2785 O O . ALA A 1 363 ? 3.386 2.892 -23.340 1.00 98.31 363 ALA A O 1
ATOM 2786 N N . THR A 1 364 ? 2.809 4.144 -25.118 1.00 98.62 364 THR A N 1
ATOM 2787 C CA . THR A 1 364 ? 1.934 3.123 -25.715 1.00 98.62 364 THR A CA 1
ATOM 2788 C C . THR A 1 364 ? 2.733 1.887 -26.118 1.00 98.62 364 THR A C 1
ATOM 2790 O O . THR A 1 364 ? 2.333 0.765 -25.804 1.00 98.62 364 THR A O 1
ATOM 2793 N N . ALA A 1 365 ? 3.856 2.070 -26.821 1.00 98.69 365 ALA A N 1
ATOM 2794 C CA . ALA A 1 365 ? 4.693 0.965 -27.281 1.00 98.69 365 ALA A CA 1
ATOM 2795 C C . ALA A 1 365 ? 5.256 0.152 -26.104 1.00 98.69 365 ALA A C 1
ATOM 2797 O O . ALA A 1 365 ? 5.139 -1.075 -26.096 1.00 98.69 365 ALA A O 1
ATOM 2798 N N . TRP A 1 366 ? 5.784 0.833 -25.083 1.00 98.56 366 TRP A N 1
ATOM 2799 C CA . TRP A 1 366 ? 6.327 0.222 -23.872 1.00 98.56 366 TRP A CA 1
ATOM 2800 C C . TRP A 1 366 ? 5.256 -0.523 -23.070 1.00 98.56 366 TRP A C 1
ATOM 2802 O O . TRP A 1 366 ? 5.436 -1.695 -22.736 1.00 98.56 366 TRP A O 1
ATOM 2812 N N . GLY A 1 367 ? 4.093 0.103 -22.850 1.00 98.69 367 GLY A N 1
ATOM 2813 C CA . GLY A 1 367 ? 2.955 -0.542 -22.194 1.00 98.69 367 GLY A CA 1
ATOM 2814 C C . GLY A 1 367 ? 2.499 -1.804 -22.932 1.00 98.69 367 GLY A C 1
ATOM 2815 O O . GLY A 1 367 ? 2.285 -2.842 -22.309 1.00 98.69 367 GLY A O 1
ATOM 2816 N N . ARG A 1 368 ? 2.428 -1.770 -24.271 1.00 98.88 368 ARG A N 1
ATOM 2817 C CA . ARG A 1 368 ? 2.095 -2.955 -25.082 1.00 98.88 368 ARG A CA 1
ATOM 2818 C C . ARG A 1 368 ? 3.153 -4.050 -24.988 1.00 98.88 368 ARG A C 1
ATOM 2820 O O . ARG A 1 368 ? 2.783 -5.221 -24.925 1.00 98.88 368 ARG A O 1
ATOM 2827 N N . TYR A 1 369 ? 4.436 -3.696 -25.002 1.00 98.88 369 TYR A N 1
ATOM 2828 C CA . TYR A 1 369 ? 5.534 -4.656 -24.873 1.00 98.88 369 TYR A CA 1
ATOM 2829 C C . TYR A 1 369 ? 5.433 -5.427 -23.551 1.00 98.88 369 TYR A C 1
ATOM 2831 O O . TYR A 1 369 ? 5.324 -6.656 -23.559 1.00 98.88 369 TYR A O 1
ATOM 2839 N N . LEU A 1 370 ? 5.354 -4.712 -22.425 1.00 98.88 370 LEU A N 1
ATOM 2840 C CA . LEU A 1 370 ? 5.266 -5.327 -21.099 1.00 98.88 370 LEU A CA 1
ATOM 2841 C C . LEU A 1 370 ? 3.951 -6.085 -20.893 1.00 98.88 370 LEU A C 1
ATOM 2843 O O . LEU A 1 370 ? 3.971 -7.213 -20.399 1.00 98.88 370 LEU A O 1
ATOM 2847 N N . ALA A 1 371 ? 2.813 -5.526 -21.322 1.00 98.75 371 ALA A N 1
ATOM 2848 C CA . ALA A 1 371 ? 1.530 -6.218 -21.227 1.00 98.75 371 ALA A CA 1
ATOM 2849 C C . ALA A 1 371 ? 1.562 -7.552 -21.985 1.00 98.75 371 ALA A C 1
ATOM 2851 O O . ALA A 1 371 ? 1.127 -8.572 -21.460 1.00 98.75 371 ALA A O 1
ATOM 2852 N N . ASN A 1 372 ? 2.129 -7.586 -23.196 1.00 98.81 372 ASN A N 1
ATOM 2853 C CA . ASN A 1 372 ? 2.255 -8.830 -23.954 1.00 98.81 372 ASN A CA 1
ATOM 2854 C C . ASN A 1 372 ? 3.205 -9.834 -23.298 1.00 98.81 372 ASN A C 1
ATOM 2856 O O . ASN A 1 372 ? 2.897 -11.026 -23.306 1.00 98.81 372 ASN A O 1
ATOM 2860 N N . ARG A 1 373 ? 4.317 -9.365 -22.719 1.00 98.75 373 ARG A N 1
ATOM 2861 C CA . ARG A 1 373 ? 5.291 -10.222 -22.032 1.00 98.75 373 ARG A CA 1
ATOM 2862 C C . ARG A 1 373 ? 4.701 -10.878 -20.783 1.00 98.75 373 ARG A C 1
ATOM 2864 O O . ARG A 1 373 ? 4.917 -12.064 -20.553 1.00 98.75 373 ARG A O 1
ATOM 2871 N N . TYR A 1 374 ? 3.902 -10.137 -20.012 1.00 98.88 374 TYR A N 1
ATOM 2872 C CA . TYR A 1 374 ? 3.451 -10.568 -18.686 1.00 98.88 374 TYR A CA 1
ATOM 2873 C C . TYR A 1 374 ? 1.953 -10.901 -18.571 1.00 98.88 374 TYR A C 1
ATOM 2875 O O . TYR A 1 374 ? 1.516 -11.302 -17.493 1.00 98.88 374 TYR A O 1
ATOM 2883 N N . ARG A 1 375 ? 1.150 -10.817 -19.646 1.00 98.56 375 ARG A N 1
ATOM 2884 C CA . ARG A 1 375 ? -0.314 -11.076 -19.618 1.00 98.56 375 ARG A CA 1
ATOM 2885 C C . ARG A 1 375 ? -0.728 -12.426 -19.025 1.00 98.56 375 ARG A C 1
ATOM 2887 O O . ARG A 1 375 ? -1.838 -12.546 -18.519 1.00 98.56 375 ARG A O 1
ATOM 2894 N N . ALA A 1 376 ? 0.124 -13.450 -19.100 1.00 98.44 376 ALA A N 1
ATOM 2895 C CA . ALA A 1 376 ? -0.200 -14.780 -18.580 1.00 98.44 376 ALA A CA 1
ATOM 2896 C C . ALA A 1 376 ? -0.269 -14.815 -17.041 1.00 98.44 376 ALA A C 1
ATOM 2898 O O . ALA A 1 376 ? -1.015 -15.618 -16.471 1.00 98.44 376 ALA A O 1
ATOM 2899 N N . TYR A 1 377 ? 0.463 -13.927 -16.361 1.00 98.69 377 TYR A N 1
ATOM 2900 C CA . TYR A 1 377 ? 0.458 -13.842 -14.906 1.00 98.69 377 TYR A CA 1
ATOM 2901 C C . TYR A 1 377 ? -0.889 -13.336 -14.390 1.00 98.69 377 TYR A C 1
ATOM 2903 O O . TYR A 1 377 ? -1.416 -12.316 -14.844 1.00 98.69 377 TYR A O 1
ATOM 2911 N N . GLN A 1 378 ? -1.424 -14.049 -13.400 1.00 98.44 378 GLN A N 1
ATOM 2912 C CA . GLN A 1 378 ? -2.681 -13.698 -12.733 1.00 98.44 378 GLN A CA 1
ATOM 2913 C C . GLN A 1 378 ? -2.460 -12.771 -11.532 1.00 98.44 378 GLN A C 1
ATOM 2915 O O . GLN A 1 378 ? -3.385 -12.110 -11.078 1.00 98.44 378 GLN A O 1
ATOM 2920 N N . ASN A 1 379 ? -1.237 -12.723 -11.009 1.00 98.62 379 ASN A N 1
ATOM 2921 C CA . ASN A 1 379 ? -0.854 -12.033 -9.781 1.00 98.62 379 ASN A CA 1
ATOM 2922 C C . ASN A 1 379 ? 0.041 -10.811 -10.034 1.00 98.62 379 ASN A C 1
ATOM 2924 O O . ASN A 1 379 ? 0.896 -10.514 -9.205 1.00 98.62 379 ASN A O 1
ATOM 2928 N N . ILE A 1 380 ? -0.143 -10.132 -11.169 1.00 98.75 380 ILE A N 1
ATOM 2929 C CA . ILE A 1 380 ? 0.552 -8.886 -11.510 1.00 98.75 380 ILE A CA 1
ATOM 2930 C C . ILE A 1 380 ? -0.457 -7.736 -11.610 1.00 98.75 380 ILE A C 1
ATOM 2932 O O . ILE A 1 380 ? -1.556 -7.906 -12.142 1.00 98.75 380 ILE A O 1
ATOM 2936 N N . ALA A 1 381 ? -0.049 -6.567 -11.130 1.00 98.88 381 ALA A N 1
ATOM 2937 C CA . ALA A 1 381 ? -0.638 -5.263 -11.406 1.00 98.88 381 ALA A CA 1
ATOM 2938 C C . ALA A 1 381 ? 0.439 -4.247 -11.791 1.00 98.88 381 ALA A C 1
ATOM 2940 O O . ALA A 1 381 ? 1.633 -4.515 -11.664 1.00 98.88 381 ALA A O 1
ATOM 2941 N N . TRP A 1 382 ? 0.002 -3.074 -12.237 1.00 98.88 382 TRP A N 1
ATOM 2942 C CA . TRP A 1 382 ? 0.850 -2.019 -12.775 1.00 98.88 382 TRP A CA 1
ATOM 2943 C C . TRP A 1 382 ? 0.730 -0.733 -11.961 1.00 98.88 382 TRP A C 1
ATOM 2945 O O . TRP A 1 382 ? -0.382 -0.308 -11.654 1.00 98.88 382 TRP A O 1
ATOM 2955 N N . ILE A 1 383 ? 1.862 -0.100 -11.660 1.00 98.50 383 ILE A N 1
ATOM 2956 C CA . ILE A 1 383 ? 1.946 1.285 -11.176 1.00 98.50 383 ILE A CA 1
ATOM 2957 C C . ILE A 1 383 ? 2.414 2.146 -12.342 1.00 98.50 383 ILE A C 1
ATOM 2959 O O . ILE A 1 383 ? 3.553 2.006 -12.764 1.00 98.50 383 ILE A O 1
ATOM 2963 N N . VAL A 1 384 ? 1.575 3.031 -12.875 1.00 98.00 384 VAL A N 1
ATOM 2964 C CA . VAL A 1 384 ? 2.031 4.053 -13.837 1.00 98.00 384 VAL A CA 1
ATOM 2965 C C . VAL A 1 384 ? 2.513 5.319 -13.111 1.00 98.00 384 VAL A C 1
ATOM 2967 O O . VAL A 1 384 ? 2.230 5.497 -11.925 1.00 98.00 384 VAL A O 1
ATOM 2970 N N . ALA A 1 385 ? 3.219 6.200 -13.828 1.00 94.94 385 ALA A N 1
ATOM 2971 C CA . ALA A 1 385 ? 3.958 7.340 -13.272 1.00 94.94 385 ALA A CA 1
ATOM 2972 C C . ALA A 1 385 ? 5.106 6.896 -12.336 1.00 94.94 385 ALA A C 1
ATOM 2974 O O . ALA A 1 385 ? 5.958 6.117 -12.762 1.00 94.94 385 ALA A O 1
ATOM 2975 N N . GLY A 1 386 ? 5.156 7.387 -11.096 1.00 91.25 386 GLY A N 1
ATOM 2976 C CA . GLY A 1 386 ? 6.211 7.091 -10.124 1.00 91.25 386 GLY A CA 1
ATOM 2977 C C . GLY A 1 386 ? 6.804 8.357 -9.520 1.00 91.25 386 GLY A C 1
ATOM 2978 O O . GLY A 1 386 ? 7.595 9.019 -10.182 1.00 91.25 386 GLY A O 1
ATOM 2979 N N . ASP A 1 387 ? 6.426 8.681 -8.279 1.00 89.38 387 ASP A N 1
ATOM 2980 C CA . ASP A 1 387 ? 6.900 9.861 -7.523 1.00 89.38 387 ASP A CA 1
ATOM 2981 C C . ASP A 1 387 ? 6.738 11.208 -8.272 1.00 89.38 387 ASP A C 1
ATOM 2983 O O . ASP A 1 387 ? 7.468 12.177 -8.058 1.00 89.38 387 ASP A O 1
ATOM 2987 N N . SER A 1 388 ? 5.765 11.283 -9.185 1.00 89.62 388 SER A N 1
ATOM 2988 C CA . SER A 1 388 ? 5.517 12.467 -10.010 1.00 89.62 388 SER A CA 1
ATOM 2989 C C . SER A 1 388 ? 4.049 12.594 -10.408 1.00 89.62 388 SER A C 1
ATOM 2991 O O . SER A 1 388 ? 3.370 11.603 -10.676 1.00 89.62 388 SER A O 1
ATOM 2993 N N . ASN A 1 389 ? 3.565 13.837 -10.491 1.00 89.44 389 ASN A N 1
ATOM 2994 C CA . ASN A 1 389 ? 2.251 14.167 -11.052 1.00 89.44 389 ASN A CA 1
ATOM 2995 C C . ASN A 1 389 ? 2.239 14.168 -12.592 1.00 89.44 389 ASN A C 1
ATOM 2997 O O . ASN A 1 389 ? 1.192 14.430 -13.183 1.00 89.44 389 ASN A O 1
ATOM 3001 N N . ALA A 1 390 ? 3.373 13.864 -13.234 1.00 90.31 390 ALA A N 1
ATOM 3002 C CA . ALA A 1 390 ? 3.527 13.834 -14.684 1.00 90.31 390 ALA A CA 1
ATOM 3003 C C . ALA A 1 390 ? 3.135 15.170 -15.348 1.00 90.31 390 ALA A C 1
ATOM 3005 O O . ALA A 1 390 ? 2.306 15.200 -16.267 1.00 90.31 390 ALA A O 1
ATOM 3006 N N . GLU A 1 391 ? 3.673 16.289 -14.855 1.00 87.06 391 GLU A N 1
ATOM 3007 C CA . GLU A 1 391 ? 3.307 17.631 -15.324 1.00 87.06 391 GLU A CA 1
ATOM 3008 C C . GLU A 1 391 ? 3.628 17.785 -16.821 1.00 87.06 391 GLU A C 1
ATOM 3010 O O . GLU A 1 391 ? 4.760 17.633 -17.269 1.00 87.06 391 GLU A O 1
ATOM 3015 N N . GLY A 1 392 ? 2.600 18.029 -17.642 1.00 90.25 392 GLY A N 1
ATOM 3016 C CA . GLY A 1 392 ? 2.737 18.059 -19.107 1.00 90.25 392 GLY A CA 1
ATOM 3017 C C . GLY A 1 392 ? 2.949 16.686 -19.770 1.00 90.25 392 GLY A C 1
ATOM 3018 O O . GLY A 1 392 ? 3.087 16.617 -20.991 1.00 90.25 392 GLY A O 1
ATOM 3019 N N . LYS A 1 393 ? 2.942 15.592 -18.999 1.00 93.38 393 LYS A N 1
ATOM 3020 C CA . LYS A 1 393 ? 3.154 14.204 -19.454 1.00 93.38 393 LYS A CA 1
ATOM 3021 C C . LYS A 1 393 ? 1.997 13.256 -19.113 1.00 93.38 393 LYS A C 1
ATOM 3023 O O . LYS A 1 393 ? 2.085 12.057 -19.380 1.00 93.38 393 LYS A O 1
ATOM 3028 N N . ALA A 1 394 ? 0.887 13.767 -18.575 1.00 93.31 394 ALA A N 1
ATOM 3029 C CA . ALA A 1 394 ? -0.288 12.971 -18.207 1.00 93.31 394 ALA A CA 1
ATOM 3030 C C . ALA A 1 394 ? -0.855 12.127 -19.370 1.00 93.31 394 ALA A C 1
ATOM 3032 O O . ALA A 1 394 ? -1.266 10.985 -19.162 1.00 93.31 394 ALA A O 1
ATOM 3033 N N . SER A 1 395 ? -0.815 12.630 -20.610 1.00 96.56 395 SER A N 1
ATOM 3034 C CA . SER A 1 395 ? -1.228 11.872 -21.803 1.00 96.56 395 SER A CA 1
ATOM 3035 C C . SER A 1 395 ? -0.430 10.574 -21.979 1.00 96.56 395 SER A C 1
ATOM 3037 O O . SER A 1 395 ? -1.013 9.537 -22.303 1.00 96.56 395 SER A O 1
ATOM 3039 N N . ALA A 1 396 ? 0.863 10.585 -21.648 1.00 97.44 396 ALA A N 1
ATOM 3040 C CA . ALA A 1 396 ? 1.724 9.409 -21.698 1.00 97.44 396 ALA A CA 1
ATOM 3041 C C . ALA A 1 396 ? 1.339 8.380 -20.618 1.00 97.44 396 ALA A C 1
ATOM 3043 O O . ALA A 1 396 ? 1.277 7.179 -20.894 1.00 97.44 396 ALA A O 1
ATOM 3044 N N . VAL A 1 397 ? 0.997 8.847 -19.410 1.00 97.69 397 VAL A N 1
ATOM 3045 C CA . VAL A 1 397 ? 0.471 8.003 -18.319 1.00 97.69 397 VAL A CA 1
ATOM 3046 C C . VAL A 1 397 ? -0.810 7.295 -18.767 1.00 97.69 397 VAL A C 1
ATOM 3048 O O . VAL A 1 397 ? -0.916 6.069 -18.663 1.00 97.69 397 VAL A O 1
ATOM 3051 N N . HIS A 1 398 ? -1.759 8.040 -19.344 1.00 98.12 398 HIS A N 1
ATOM 3052 C CA . HIS A 1 398 ? -3.000 7.476 -19.877 1.00 98.12 398 HIS A CA 1
ATOM 3053 C C . HIS A 1 398 ? -2.747 6.472 -21.003 1.00 98.12 398 HIS A C 1
ATOM 3055 O O . HIS A 1 398 ? -3.382 5.416 -21.038 1.00 98.12 398 HIS A O 1
ATOM 3061 N N . ALA A 1 399 ? -1.837 6.787 -21.924 1.00 98.50 399 ALA A N 1
ATOM 3062 C CA . ALA A 1 399 ? -1.501 5.937 -23.056 1.00 98.50 399 ALA A CA 1
ATOM 3063 C C . ALA A 1 399 ? -0.958 4.572 -22.598 1.00 98.50 399 ALA A C 1
ATOM 3065 O O . ALA A 1 399 ? -1.427 3.525 -23.058 1.00 98.50 399 ALA A O 1
ATOM 3066 N N . MET A 1 400 ? -0.043 4.571 -21.624 1.00 98.62 400 MET A N 1
ATOM 3067 C CA . MET A 1 400 ? 0.507 3.345 -21.044 1.00 98.62 400 MET A CA 1
ATOM 3068 C C . MET A 1 400 ? -0.548 2.544 -20.270 1.00 98.62 400 MET A C 1
ATOM 3070 O O . MET A 1 400 ? -0.697 1.341 -20.493 1.00 98.62 400 MET A O 1
ATOM 3074 N N . ALA A 1 401 ? -1.332 3.201 -19.411 1.00 98.69 401 ALA A N 1
ATOM 3075 C CA . ALA A 1 401 ? -2.382 2.544 -18.632 1.00 98.69 401 ALA A CA 1
ATOM 3076 C C . ALA A 1 401 ? -3.446 1.881 -19.523 1.00 98.69 401 ALA A C 1
ATOM 3078 O O . ALA A 1 401 ? -3.844 0.735 -19.296 1.00 98.69 401 ALA A O 1
ATOM 3079 N N . ARG A 1 402 ? -3.879 2.571 -20.586 1.00 98.69 402 ARG A N 1
ATOM 3080 C CA . ARG A 1 402 ? -4.831 2.024 -21.565 1.00 98.69 402 ARG A CA 1
ATOM 3081 C C . ARG A 1 402 ? -4.240 0.845 -22.334 1.00 98.69 402 ARG A C 1
ATOM 3083 O O . ARG A 1 402 ? -4.977 -0.094 -22.625 1.00 98.69 402 ARG A O 1
ATOM 3090 N N . ALA A 1 403 ? -2.937 0.848 -22.626 1.00 98.75 403 ALA A N 1
ATOM 3091 C CA . ALA A 1 403 ? -2.273 -0.296 -23.249 1.00 98.75 403 ALA A CA 1
ATOM 3092 C C . ALA A 1 403 ? -2.318 -1.548 -22.355 1.00 98.75 403 ALA A C 1
ATOM 3094 O O . ALA A 1 403 ? -2.661 -2.624 -22.850 1.00 98.75 403 ALA A O 1
ATOM 3095 N N . PHE A 1 404 ? -2.062 -1.408 -21.048 1.00 98.81 404 PHE A N 1
ATOM 3096 C CA . PHE A 1 404 ? -2.215 -2.514 -20.094 1.00 98.81 404 PHE A CA 1
ATOM 3097 C C . PHE A 1 404 ? -3.651 -3.037 -20.067 1.00 98.81 404 PHE A C 1
ATOM 3099 O O . PHE A 1 404 ? -3.875 -4.230 -20.274 1.00 98.81 404 PHE A O 1
ATOM 3106 N N . LYS A 1 405 ? -4.631 -2.141 -19.904 1.00 98.69 405 LYS A N 1
ATOM 3107 C CA . LYS A 1 405 ? -6.053 -2.511 -19.875 1.00 98.69 405 LYS A CA 1
ATOM 3108 C C . LYS A 1 405 ? -6.528 -3.189 -21.162 1.00 98.69 405 LYS A C 1
ATOM 3110 O O . LYS A 1 405 ? -7.351 -4.095 -21.089 1.00 98.69 405 LYS A O 1
ATOM 3115 N N . ALA A 1 406 ? -6.016 -2.780 -22.322 1.00 98.69 406 ALA A N 1
ATOM 3116 C CA . ALA A 1 406 ? -6.408 -3.350 -23.608 1.00 98.69 406 ALA A CA 1
ATOM 3117 C C . ALA A 1 406 ? -5.892 -4.785 -23.825 1.00 98.69 406 ALA A C 1
ATOM 3119 O O . ALA A 1 406 ? -6.564 -5.574 -24.483 1.00 98.69 406 ALA A O 1
ATOM 3120 N N . ILE A 1 407 ? -4.711 -5.127 -23.298 1.00 98.81 407 ILE A N 1
ATOM 3121 C CA . ILE A 1 407 ? -4.058 -6.429 -23.538 1.00 98.81 407 ILE A CA 1
ATOM 3122 C C . ILE A 1 407 ? -4.284 -7.415 -22.386 1.00 98.81 407 ILE A C 1
ATOM 3124 O O . ILE A 1 407 ? -4.446 -8.612 -22.623 1.00 98.81 407 ILE A O 1
ATOM 3128 N N . ALA A 1 408 ? -4.283 -6.929 -21.146 1.00 98.50 408 ALA A N 1
ATOM 3129 C CA . ALA A 1 408 ? -4.386 -7.740 -19.936 1.00 98.50 408 ALA A CA 1
ATOM 3130 C C . ALA A 1 408 ? -5.379 -7.108 -18.939 1.00 98.50 408 ALA A C 1
ATOM 3132 O O . ALA A 1 408 ? -4.981 -6.685 -17.854 1.00 98.50 408 ALA A O 1
ATOM 3133 N N . PRO A 1 409 ? -6.685 -7.038 -19.268 1.00 98.12 409 PRO A N 1
ATOM 3134 C CA . PRO A 1 409 ? -7.689 -6.361 -18.437 1.00 98.12 409 PRO A CA 1
ATOM 3135 C C . PRO A 1 409 ? -7.871 -6.970 -17.037 1.00 98.12 409 PRO A C 1
ATOM 3137 O O . PRO A 1 409 ? -8.463 -6.332 -16.167 1.00 98.12 409 PRO A O 1
ATOM 3140 N N . HIS A 1 410 ? -7.393 -8.198 -16.807 1.00 98.38 410 HIS A N 1
ATOM 3141 C CA . HIS A 1 410 ? -7.391 -8.859 -15.498 1.00 98.38 410 HIS A CA 1
ATOM 3142 C C . HIS A 1 410 ? -6.265 -8.387 -14.569 1.00 98.38 410 HIS A C 1
ATOM 3144 O O . HIS A 1 410 ? -6.324 -8.682 -13.377 1.00 98.38 410 HIS A O 1
ATOM 3150 N N . GLN A 1 411 ? -5.254 -7.687 -15.089 1.00 98.75 411 GLN A N 1
ATOM 3151 C CA . GLN A 1 411 ? -4.189 -7.075 -14.296 1.00 98.75 411 GLN A CA 1
ATOM 3152 C C . GLN A 1 411 ? -4.619 -5.664 -13.900 1.00 98.75 411 GLN A C 1
ATOM 3154 O O . GLN A 1 411 ? -4.995 -4.854 -14.751 1.00 98.75 411 GLN A O 1
ATOM 3159 N N . LEU A 1 412 ? -4.598 -5.376 -12.597 1.00 98.88 412 LEU A N 1
ATOM 3160 C CA . LEU A 1 412 ? -5.025 -4.070 -12.105 1.00 98.88 412 LEU A CA 1
ATOM 3161 C C . LEU A 1 412 ? -3.994 -2.990 -12.456 1.00 98.88 412 LEU A C 1
ATOM 3163 O O . LEU A 1 412 ? -2.803 -3.271 -12.569 1.00 98.88 412 LEU A O 1
ATOM 3167 N N . VAL A 1 413 ? -4.444 -1.749 -12.595 1.00 98.88 413 VAL A N 1
ATOM 3168 C CA . VAL A 1 413 ? -3.611 -0.575 -12.852 1.00 98.88 413 VAL A CA 1
ATOM 3169 C C . VAL A 1 413 ? -3.901 0.475 -11.785 1.00 98.88 413 VAL A C 1
ATOM 3171 O O . VAL A 1 413 ? -5.049 0.844 -11.534 1.00 98.88 413 VAL A O 1
ATOM 3174 N N . THR A 1 414 ? -2.843 0.967 -11.160 1.00 98.62 414 THR A N 1
ATOM 3175 C CA . THR A 1 414 ? -2.838 2.126 -10.269 1.00 98.62 414 THR A CA 1
ATOM 3176 C C . THR A 1 414 ? -1.817 3.145 -10.769 1.00 98.62 414 THR A C 1
ATOM 3178 O O . THR A 1 414 ? -1.109 2.890 -11.744 1.00 98.62 414 THR A O 1
ATOM 3181 N N . ALA A 1 415 ? -1.728 4.297 -10.120 1.00 97.38 415 ALA A N 1
ATOM 3182 C CA . ALA A 1 415 ? -0.736 5.315 -10.425 1.00 97.38 415 ALA A CA 1
ATOM 3183 C C . ALA A 1 415 ? -0.066 5.770 -9.135 1.00 97.38 415 ALA A C 1
ATOM 3185 O O . ALA A 1 415 ? -0.755 5.983 -8.143 1.00 97.38 415 ALA A O 1
ATOM 3186 N N . HIS A 1 416 ? 1.248 5.955 -9.159 1.00 94.38 416 HIS A N 1
ATOM 3187 C CA . HIS A 1 416 ? 1.981 6.560 -8.055 1.00 94.38 416 HIS A CA 1
ATOM 3188 C C . HIS A 1 416 ? 2.288 8.011 -8.417 1.00 94.38 416 HIS A C 1
ATOM 3190 O O . HIS A 1 416 ? 3.215 8.293 -9.175 1.00 94.38 416 HIS A O 1
ATOM 3196 N N . ALA A 1 417 ? 1.447 8.921 -7.928 1.00 89.50 417 ALA A N 1
ATOM 3197 C CA . ALA A 1 417 ? 1.582 10.353 -8.173 1.00 89.50 417 ALA A CA 1
ATOM 3198 C C . ALA A 1 417 ? 2.735 10.960 -7.342 1.00 89.50 417 ALA A C 1
ATOM 3200 O O . ALA A 1 417 ? 3.468 10.234 -6.662 1.00 89.50 417 ALA A O 1
ATOM 3201 N N . GLY A 1 418 ? 2.898 12.287 -7.381 1.00 83.75 418 GLY A N 1
ATOM 3202 C CA . GLY A 1 418 ? 3.763 12.986 -6.426 1.00 83.75 418 GLY A CA 1
ATOM 3203 C C . GLY A 1 418 ? 3.224 12.878 -4.994 1.00 83.75 418 GLY A C 1
ATOM 3204 O O . GLY A 1 418 ? 2.123 12.363 -4.785 1.00 83.75 418 GLY A O 1
ATOM 3205 N N . VAL A 1 419 ? 3.988 13.376 -4.008 1.00 79.50 419 VAL A N 1
ATOM 3206 C CA . VAL A 1 419 ? 3.595 13.378 -2.581 1.00 79.50 419 VAL A CA 1
ATOM 3207 C C . VAL A 1 419 ? 2.181 13.935 -2.451 1.00 79.50 419 VAL A C 1
ATOM 3209 O O . VAL A 1 419 ? 1.980 15.123 -2.698 1.00 79.50 419 VAL A O 1
ATOM 3212 N N . GLN A 1 420 ? 1.237 13.039 -2.137 1.00 78.81 420 GLN A N 1
ATOM 3213 C CA . GLN A 1 420 ? -0.227 13.103 -2.270 1.00 78.81 420 GLN A CA 1
ATOM 3214 C C . GLN A 1 420 ? -0.721 11.750 -2.820 1.00 78.81 420 GLN A C 1
ATOM 3216 O O . GLN A 1 420 ? -0.069 10.717 -2.689 1.00 78.81 420 GLN A O 1
ATOM 3221 N N . SER A 1 421 ? -1.962 11.698 -3.299 1.00 88.62 421 SER A N 1
ATOM 3222 C CA . SER A 1 421 ? -2.597 10.482 -3.784 1.00 88.62 421 SER A CA 1
ATOM 3223 C C . SER A 1 421 ? -2.908 10.621 -5.254 1.00 88.62 421 SER A C 1
ATOM 3225 O O . SER A 1 421 ? -3.328 11.690 -5.697 1.00 88.62 421 SER A O 1
ATOM 3227 N N . SER A 1 422 ? -2.847 9.509 -5.981 1.00 93.31 422 SER A N 1
ATOM 3228 C CA . SER A 1 422 ? -3.372 9.433 -7.344 1.00 93.31 422 SER A CA 1
ATOM 3229 C C . SER A 1 422 ? -4.847 9.824 -7.447 1.00 93.31 422 SER A C 1
ATOM 3231 O O . SER A 1 422 ? -5.326 10.082 -8.548 1.00 93.31 422 SER A O 1
ATOM 3233 N N . PHE A 1 423 ? -5.572 9.880 -6.324 1.00 91.94 423 PHE A N 1
ATOM 3234 C CA . PHE A 1 423 ? -6.930 10.403 -6.267 1.00 91.94 423 PHE A CA 1
ATOM 3235 C C . PHE A 1 423 ? -7.041 11.804 -6.893 1.00 91.94 423 PHE A C 1
ATOM 3237 O O . PHE A 1 423 ? -7.957 12.066 -7.667 1.00 91.94 423 PHE A O 1
ATOM 3244 N N . THR A 1 424 ? -6.102 12.707 -6.603 1.00 88.38 424 THR A N 1
ATOM 3245 C CA . THR A 1 424 ? -6.191 14.101 -7.069 1.00 88.38 424 THR A CA 1
ATOM 3246 C C . THR A 1 424 ? -5.945 14.249 -8.571 1.00 88.38 424 THR A C 1
ATOM 3248 O O . THR A 1 424 ? -6.373 15.242 -9.149 1.00 88.38 424 THR A O 1
ATOM 3251 N N . GLN A 1 425 ? -5.301 13.262 -9.199 1.00 88.31 425 GLN A N 1
ATOM 3252 C CA . GLN A 1 425 ? -4.892 13.308 -10.607 1.00 88.31 425 GLN A CA 1
ATOM 3253 C C . GLN A 1 425 ? -5.736 12.402 -11.509 1.00 88.31 425 GLN A C 1
ATOM 3255 O O . GLN A 1 425 ? -6.100 12.778 -12.618 1.00 88.31 425 GLN A O 1
ATOM 3260 N N . TYR A 1 426 ? -6.043 11.189 -11.045 1.00 93.69 426 TYR A N 1
ATOM 3261 C CA . TYR A 1 426 ? -6.507 10.101 -11.909 1.00 93.69 426 TYR A CA 1
ATOM 3262 C C . TYR A 1 426 ? -7.773 9.408 -11.394 1.00 93.69 426 TYR A C 1
ATOM 3264 O O . TYR A 1 426 ? -8.188 8.394 -11.956 1.00 93.69 426 TYR A O 1
ATOM 3272 N N . HIS A 1 427 ? -8.419 9.904 -10.332 1.00 93.69 427 HIS A N 1
ATOM 3273 C CA . HIS A 1 427 ? -9.550 9.195 -9.726 1.00 93.69 427 HIS A CA 1
ATOM 3274 C C . HIS A 1 427 ? -10.707 8.936 -10.698 1.00 93.69 427 HIS A C 1
ATOM 3276 O O . HIS A 1 427 ? -11.294 7.855 -10.674 1.00 93.69 427 HIS A O 1
ATOM 3282 N N . SER A 1 428 ? -11.015 9.888 -11.576 1.00 92.62 428 SER A N 1
ATOM 3283 C CA . SER A 1 428 ? -12.078 9.770 -12.581 1.00 92.62 428 SER A CA 1
ATOM 3284 C C . SER A 1 428 ? -11.731 8.823 -13.734 1.00 92.62 428 SER A C 1
ATOM 3286 O O . SER A 1 428 ? -12.618 8.420 -14.485 1.00 92.62 428 SER A O 1
ATOM 3288 N N . GLU A 1 429 ? -10.465 8.435 -13.882 1.00 95.25 429 GLU A N 1
ATOM 3289 C CA . GLU A 1 429 ? -10.009 7.653 -15.022 1.00 95.25 429 GLU A CA 1
ATOM 3290 C C . GLU A 1 429 ? -10.501 6.207 -14.957 1.00 95.25 429 GLU A C 1
ATOM 3292 O O . GLU A 1 429 ? -10.278 5.496 -13.979 1.00 95.25 429 GLU A O 1
ATOM 3297 N N . SER A 1 430 ? -11.123 5.718 -16.028 1.00 95.38 430 SER A N 1
ATOM 3298 C CA . SER A 1 430 ? -11.658 4.346 -16.085 1.00 95.38 430 SER A CA 1
ATOM 3299 C C . SER A 1 430 ? -10.584 3.256 -16.010 1.00 95.38 430 SER A C 1
ATOM 3301 O O . SER A 1 430 ? -10.882 2.128 -15.624 1.00 95.38 430 SER A O 1
ATOM 3303 N N . TRP A 1 431 ? -9.336 3.578 -16.363 1.00 97.50 431 TRP A N 1
ATOM 3304 C CA . TRP A 1 431 ? -8.216 2.643 -16.266 1.00 97.50 431 TRP A CA 1
ATOM 3305 C C . TRP A 1 431 ? -7.662 2.513 -14.842 1.00 97.50 431 TRP A C 1
ATOM 3307 O O . TRP A 1 431 ? -7.011 1.511 -14.569 1.00 97.50 431 TRP A O 1
ATOM 3317 N N . LEU A 1 432 ? -7.902 3.475 -13.943 1.00 98.12 432 LEU A N 1
ATOM 3318 C CA . LEU A 1 432 ? -7.387 3.431 -12.571 1.00 98.12 432 LEU A CA 1
ATOM 3319 C C . LEU A 1 432 ? -8.294 2.546 -11.705 1.00 98.12 432 LEU A C 1
ATOM 3321 O O . LEU A 1 432 ? -9.426 2.931 -11.419 1.00 98.12 432 LEU A O 1
ATOM 3325 N N . ASP A 1 433 ? -7.806 1.395 -11.247 1.00 98.50 433 ASP A N 1
ATOM 3326 C CA . ASP A 1 433 ? -8.591 0.455 -10.434 1.00 98.50 433 ASP A CA 1
ATOM 3327 C C . ASP A 1 433 ? -8.624 0.831 -8.952 1.00 98.50 433 ASP A C 1
ATOM 3329 O O . ASP A 1 433 ? -9.645 0.667 -8.286 1.00 98.50 433 ASP A O 1
ATOM 3333 N N . PHE A 1 434 ? -7.514 1.336 -8.420 1.00 97.88 434 PHE A N 1
ATOM 3334 C CA . PHE A 1 434 ? -7.409 1.792 -7.037 1.00 97.88 434 PHE A CA 1
ATOM 3335 C C . PHE A 1 434 ? -6.473 2.991 -6.935 1.00 97.88 434 PHE A C 1
ATOM 3337 O O . PHE A 1 434 ? -5.527 3.119 -7.715 1.00 97.88 434 PHE A O 1
ATOM 3344 N N . ASN A 1 435 ? -6.748 3.867 -5.973 1.00 97.25 435 ASN A N 1
ATOM 3345 C CA . ASN A 1 435 ? -5.888 4.994 -5.667 1.00 97.25 435 ASN A CA 1
ATOM 3346 C C . ASN A 1 435 ? -4.690 4.539 -4.836 1.00 97.25 435 ASN A C 1
ATOM 3348 O O . ASN A 1 435 ? -4.831 3.708 -3.932 1.00 97.25 435 ASN A O 1
ATOM 3352 N N . MET A 1 436 ? -3.541 5.145 -5.101 1.00 95.56 436 MET A N 1
ATOM 3353 C CA . MET A 1 436 ? -2.340 4.978 -4.302 1.00 95.56 436 MET A CA 1
ATOM 3354 C C . MET A 1 436 ? -2.027 6.296 -3.602 1.00 95.56 436 MET A C 1
ATOM 3356 O O . MET A 1 436 ? -1.795 7.317 -4.250 1.00 95.56 436 MET A O 1
ATOM 3360 N N . ALA A 1 437 ? -2.070 6.268 -2.276 1.00 92.06 437 ALA A N 1
ATOM 3361 C CA . ALA A 1 437 ? -1.600 7.341 -1.421 1.00 92.06 437 ALA A CA 1
ATOM 3362 C C . ALA A 1 437 ? -0.093 7.187 -1.186 1.00 92.06 437 ALA A C 1
ATOM 3364 O O . ALA A 1 437 ? 0.399 6.071 -1.021 1.00 92.06 437 ALA A O 1
ATOM 3365 N N . TYR A 1 438 ? 0.605 8.312 -1.146 1.00 86.38 438 TYR A N 1
ATOM 3366 C CA . TYR A 1 438 ? 2.032 8.423 -0.883 1.00 86.38 438 TYR A CA 1
ATOM 3367 C C . TYR A 1 438 ? 2.257 9.582 0.094 1.00 86.38 438 TYR A C 1
ATOM 3369 O O . TYR A 1 438 ? 1.749 10.686 -0.139 1.00 86.38 438 TYR A O 1
ATOM 3377 N N . ASP A 1 439 ? 2.954 9.323 1.205 1.00 79.81 439 ASP A N 1
ATOM 3378 C CA . ASP A 1 439 ? 3.238 10.333 2.233 1.00 79.81 439 ASP A CA 1
ATOM 3379 C C . ASP A 1 439 ? 4.640 10.169 2.843 1.00 79.81 439 ASP A C 1
ATOM 3381 O O . ASP A 1 439 ? 4.927 9.205 3.556 1.00 79.81 439 ASP A O 1
ATOM 3385 N N . TYR A 1 440 ? 5.473 11.185 2.611 1.00 75.62 440 TYR A N 1
ATOM 3386 C CA . TYR A 1 440 ? 6.841 11.326 3.118 1.00 75.62 440 TYR A CA 1
ATOM 3387 C C . TYR A 1 440 ? 7.052 12.611 3.934 1.00 75.62 440 TYR A C 1
ATOM 3389 O O . TYR A 1 440 ? 8.176 13.070 4.150 1.00 75.62 440 TYR A O 1
ATOM 3397 N N . THR A 1 441 ? 5.969 13.252 4.361 1.00 61.09 441 THR A N 1
ATOM 3398 C CA . THR A 1 441 ? 6.028 14.604 4.917 1.00 61.09 441 THR A CA 1
ATOM 3399 C C . THR A 1 441 ? 6.642 14.668 6.321 1.00 61.09 441 THR A C 1
ATOM 3401 O O . THR A 1 441 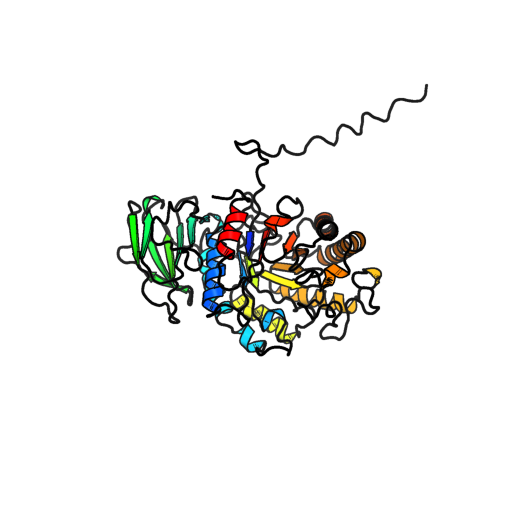? 6.407 13.847 7.211 1.00 61.09 441 THR A O 1
ATOM 3404 N N . TRP A 1 442 ? 7.441 15.718 6.518 1.00 52.03 442 TRP A N 1
ATOM 3405 C CA . TRP A 1 442 ? 8.147 16.066 7.745 1.00 52.03 442 TRP A CA 1
ATOM 3406 C C . TRP A 1 442 ? 7.170 16.333 8.901 1.00 52.03 442 TRP A C 1
ATOM 3408 O O . TRP A 1 442 ? 6.588 17.408 8.993 1.00 52.03 442 TRP A O 1
ATOM 3418 N N . GLY A 1 443 ? 6.983 15.356 9.794 1.00 46.38 443 GLY A N 1
ATOM 3419 C CA . GLY A 1 443 ? 6.409 15.573 11.130 1.00 46.38 443 GLY A CA 1
ATOM 3420 C C . GLY A 1 443 ? 4.973 16.121 11.201 1.00 46.38 443 GLY A C 1
ATOM 3421 O O . GLY A 1 443 ? 4.601 16.622 12.256 1.00 46.38 443 GLY A O 1
ATOM 3422 N N . GLY A 1 444 ? 4.163 16.018 10.138 1.00 49.62 444 GLY A N 1
ATOM 3423 C CA . GLY A 1 444 ? 2.870 16.717 10.045 1.00 49.62 444 GLY A CA 1
ATOM 3424 C C . GLY A 1 444 ? 1.758 15.979 9.289 1.00 49.62 444 GLY A C 1
ATOM 3425 O O . GLY A 1 444 ? 1.135 16.571 8.427 1.00 49.62 444 GLY A O 1
ATOM 3426 N N . ALA A 1 445 ? 1.527 14.700 9.609 1.00 59.72 445 ALA A N 1
ATOM 3427 C CA . ALA A 1 445 ? 0.275 13.938 9.427 1.00 59.72 445 ALA A CA 1
ATOM 3428 C C . ALA A 1 445 ? -0.567 14.144 8.142 1.00 59.72 445 ALA A C 1
ATOM 3430 O O . ALA A 1 445 ? -1.671 14.685 8.226 1.00 59.72 445 ALA A O 1
ATOM 3431 N N . TRP A 1 446 ? -0.160 13.572 6.999 1.00 70.94 446 TRP A N 1
ATOM 3432 C CA . TRP A 1 446 ? -1.024 13.532 5.806 1.00 70.94 446 TRP A CA 1
ATOM 3433 C C . TRP A 1 446 ? -1.666 12.174 5.553 1.00 70.94 446 TRP A C 1
ATOM 3435 O O . TRP A 1 446 ? -2.775 12.176 5.035 1.00 70.94 446 TRP A O 1
ATOM 3445 N N . VAL A 1 447 ? -1.101 11.045 6.005 1.00 86.50 447 VAL A N 1
ATOM 3446 C CA . VAL A 1 447 ? -1.734 9.721 5.808 1.00 86.50 447 VAL A CA 1
ATOM 3447 C C . VAL A 1 447 ? -3.208 9.707 6.229 1.00 86.50 447 VAL A C 1
ATOM 3449 O O . VAL A 1 447 ? -4.060 9.333 5.426 1.00 86.50 447 VAL A O 1
ATOM 3452 N N . TYR A 1 448 ? -3.532 10.138 7.457 1.00 88.31 448 TYR A N 1
ATOM 3453 C CA . TYR A 1 448 ? -4.922 10.151 7.932 1.00 88.31 448 TYR A CA 1
ATOM 3454 C C . TYR A 1 448 ? -5.816 11.078 7.079 1.00 88.31 448 TYR A C 1
ATOM 3456 O O . TYR A 1 448 ? -6.769 10.571 6.479 1.00 88.31 448 TYR A O 1
ATOM 3464 N N . PRO A 1 449 ? -5.526 12.392 6.940 1.00 87.62 449 PRO A N 1
ATOM 3465 C CA . PRO A 1 449 ? -6.359 13.288 6.132 1.00 87.62 449 PRO A CA 1
ATOM 3466 C C . PRO A 1 449 ? -6.470 12.880 4.657 1.00 87.62 449 PRO A C 1
ATOM 3468 O O . PRO A 1 449 ? -7.535 13.005 4.054 1.00 87.62 449 PRO A O 1
ATOM 3471 N N . GLN A 1 450 ? -5.388 12.371 4.072 1.00 87.94 450 GLN A N 1
ATOM 3472 C CA . GLN A 1 450 ? -5.307 11.956 2.676 1.00 87.94 450 GLN A CA 1
ATOM 3473 C C . GLN A 1 450 ? -6.151 10.716 2.406 1.00 87.94 450 GLN A C 1
ATOM 3475 O O . GLN A 1 450 ? -7.007 10.746 1.522 1.00 87.94 450 GLN A O 1
ATOM 3480 N N . VAL A 1 451 ? -5.961 9.648 3.185 1.00 91.50 451 VAL A N 1
ATOM 3481 C CA . VAL A 1 451 ? -6.740 8.414 3.019 1.00 91.50 451 VAL A CA 1
ATOM 3482 C C . VAL A 1 451 ? -8.215 8.682 3.310 1.00 91.50 451 VAL A C 1
ATOM 3484 O O . VAL A 1 451 ? -9.071 8.224 2.555 1.00 91.50 451 VAL A O 1
ATOM 3487 N N . ARG A 1 452 ? -8.520 9.496 4.330 1.00 89.94 452 ARG A N 1
ATOM 3488 C CA . ARG A 1 452 ? -9.887 9.947 4.630 1.00 89.94 452 ARG A CA 1
ATOM 3489 C C . ARG A 1 452 ? -10.523 10.677 3.445 1.00 89.94 452 ARG A C 1
ATOM 3491 O O . ARG A 1 452 ? -11.627 10.314 3.041 1.00 89.94 452 ARG A O 1
ATOM 3498 N N . ARG A 1 453 ? -9.841 11.669 2.864 1.00 89.19 453 ARG A N 1
ATOM 3499 C CA . ARG A 1 453 ? -10.333 12.429 1.699 1.00 89.19 453 ARG A CA 1
ATOM 3500 C C . ARG A 1 453 ? -10.634 11.506 0.521 1.00 89.19 453 ARG A C 1
ATOM 3502 O O . ARG A 1 453 ? -11.697 11.613 -0.093 1.00 89.19 453 ARG A O 1
ATOM 3509 N N . ASP A 1 454 ? -9.708 10.607 0.213 1.00 90.62 454 ASP A N 1
ATOM 3510 C CA . ASP A 1 454 ? -9.838 9.696 -0.920 1.00 90.62 454 ASP A CA 1
ATOM 3511 C C . ASP A 1 454 ? -10.965 8.676 -0.686 1.00 90.62 454 ASP A C 1
ATOM 3513 O O . ASP A 1 454 ? -11.739 8.378 -1.597 1.00 90.62 454 ASP A O 1
ATOM 3517 N N . TYR A 1 455 ? -11.122 8.190 0.552 1.00 90.81 455 TYR A N 1
ATOM 3518 C CA . TYR A 1 455 ? -12.235 7.329 0.952 1.00 90.81 455 TYR A CA 1
ATOM 3519 C C . TYR A 1 455 ? -13.589 8.037 0.784 1.00 90.81 455 TYR A C 1
ATOM 3521 O O . TYR A 1 455 ? -14.533 7.458 0.233 1.00 90.81 455 TYR A O 1
ATOM 3529 N N . GLN A 1 456 ? -13.679 9.303 1.203 1.00 88.06 456 GLN A N 1
ATOM 3530 C CA . GLN A 1 456 ? -14.878 10.138 1.074 1.00 88.06 456 GLN A CA 1
ATOM 3531 C C . GLN A 1 456 ? -15.193 10.540 -0.376 1.00 88.06 456 GLN A C 1
ATOM 3533 O O . GLN A 1 456 ? -16.277 11.061 -0.634 1.00 88.06 456 GLN A O 1
ATOM 3538 N N . GLY A 1 457 ? -14.288 10.296 -1.329 1.00 79.56 457 GLY A N 1
ATOM 3539 C CA . GLY A 1 457 ? -14.487 10.688 -2.722 1.00 79.56 457 GLY A CA 1
ATOM 3540 C C . GLY A 1 457 ? -14.325 12.192 -2.949 1.00 79.56 457 GLY A C 1
ATOM 3541 O O . GLY A 1 457 ? -14.988 12.753 -3.815 1.00 79.56 457 GLY A O 1
ATOM 3542 N N . GLY A 1 458 ? -13.463 12.865 -2.178 1.00 59.75 458 GLY A N 1
ATOM 3543 C CA . GLY A 1 458 ? -13.116 14.272 -2.414 1.00 59.75 458 GLY A CA 1
ATOM 3544 C C . GLY A 1 458 ? -14.171 15.292 -1.978 1.00 59.75 458 GLY A C 1
ATOM 3545 O O . GLY A 1 458 ? -13.996 16.486 -2.218 1.00 59.75 458 GLY A O 1
ATOM 3546 N N . VAL A 1 459 ? -15.242 14.870 -1.301 1.00 41.66 459 VAL A N 1
ATOM 3547 C CA . VAL A 1 459 ? -16.162 15.809 -0.650 1.00 41.66 459 VAL A CA 1
ATOM 3548 C C . VAL A 1 459 ? -15.516 16.252 0.659 1.00 41.66 459 VAL A C 1
ATOM 3550 O O . VAL A 1 459 ? -15.564 15.539 1.659 1.00 41.66 459 VAL A O 1
ATOM 3553 N N . GLY A 1 460 ? -14.853 17.408 0.629 1.00 35.25 460 GLY A N 1
ATOM 3554 C CA . GLY A 1 460 ? -14.258 18.008 1.816 1.00 35.25 460 GLY A CA 1
ATOM 3555 C C . GLY A 1 460 ? -15.291 18.143 2.935 1.00 35.25 460 GLY A C 1
ATOM 3556 O O . GLY A 1 460 ? -16.339 18.759 2.746 1.00 35.25 460 GLY A O 1
ATOM 3557 N N . SER A 1 461 ? -14.995 17.583 4.107 1.00 28.39 461 SER A N 1
ATOM 3558 C CA . SER A 1 461 ? -15.563 18.116 5.340 1.00 28.39 461 SER A CA 1
ATOM 3559 C C . SER A 1 461 ? -14.815 19.410 5.642 1.00 28.39 461 SER A C 1
ATOM 3561 O O . SER A 1 461 ? -13.598 19.373 5.831 1.00 28.39 461 SER A O 1
ATOM 3563 N N . ARG A 1 462 ? -15.550 20.526 5.590 1.00 30.77 462 ARG A N 1
ATOM 3564 C CA . ARG A 1 462 ? -15.155 21.791 6.216 1.00 30.77 462 ARG A CA 1
ATOM 3565 C C . ARG A 1 462 ? -14.806 21.588 7.682 1.00 30.77 462 ARG A C 1
ATOM 3567 O O . ARG A 1 462 ? -15.402 20.664 8.285 1.00 30.77 462 ARG A O 1
#

Sequence (462 aa):
MKRLLSIALIAALASAMPAVAQDTQGRPAVIAKPVILGESHYEGEWGPKPYDFITRKQAYWTILSGGAGHAYGAKGIWRWGDLRWDQDFPAALNAASAAQMKHTSDLFTTRAWHKLVPDLDGTVMTAGAGEGVDYATTARASDGSLVIAYIPTPRTVSIDMGRLAGPVMARWFDPTNGKYRAIAGSALANSGRRDFATPGNNAIGHGDWVLVLETGRPRAAAPAPAFPLKVSRTGRHLVDRHGRPFFYQADTPWWMIWKGKPADIHAYLVNRKARGFNTLQIMVLPAGAAPEAHLVNEPDVNGNRPFPNGRILDVASVSEAYMRHADEVIRQASAAGFYLVLAPAWFGAKGGDFEVYINDHNATAWGRYLANRYRAYQNIAWIVAGDSNAEGKASAVHAMARAFKAIAPHQLVTAHAGVQSSFTQYHSESWLDFNMAYDYTWGGAWVYPQVRRDYQGGVGSR

Radius of gyration: 23.39 Å; chains: 1; bounding box: 58×41×93 Å